Protein AF-A0A0K8RRC8-F1 (afdb_monomer)

Nearest PDB structures (foldseek):
  6sh2-assembly1_AAA  TM=8.084E-01  e=1.537E-12  Homo sapiens
  4cth-assembly1_A-2  TM=8.166E-01  e=4.986E-12  Homo sapiens
  6svy-assembly1_A  TM=8.052E-01  e=1.148E-11  Homo sapiens
  5v48-assembly1_B  TM=8.059E-01  e=2.178E-10  Oryctolagus cuniculus
  6xly-assembly1_A  TM=7.589E-01  e=2.299E-08  Mycobacterium tuberculosis H37Rv

Foldseek 3Di:
DDDDDPDQDALLVLQLCCCQLVVDHAQWDFFWAQFPVGSQFIFTEIGGDQDPVRPPVVDPQLLVLQLVLQLVVCCVPPVDDSVVSSVLSVLLVVLSVQLCVVVPCPVPDDPDPDPPPDPDPDPDDDDDDDDDDDDDDDDDDDDDDDDDPPPQDQWLLCVCVLQPPGPSSVSVQSSLVSLVHHDDRGGGYHYDCRPSRNSVVVSSVPDDSSSSVSNSVSSVCLLCQCPDDPVSVVSNVSSCCRVVVDDDDDDPVVSVCCLQCPQVDHLCLLVVLLVCCVPPNDPVVQVVVVVVVVVVLVVVLVVLVPDDPDDPVVSVVVNVVSVPDADDTQDAPCSPPPVVVCQLLVQQDDDDPPDRPVNRSSSSSNSNSSSRSCCVVPRTDDPNHDDPGRNVDPDDDD

Structure (mmCIF, N/CA/C/O backbone):
data_AF-A0A0K8RRC8-F1
#
_entry.id   AF-A0A0K8RRC8-F1
#
loop_
_atom_site.group_PDB
_atom_site.id
_atom_site.type_symbol
_atom_site.label_atom_id
_atom_site.label_alt_id
_atom_site.label_comp_id
_atom_site.label_asym_id
_atom_site.label_entity_id
_atom_site.label_seq_id
_atom_site.pdbx_PDB_ins_code
_atom_site.Cartn_x
_atom_site.Cartn_y
_atom_site.Cartn_z
_atom_site.occupancy
_atom_site.B_iso_or_equiv
_atom_site.auth_seq_id
_atom_site.auth_comp_id
_atom_site.auth_asym_id
_atom_site.auth_atom_id
_atom_site.pdbx_PDB_model_num
ATOM 1 N N . MET A 1 1 ? 15.751 1.228 -19.677 1.00 57.84 1 MET A N 1
ATOM 2 C CA . MET A 1 1 ? 16.711 0.774 -18.643 1.00 57.84 1 MET A CA 1
ATOM 3 C C . MET A 1 1 ? 18.117 1.131 -19.101 1.00 57.84 1 MET A C 1
ATOM 5 O O . MET A 1 1 ? 18.324 1.210 -20.305 1.00 57.84 1 MET A O 1
ATOM 9 N N . MET A 1 2 ? 19.042 1.437 -18.189 1.00 57.41 2 MET A N 1
ATOM 10 C CA . MET A 1 2 ? 20.325 2.074 -18.522 1.00 57.41 2 MET A CA 1
ATOM 11 C C . MET A 1 2 ? 21.479 1.393 -17.778 1.00 57.41 2 MET A C 1
ATOM 13 O O . MET A 1 2 ? 21.422 1.296 -16.559 1.00 57.41 2 MET A O 1
ATOM 17 N N . LEU A 1 3 ? 22.524 0.944 -18.484 1.00 52.16 3 LEU A N 1
ATOM 18 C CA . LEU A 1 3 ? 23.778 0.491 -17.849 1.00 52.16 3 LEU A CA 1
ATOM 19 C C . LEU A 1 3 ? 24.767 1.635 -17.642 1.00 52.16 3 LEU A C 1
ATOM 21 O O . LEU A 1 3 ? 25.393 1.702 -16.596 1.00 52.16 3 LEU A O 1
ATOM 25 N N . ASN A 1 4 ? 24.847 2.556 -18.610 1.00 52.47 4 ASN A N 1
ATOM 26 C CA . ASN A 1 4 ? 25.891 3.585 -18.689 1.00 52.47 4 ASN A CA 1
ATOM 27 C C . ASN A 1 4 ? 25.338 4.976 -19.059 1.00 52.47 4 ASN A C 1
ATOM 29 O O . ASN A 1 4 ? 26.007 5.747 -19.742 1.00 52.47 4 ASN A O 1
ATOM 33 N N . SER A 1 5 ? 24.094 5.290 -18.684 1.00 53.00 5 SER A N 1
ATOM 34 C CA . SER A 1 5 ? 23.545 6.623 -18.963 1.00 53.00 5 SER A CA 1
ATOM 35 C C . SER A 1 5 ? 24.171 7.678 -18.059 1.00 53.00 5 SER A C 1
ATOM 37 O O . SER A 1 5 ? 24.296 7.476 -16.852 1.00 53.00 5 SER A O 1
ATOM 39 N N . THR A 1 6 ? 24.527 8.814 -18.654 1.00 50.47 6 THR A N 1
ATOM 40 C CA . THR A 1 6 ? 24.962 10.029 -17.956 1.00 50.47 6 THR A CA 1
ATOM 41 C C . THR A 1 6 ? 23.784 10.855 -17.426 1.00 50.47 6 THR A C 1
ATOM 43 O O . THR A 1 6 ? 24.004 11.825 -16.706 1.00 50.47 6 THR A O 1
ATOM 46 N N . GLU A 1 7 ? 22.538 10.490 -17.754 1.00 58.22 7 GLU A N 1
ATOM 47 C CA . GLU A 1 7 ? 21.337 11.115 -17.194 1.00 58.22 7 GLU A CA 1
ATOM 48 C C . GLU A 1 7 ? 21.087 10.600 -15.769 1.00 58.22 7 GLU A C 1
ATOM 50 O O . GLU A 1 7 ? 20.605 9.484 -15.550 1.00 58.22 7 GLU A O 1
ATOM 55 N N . SER A 1 8 ? 21.404 11.429 -14.775 1.00 62.69 8 SER A N 1
ATOM 56 C CA . SER A 1 8 ? 21.105 11.150 -13.372 1.00 62.69 8 SER A CA 1
ATOM 57 C C . SER A 1 8 ? 19.656 11.528 -13.053 1.00 62.69 8 SER A C 1
ATOM 59 O O . SER A 1 8 ? 19.381 12.620 -12.555 1.00 62.69 8 SER A O 1
ATOM 61 N N . VAL A 1 9 ? 18.703 10.638 -13.339 1.00 79.81 9 VAL A N 1
ATOM 62 C CA . VAL A 1 9 ? 17.352 10.783 -12.773 1.00 79.81 9 VAL A CA 1
ATOM 63 C C . VAL A 1 9 ? 17.430 10.448 -11.287 1.00 79.81 9 VAL A C 1
ATOM 65 O O . VAL A 1 9 ? 17.905 9.367 -10.929 1.00 79.81 9 VAL A O 1
ATOM 68 N N . ASN A 1 10 ? 16.992 11.374 -10.433 1.00 90.31 10 ASN A N 1
ATOM 69 C CA . ASN A 1 10 ? 16.969 11.171 -8.991 1.00 90.31 10 ASN A CA 1
ATOM 70 C C . ASN A 1 10 ? 15.876 10.157 -8.621 1.00 90.31 10 ASN A C 1
ATOM 72 O O . ASN A 1 10 ? 14.740 10.242 -9.096 1.00 90.31 10 ASN A O 1
ATOM 76 N N . TRP A 1 11 ? 16.206 9.198 -7.758 1.00 93.44 11 TRP A N 1
ATOM 77 C CA . TRP A 1 11 ? 15.275 8.150 -7.355 1.00 93.44 11 TRP A CA 1
ATOM 78 C C . TRP A 1 11 ? 14.058 8.717 -6.614 1.00 93.44 11 TRP A C 1
ATOM 80 O O . TRP A 1 11 ? 12.968 8.155 -6.723 1.00 93.44 11 TRP A O 1
ATOM 90 N N . THR A 1 12 ? 14.209 9.849 -5.916 1.00 95.38 12 THR A N 1
ATOM 91 C CA . THR A 1 12 ? 13.097 10.520 -5.227 1.00 95.38 12 THR A CA 1
ATOM 92 C C . THR A 1 12 ? 12.034 10.999 -6.211 1.00 95.38 12 THR A C 1
ATOM 94 O O . THR A 1 12 ? 10.846 10.847 -5.937 1.00 95.38 12 THR A O 1
ATOM 97 N N . ASP A 1 13 ? 12.430 11.494 -7.387 1.00 94.69 13 ASP A N 1
ATOM 98 C CA . ASP A 1 13 ? 11.497 11.943 -8.430 1.00 94.69 13 ASP A CA 1
ATOM 99 C C . ASP A 1 13 ? 10.732 10.765 -9.040 1.00 94.69 13 ASP A C 1
ATOM 101 O O . ASP A 1 13 ? 9.534 10.856 -9.321 1.00 94.69 13 ASP A O 1
ATOM 105 N N . ILE A 1 14 ? 11.415 9.631 -9.218 1.00 94.81 14 ILE A N 1
ATOM 106 C CA . ILE A 1 14 ? 10.795 8.385 -9.681 1.00 94.81 14 ILE A CA 1
ATOM 107 C C . ILE A 1 14 ? 9.795 7.885 -8.635 1.00 94.81 14 ILE A C 1
ATOM 109 O O . ILE A 1 14 ? 8.648 7.591 -8.977 1.00 94.81 14 ILE A O 1
ATOM 113 N N . TYR A 1 15 ? 10.200 7.839 -7.363 1.00 96.31 15 TYR A N 1
ATOM 114 C CA . TYR A 1 15 ? 9.349 7.393 -6.264 1.00 96.31 15 TYR A CA 1
ATOM 115 C C . TYR A 1 15 ? 8.097 8.269 -6.126 1.00 96.31 15 TYR A C 1
ATOM 117 O O . TYR A 1 15 ? 6.990 7.739 -6.047 1.00 96.31 15 TYR A O 1
ATOM 125 N N . ARG A 1 16 ? 8.245 9.600 -6.173 1.00 97.12 16 ARG A N 1
ATOM 126 C CA . ARG A 1 16 ? 7.128 10.560 -6.149 1.00 97.12 16 ARG A CA 1
ATOM 127 C C . ARG A 1 16 ? 6.121 10.298 -7.265 1.00 97.12 16 ARG A C 1
ATOM 129 O O . ARG A 1 16 ? 4.929 10.161 -6.997 1.00 97.12 16 ARG A O 1
ATOM 136 N N . LYS A 1 17 ? 6.594 10.137 -8.506 1.00 95.56 17 LYS A N 1
ATOM 137 C CA . LYS A 1 17 ? 5.725 9.822 -9.651 1.00 95.56 17 LYS A CA 1
ATOM 138 C C . LYS A 1 17 ? 5.013 8.485 -9.482 1.00 95.56 17 LYS A C 1
ATOM 140 O O . LYS A 1 17 ? 3.814 8.411 -9.713 1.00 95.56 17 LYS A O 1
ATOM 145 N N . ILE A 1 18 ? 5.713 7.441 -9.041 1.00 95.38 18 ILE A N 1
ATOM 146 C C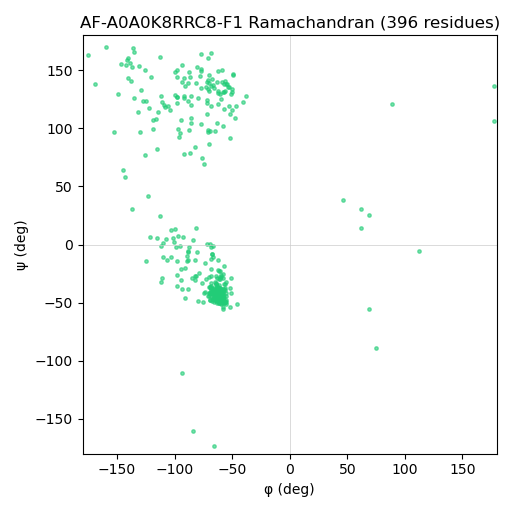A . ILE A 1 18 ? 5.110 6.127 -8.759 1.00 95.38 18 ILE A CA 1
ATOM 147 C C . ILE A 1 18 ? 4.035 6.246 -7.670 1.00 95.38 18 ILE A C 1
ATOM 149 O O . ILE A 1 18 ? 2.958 5.659 -7.795 1.00 95.38 18 ILE A O 1
ATOM 153 N N . ARG A 1 19 ? 4.296 7.041 -6.628 1.00 96.38 19 ARG A N 1
ATOM 154 C CA . ARG A 1 19 ? 3.367 7.247 -5.518 1.00 96.38 19 ARG A CA 1
ATOM 155 C C . ARG A 1 19 ? 2.117 8.014 -5.933 1.00 96.38 19 ARG A C 1
ATOM 157 O O . ARG A 1 19 ? 1.035 7.637 -5.490 1.00 96.38 19 ARG A O 1
ATOM 164 N N . ILE A 1 20 ? 2.250 9.059 -6.749 1.00 96.31 20 ILE A N 1
ATOM 165 C CA . ILE A 1 20 ? 1.140 9.952 -7.114 1.00 96.31 20 ILE A CA 1
ATOM 166 C C . ILE A 1 20 ? 0.413 9.506 -8.377 1.00 96.31 20 ILE A C 1
ATOM 168 O O . ILE A 1 20 ? -0.808 9.449 -8.379 1.00 96.31 20 ILE A O 1
ATOM 172 N N . GLU A 1 21 ? 1.129 9.146 -9.439 1.00 94.44 21 GLU A N 1
ATOM 173 C CA . GLU A 1 21 ? 0.516 8.717 -10.704 1.00 94.44 21 GLU A CA 1
ATOM 174 C C . GLU A 1 21 ? 0.111 7.236 -10.673 1.00 94.44 21 GLU A C 1
ATOM 176 O O . GLU A 1 21 ? -0.804 6.822 -11.381 1.00 94.44 21 GLU A O 1
ATOM 181 N N . GLY A 1 22 ? 0.796 6.424 -9.862 1.00 93.25 22 GLY A N 1
ATOM 182 C CA . GLY A 1 22 ? 0.583 4.979 -9.789 1.00 93.25 22 GLY A CA 1
ATOM 183 C C . GLY A 1 22 ? -0.140 4.491 -8.537 1.00 93.25 22 GLY A C 1
ATOM 184 O O . GLY A 1 22 ? -0.571 3.342 -8.540 1.00 93.25 22 GLY A O 1
ATOM 185 N N . ASP A 1 23 ? -0.287 5.312 -7.487 1.00 95.00 23 ASP A N 1
ATOM 186 C CA . ASP A 1 23 ? -0.713 4.873 -6.139 1.00 95.00 23 ASP A CA 1
ATOM 187 C C . ASP A 1 23 ? 0.036 3.617 -5.667 1.00 95.00 23 ASP A C 1
ATOM 189 O O . ASP A 1 23 ? -0.531 2.698 -5.081 1.00 95.00 23 ASP A O 1
ATOM 193 N N . MET A 1 24 ? 1.325 3.556 -6.000 1.00 93.25 24 MET A N 1
ATOM 194 C CA . MET A 1 24 ? 2.202 2.425 -5.729 1.00 93.25 24 MET A CA 1
ATOM 195 C C . MET A 1 24 ? 3.267 2.817 -4.710 1.00 93.25 24 MET A C 1
ATOM 197 O O . MET A 1 24 ? 3.551 3.988 -4.459 1.00 93.25 24 MET A O 1
ATOM 201 N N . SER A 1 25 ? 3.870 1.813 -4.096 1.00 93.38 25 SER A N 1
ATOM 202 C CA . SER A 1 25 ? 4.992 1.964 -3.178 1.00 93.38 25 SER A CA 1
ATOM 203 C C . SER A 1 25 ? 5.962 0.829 -3.447 1.00 93.38 25 SER A C 1
ATOM 205 O O . SER A 1 25 ? 5.533 -0.274 -3.762 1.00 93.38 25 SER A O 1
ATOM 207 N N . PHE A 1 26 ? 7.259 1.101 -3.358 1.00 93.31 26 PHE A N 1
ATOM 208 C CA . PHE A 1 26 ? 8.315 0.106 -3.527 1.00 93.31 26 PHE A CA 1
ATOM 209 C C . PHE A 1 26 ? 9.369 0.354 -2.450 1.00 93.31 26 PHE A C 1
ATOM 211 O O . PHE A 1 26 ? 9.676 1.509 -2.168 1.00 93.31 26 PHE A O 1
ATOM 218 N N . ILE A 1 27 ? 9.933 -0.704 -1.855 1.00 93.12 27 ILE A N 1
ATOM 219 C CA . ILE A 1 27 ? 10.859 -0.659 -0.700 1.00 93.12 27 ILE A CA 1
ATOM 220 C C . ILE A 1 27 ? 10.176 -0.218 0.606 1.00 93.12 27 ILE A C 1
ATOM 222 O O . ILE A 1 27 ? 10.211 -0.934 1.605 1.00 93.12 27 ILE A O 1
ATOM 226 N N . PHE A 1 28 ? 9.527 0.939 0.603 1.00 94.50 28 PHE A N 1
ATOM 227 C CA . PHE A 1 28 ? 8.745 1.484 1.708 1.00 94.50 28 PHE A CA 1
ATOM 228 C C . PHE A 1 28 ? 7.485 2.157 1.168 1.00 94.50 28 PHE A C 1
ATOM 230 O O . PHE A 1 28 ? 7.418 2.504 -0.015 1.00 94.50 28 PHE A O 1
ATOM 237 N N . SER A 1 29 ? 6.488 2.350 2.025 1.00 95.25 29 SER A N 1
ATOM 238 C CA . SER A 1 29 ? 5.277 3.106 1.710 1.00 95.25 29 SER A CA 1
ATOM 239 C C . SER A 1 29 ? 5.097 4.286 2.648 1.00 95.25 29 SER A C 1
ATOM 241 O O . SER A 1 29 ? 5.383 4.184 3.840 1.00 95.25 29 SER A O 1
ATOM 243 N N . ILE A 1 30 ? 4.580 5.381 2.091 1.00 96.62 30 ILE A N 1
ATOM 244 C CA . ILE A 1 30 ? 4.174 6.586 2.816 1.00 96.62 30 ILE A CA 1
ATOM 245 C C . ILE A 1 30 ? 2.663 6.726 2.636 1.00 96.62 30 ILE A C 1
ATOM 247 O O . ILE A 1 30 ? 2.172 7.007 1.536 1.00 96.62 30 ILE A O 1
ATOM 251 N N . ASN A 1 31 ? 1.933 6.466 3.716 1.00 94.62 31 ASN A N 1
ATOM 252 C CA . ASN A 1 31 ? 0.473 6.414 3.752 1.00 94.62 31 ASN A CA 1
ATOM 253 C C . ASN A 1 31 ? -0.062 7.145 4.981 1.00 94.62 31 ASN A C 1
ATOM 255 O O . ASN A 1 31 ? 0.688 7.471 5.891 1.00 94.62 31 ASN A O 1
ATOM 259 N N . LEU A 1 32 ? -1.371 7.371 5.036 1.00 94.56 32 LEU A N 1
ATOM 260 C CA . LEU A 1 32 ? -2.019 7.909 6.228 1.00 94.56 32 LEU A CA 1
ATOM 261 C C . LEU A 1 32 ? -2.639 6.775 7.045 1.00 94.56 32 LEU A C 1
ATOM 263 O O . LEU A 1 32 ? -3.418 5.985 6.509 1.00 94.56 32 LEU A O 1
ATOM 267 N N . LYS A 1 33 ? -2.309 6.706 8.337 1.00 93.25 33 LYS A N 1
ATOM 268 C CA . LYS A 1 33 ? -2.834 5.707 9.285 1.00 93.25 33 LYS A CA 1
ATOM 269 C C . LYS A 1 33 ? -3.233 6.371 10.610 1.00 93.25 33 LYS A C 1
ATOM 271 O O . LYS A 1 33 ? -2.849 7.518 10.845 1.00 93.25 33 LYS A O 1
ATOM 276 N N . PRO A 1 34 ? -3.996 5.682 11.477 1.00 92.44 34 PRO A N 1
ATOM 277 C CA . PRO A 1 34 ? -4.178 6.119 12.857 1.00 92.44 34 PRO A CA 1
ATOM 278 C C . PRO A 1 34 ? -2.826 6.292 13.548 1.00 92.44 34 PRO A C 1
ATOM 280 O O . PRO A 1 34 ? -1.923 5.470 13.376 1.00 92.44 34 PRO A O 1
ATOM 283 N N . TYR A 1 35 ? -2.683 7.352 14.328 1.00 93.06 35 TYR A N 1
ATOM 284 C CA . TYR A 1 35 ? -1.465 7.616 15.077 1.00 93.06 35 TYR A CA 1
ATOM 285 C C . TYR A 1 35 ? -1.293 6.617 16.231 1.00 93.06 35 TYR A C 1
ATOM 287 O O . TYR A 1 35 ? -2.262 6.286 16.918 1.00 93.06 35 TYR A O 1
ATOM 295 N N . PHE A 1 36 ? -0.066 6.137 16.461 1.00 88.69 36 PHE A N 1
ATOM 296 C CA . PHE A 1 36 ? 0.208 5.088 17.452 1.00 88.69 36 PHE A CA 1
ATOM 297 C C . PHE A 1 36 ? -0.173 5.477 18.880 1.00 88.69 36 PHE A C 1
ATOM 299 O O . PHE A 1 36 ? -0.723 4.658 19.614 1.00 88.69 36 PHE A O 1
ATOM 306 N N . HIS A 1 37 ? 0.085 6.725 19.269 1.00 86.88 37 HIS A N 1
ATOM 307 C CA . HIS A 1 37 ? -0.169 7.192 20.634 1.00 86.88 37 HIS A CA 1
ATOM 308 C C . HIS A 1 37 ? -1.585 7.754 20.820 1.00 86.88 37 HIS A C 1
ATOM 310 O O . HIS A 1 37 ? -2.046 7.910 21.949 1.00 86.88 37 HIS A O 1
ATOM 316 N N . ASN A 1 38 ? -2.295 8.035 19.722 1.00 89.00 38 ASN A N 1
ATOM 317 C CA . ASN A 1 38 ? -3.689 8.462 19.743 1.00 89.00 38 ASN A CA 1
ATOM 318 C C . ASN A 1 38 ? -4.393 8.064 18.441 1.00 89.00 38 ASN A C 1
ATOM 320 O O . ASN A 1 38 ? -4.370 8.795 17.457 1.00 89.00 38 ASN A O 1
ATOM 324 N N . THR A 1 39 ? -5.102 6.939 18.452 1.00 89.00 39 THR A N 1
ATOM 325 C CA . THR A 1 39 ? -5.754 6.385 17.253 1.00 89.00 39 THR A CA 1
ATOM 326 C C . THR A 1 39 ? -6.921 7.221 16.716 1.00 89.00 39 THR A C 1
ATOM 328 O O . THR A 1 39 ? -7.422 6.936 15.630 1.00 89.00 39 THR A O 1
ATOM 331 N N . SER A 1 40 ? -7.354 8.261 17.442 1.00 89.19 40 SER A N 1
ATOM 332 C CA . SER A 1 40 ? -8.322 9.251 16.940 1.00 89.19 40 SER A CA 1
ATOM 333 C C . SER A 1 40 ? -7.664 10.335 16.082 1.00 89.19 40 SER A C 1
ATOM 335 O O . SER A 1 40 ? -8.363 11.088 15.405 1.00 89.19 40 SER A O 1
ATOM 337 N N . GLN A 1 41 ? -6.334 10.428 16.106 1.00 92.19 41 GLN A N 1
ATOM 338 C CA . GLN A 1 41 ? -5.546 11.304 15.250 1.00 92.19 41 GLN A CA 1
ATOM 339 C C . GLN A 1 41 ? -4.996 10.529 14.057 1.00 92.19 41 GLN A C 1
ATOM 341 O O . GLN A 1 41 ? -4.730 9.326 14.124 1.00 92.19 41 GLN A O 1
ATOM 346 N N . ARG A 1 42 ? -4.816 11.239 12.950 1.00 93.94 42 ARG A N 1
ATOM 347 C CA . ARG A 1 42 ? -4.154 10.737 11.753 1.00 93.94 42 ARG A CA 1
ATOM 348 C C . ARG A 1 42 ? -2.666 11.072 11.805 1.00 93.94 42 ARG A C 1
ATOM 350 O O . ARG A 1 42 ? -2.290 12.156 12.236 1.00 93.94 42 ARG A O 1
ATOM 357 N N . ALA A 1 43 ? -1.848 10.155 11.310 1.00 95.38 43 ALA A N 1
ATOM 358 C CA . ALA A 1 43 ? -0.415 10.334 11.151 1.00 95.38 43 ALA A CA 1
ATOM 359 C C . ALA A 1 43 ? 0.041 9.925 9.749 1.00 95.38 43 ALA A C 1
ATOM 361 O O . ALA A 1 43 ? -0.553 9.049 9.106 1.00 95.38 43 ALA A O 1
ATOM 362 N N . ILE A 1 44 ? 1.143 10.528 9.310 1.00 97.25 44 ILE A N 1
ATOM 363 C CA . ILE A 1 44 ? 1.934 10.034 8.187 1.00 97.25 44 ILE A CA 1
ATOM 364 C C . ILE A 1 44 ? 2.643 8.770 8.662 1.00 97.25 44 ILE A C 1
ATOM 366 O O . ILE A 1 44 ? 3.379 8.784 9.636 1.00 97.25 44 ILE A O 1
ATOM 370 N N . SER A 1 45 ? 2.420 7.654 7.995 1.00 95.94 45 SER A N 1
ATOM 371 C CA . SER A 1 45 ? 2.984 6.363 8.354 1.00 95.94 45 SER A CA 1
ATOM 372 C C . SER A 1 45 ? 4.009 5.944 7.320 1.00 95.94 45 SER A C 1
ATOM 374 O O . SER A 1 45 ? 3.674 5.815 6.141 1.00 95.94 45 SER A O 1
ATOM 376 N N . ILE A 1 46 ? 5.236 5.709 7.783 1.00 96.12 46 ILE A N 1
ATOM 377 C CA . ILE A 1 46 ? 6.344 5.197 6.981 1.00 96.12 46 ILE A CA 1
ATOM 378 C C . ILE A 1 46 ? 6.618 3.766 7.427 1.00 96.12 46 ILE A C 1
ATOM 380 O O . ILE A 1 46 ? 6.923 3.498 8.594 1.00 96.12 46 ILE A O 1
ATOM 384 N N . GLU A 1 47 ? 6.492 2.839 6.492 1.00 92.19 47 GLU A N 1
ATOM 385 C CA . GLU A 1 47 ? 6.620 1.410 6.761 1.00 92.19 47 GLU A CA 1
ATOM 386 C C . GLU A 1 47 ? 7.329 0.703 5.619 1.00 92.19 47 GLU A C 1
ATOM 388 O O . GLU A 1 47 ? 7.303 1.163 4.474 1.00 92.19 47 GLU A O 1
ATOM 393 N N . LYS A 1 48 ? 7.972 -0.422 5.934 1.00 90.88 48 LYS A N 1
ATOM 394 C CA . LYS A 1 48 ? 8.493 -1.329 4.915 1.00 90.88 48 LYS A CA 1
ATOM 395 C C . LYS A 1 48 ? 7.350 -1.748 3.988 1.00 90.88 48 LYS A C 1
ATOM 397 O O . LYS A 1 48 ? 6.297 -2.173 4.451 1.00 90.88 48 LYS A O 1
ATOM 402 N N . TYR A 1 49 ? 7.587 -1.663 2.685 1.00 88.94 49 TYR A N 1
ATOM 403 C CA . TYR A 1 49 ? 6.667 -2.190 1.690 1.00 88.94 49 TYR A CA 1
ATOM 404 C C . TYR A 1 49 ? 7.073 -3.623 1.373 1.00 88.94 49 TYR A C 1
ATOM 406 O O . TYR A 1 49 ? 8.234 -3.885 1.043 1.00 88.94 49 TYR A O 1
ATOM 414 N N . GLU A 1 50 ? 6.132 -4.553 1.498 1.00 77.38 50 GLU A N 1
ATOM 415 C CA . GLU A 1 50 ? 6.393 -5.955 1.201 1.00 77.38 50 GLU A CA 1
ATOM 416 C C . GLU A 1 50 ? 6.759 -6.124 -0.271 1.00 77.38 50 GLU A C 1
ATOM 418 O O . GLU A 1 50 ? 6.019 -5.757 -1.185 1.00 77.38 50 GLU A O 1
ATOM 423 N N . MET A 1 51 ? 7.951 -6.665 -0.501 1.00 70.44 51 MET A N 1
ATOM 424 C CA . MET A 1 51 ? 8.413 -6.970 -1.842 1.00 70.44 51 MET A CA 1
ATOM 425 C C . MET A 1 51 ? 7.773 -8.279 -2.277 1.00 70.44 51 MET A C 1
ATOM 427 O O . MET A 1 51 ? 7.871 -9.282 -1.578 1.00 70.44 51 MET A O 1
ATOM 431 N N . VAL A 1 52 ? 7.118 -8.258 -3.432 1.00 66.62 52 VAL A N 1
ATOM 432 C CA . VAL A 1 52 ? 6.496 -9.435 -4.030 1.00 66.62 52 VAL A CA 1
ATOM 433 C C . VAL A 1 52 ? 7.055 -9.580 -5.450 1.00 66.62 52 VAL A C 1
ATOM 435 O O . VAL A 1 52 ? 6.920 -8.623 -6.210 1.00 66.62 52 VAL A O 1
ATOM 438 N N . PRO A 1 53 ? 7.669 -10.718 -5.826 1.00 68.69 53 PRO A N 1
ATOM 439 C CA . PRO A 1 53 ? 7.908 -11.890 -4.985 1.00 68.69 53 PRO A CA 1
ATOM 440 C C . PRO A 1 53 ? 8.833 -11.543 -3.811 1.00 68.69 53 PRO A C 1
ATOM 442 O O . PRO A 1 53 ? 9.792 -10.782 -3.977 1.00 68.69 53 PRO A O 1
ATOM 445 N N . SER A 1 54 ? 8.527 -12.083 -2.624 1.00 64.00 54 SER A N 1
ATOM 446 C CA . SER A 1 54 ? 9.490 -12.038 -1.524 1.00 64.00 54 SER A CA 1
ATOM 447 C C . SER A 1 54 ? 10.718 -12.777 -2.030 1.00 64.00 54 SER A C 1
ATOM 449 O O . SER A 1 54 ? 10.560 -13.895 -2.535 1.00 64.00 54 SER A O 1
ATOM 451 N N . PRO A 1 55 ? 11.909 -12.167 -2.005 1.00 56.56 55 PRO A N 1
ATOM 452 C CA . PRO A 1 55 ? 13.094 -12.839 -2.475 1.00 56.56 55 PRO A CA 1
ATOM 453 C C . PRO A 1 55 ? 13.525 -13.846 -1.409 1.00 56.56 55 PRO A C 1
ATOM 455 O O . PRO A 1 55 ? 14.473 -13.635 -0.659 1.00 56.56 55 PRO A O 1
ATOM 458 N N . ASP A 1 56 ? 12.789 -14.948 -1.326 1.00 59.22 56 ASP A N 1
ATOM 459 C CA . ASP A 1 56 ? 13.283 -16.162 -0.715 1.00 59.22 56 ASP A CA 1
ATOM 460 C C . ASP A 1 56 ? 14.360 -16.722 -1.650 1.00 59.22 56 ASP A C 1
ATOM 462 O O . ASP A 1 56 ? 14.104 -17.494 -2.576 1.00 59.22 56 ASP A O 1
ATOM 466 N N . PHE A 1 57 ? 15.584 -16.235 -1.448 1.00 58.09 57 PHE A N 1
ATOM 467 C CA . PHE A 1 57 ? 16.766 -16.655 -2.192 1.00 58.09 57 PHE A CA 1
ATOM 468 C C . PHE A 1 57 ? 17.192 -18.095 -1.855 1.00 58.09 57 PHE A C 1
ATOM 470 O O . PHE A 1 57 ? 18.190 -18.561 -2.403 1.00 58.09 57 PHE A O 1
ATOM 477 N N . SER A 1 58 ? 16.475 -18.805 -0.972 1.00 61.25 58 SER A N 1
ATOM 478 C CA . SER A 1 58 ? 16.780 -20.201 -0.648 1.00 61.25 58 SER A CA 1
ATOM 479 C C . SER A 1 58 ? 16.404 -21.164 -1.781 1.00 61.25 58 SER A C 1
ATOM 481 O O . SER A 1 58 ? 17.075 -22.180 -1.971 1.00 61.25 58 SER A O 1
ATOM 483 N N . ASN A 1 59 ? 15.383 -20.833 -2.584 1.00 70.38 59 ASN A N 1
ATOM 484 C CA . ASN A 1 59 ? 14.938 -21.664 -3.700 1.00 70.38 59 ASN A CA 1
ATOM 485 C C . ASN A 1 59 ? 15.587 -21.227 -5.025 1.00 70.38 59 ASN A C 1
ATOM 487 O O . ASN A 1 59 ? 15.220 -20.215 -5.632 1.00 70.38 59 ASN A O 1
ATOM 491 N N . ASN A 1 60 ? 16.530 -22.044 -5.496 1.00 80.00 60 ASN A N 1
ATOM 492 C CA . ASN A 1 60 ? 17.293 -21.793 -6.717 1.00 80.00 60 ASN A CA 1
ATOM 493 C C . ASN A 1 60 ? 16.403 -21.695 -7.974 1.00 80.00 60 ASN A C 1
ATOM 495 O O . ASN A 1 60 ? 16.648 -20.842 -8.826 1.00 80.00 60 ASN A O 1
ATOM 499 N N . ASP A 1 61 ? 15.342 -22.499 -8.079 1.00 87.38 61 ASP A N 1
ATOM 500 C CA . ASP A 1 61 ? 14.488 -22.534 -9.274 1.00 87.38 61 ASP A CA 1
ATOM 501 C C . ASP A 1 61 ? 13.656 -21.252 -9.403 1.00 87.38 61 ASP A C 1
ATOM 503 O O . ASP A 1 61 ? 13.593 -20.637 -10.473 1.00 87.38 61 ASP A O 1
ATOM 507 N N . THR A 1 62 ? 13.072 -20.792 -8.293 1.00 88.62 62 THR A N 1
ATOM 508 C CA . THR A 1 62 ? 12.313 -19.533 -8.243 1.00 88.62 62 THR A CA 1
ATOM 509 C C . THR A 1 62 ? 13.213 -18.335 -8.530 1.00 88.62 62 THR A C 1
ATOM 511 O O . THR A 1 62 ? 12.832 -17.449 -9.300 1.00 88.62 62 THR A O 1
ATOM 514 N N . LEU A 1 63 ? 14.425 -18.311 -7.964 1.00 88.25 63 LEU A N 1
ATOM 515 C CA . LEU A 1 63 ? 15.393 -17.243 -8.208 1.00 88.25 63 LEU A CA 1
ATOM 516 C C . LEU A 1 63 ? 15.821 -17.189 -9.680 1.00 88.25 63 LEU A C 1
ATOM 518 O O . LEU A 1 63 ? 15.860 -16.109 -10.274 1.00 88.25 63 LEU A O 1
ATOM 522 N N . GLN A 1 64 ? 16.098 -18.341 -10.294 1.00 90.94 64 GLN A N 1
ATOM 523 C CA . GLN A 1 64 ? 16.436 -18.421 -11.715 1.00 90.94 64 GLN A CA 1
ATOM 524 C C . GLN A 1 64 ? 15.269 -17.988 -12.606 1.00 90.94 64 GLN A C 1
ATOM 526 O O . GLN A 1 64 ? 15.478 -17.229 -13.557 1.00 90.94 64 GLN A O 1
ATOM 531 N N . ALA A 1 65 ? 14.042 -18.410 -12.291 1.00 92.81 65 ALA A N 1
ATOM 532 C CA . ALA A 1 65 ? 12.846 -17.989 -13.014 1.00 92.81 65 ALA A CA 1
ATOM 533 C C . ALA A 1 65 ? 12.621 -16.473 -12.903 1.00 92.81 65 ALA A C 1
ATOM 535 O O . ALA A 1 65 ? 12.315 -15.823 -13.903 1.00 92.81 65 ALA A O 1
ATOM 536 N N . TYR A 1 66 ? 12.836 -15.895 -11.719 1.00 92.81 66 TYR A N 1
ATOM 537 C CA . TYR A 1 66 ? 12.732 -14.454 -11.499 1.00 92.81 66 TYR A CA 1
ATOM 538 C C . TYR A 1 66 ? 13.811 -13.681 -12.267 1.00 92.81 66 TYR A C 1
ATOM 540 O O . TYR A 1 66 ? 13.494 -12.731 -12.984 1.00 92.81 66 TYR A O 1
ATOM 548 N N . LYS A 1 67 ? 15.072 -14.136 -12.217 1.00 93.44 67 LYS A N 1
ATOM 549 C CA . LYS A 1 67 ? 16.173 -13.569 -13.013 1.00 93.44 67 LYS A CA 1
ATOM 550 C C . LYS A 1 67 ? 15.847 -13.590 -14.504 1.00 93.44 67 LYS A C 1
ATOM 552 O O . LYS A 1 67 ? 15.949 -12.570 -15.180 1.00 93.44 67 LYS A O 1
ATOM 557 N N . LYS A 1 68 ? 15.391 -14.738 -15.011 1.00 94.94 68 LYS A N 1
ATOM 558 C CA . LYS A 1 68 ? 14.974 -14.896 -16.408 1.00 94.94 68 LYS A CA 1
ATOM 559 C C . LYS A 1 68 ? 13.843 -13.934 -16.769 1.00 94.94 68 LYS A C 1
ATOM 561 O O . LYS A 1 68 ? 13.906 -13.307 -17.824 1.00 94.94 68 LYS A O 1
ATOM 566 N N . PHE A 1 69 ? 12.847 -13.783 -15.897 1.00 94.88 69 PHE A N 1
ATOM 567 C CA . PHE A 1 69 ? 11.735 -12.863 -16.112 1.00 94.88 69 PHE A CA 1
ATOM 568 C C . PHE A 1 69 ? 12.213 -11.407 -16.225 1.00 94.88 69 PHE A C 1
ATOM 570 O O . PHE A 1 69 ? 11.834 -10.711 -17.173 1.00 94.88 69 PHE A O 1
ATOM 577 N N . ILE A 1 70 ? 13.104 -10.970 -15.329 1.00 94.81 70 ILE A N 1
ATOM 578 C CA . ILE A 1 70 ? 13.734 -9.646 -15.402 1.00 94.81 70 ILE A CA 1
ATOM 579 C C . ILE A 1 70 ? 14.467 -9.484 -16.740 1.00 94.81 70 ILE A C 1
ATOM 581 O O . ILE A 1 70 ? 14.156 -8.568 -17.500 1.00 94.81 70 ILE A O 1
ATOM 585 N N . THR A 1 71 ? 15.392 -10.393 -17.068 1.00 96.12 71 THR A N 1
ATOM 586 C CA . THR A 1 71 ? 16.207 -10.327 -18.294 1.00 96.12 71 THR A CA 1
ATOM 587 C C . THR A 1 71 ? 15.345 -10.253 -19.555 1.00 96.12 71 THR A C 1
ATOM 589 O O . THR A 1 71 ? 15.542 -9.365 -20.385 1.00 96.12 71 THR A O 1
ATOM 592 N N . GLN A 1 72 ? 14.353 -11.137 -19.693 1.00 95.75 72 GLN A N 1
ATOM 593 C CA . GLN A 1 72 ? 13.485 -11.175 -20.875 1.00 95.75 72 GLN A CA 1
ATOM 594 C C . GLN A 1 72 ? 12.623 -9.915 -20.999 1.00 95.75 72 GLN A C 1
ATOM 596 O O . GLN A 1 72 ? 12.441 -9.396 -22.100 1.00 95.75 72 GLN A O 1
ATOM 601 N N . THR A 1 73 ? 12.150 -9.375 -19.874 1.00 94.00 73 THR A N 1
ATOM 602 C CA . THR A 1 73 ? 11.405 -8.110 -19.856 1.00 94.00 73 THR A CA 1
ATOM 603 C C . THR A 1 73 ? 12.281 -6.945 -20.313 1.00 94.00 73 THR A C 1
ATOM 605 O O . THR A 1 73 ? 11.856 -6.120 -21.121 1.00 94.00 73 THR A O 1
ATOM 608 N N . ILE A 1 74 ? 13.530 -6.889 -19.845 1.00 92.88 74 ILE A N 1
ATOM 609 C CA . ILE A 1 74 ? 14.492 -5.857 -20.248 1.00 92.88 74 ILE A CA 1
ATOM 610 C C . ILE A 1 74 ? 14.742 -5.901 -21.755 1.00 92.88 74 ILE A C 1
ATOM 612 O O . ILE A 1 74 ? 14.693 -4.857 -22.413 1.00 92.88 74 ILE A O 1
ATOM 616 N N . MET A 1 75 ? 14.983 -7.099 -22.294 1.00 94.06 75 MET A N 1
ATOM 617 C CA . MET A 1 75 ? 15.194 -7.307 -23.727 1.00 94.06 75 MET A CA 1
ATOM 618 C C . MET A 1 75 ? 13.983 -6.843 -24.536 1.00 94.06 75 MET A C 1
ATOM 620 O O . MET A 1 75 ? 14.156 -6.125 -25.519 1.00 94.06 75 MET A O 1
ATOM 624 N N . LEU A 1 76 ? 12.768 -7.181 -24.092 1.00 92.19 76 LEU A N 1
ATOM 625 C CA . LEU A 1 76 ? 11.540 -6.808 -24.791 1.00 92.19 76 LEU A CA 1
ATOM 626 C C . LEU A 1 76 ? 11.348 -5.286 -24.868 1.00 92.19 76 LEU A C 1
ATOM 628 O O . LEU A 1 76 ? 11.016 -4.765 -25.927 1.00 92.19 76 LEU A O 1
ATOM 632 N N . PHE A 1 77 ? 11.564 -4.564 -23.764 1.00 86.06 77 PHE A N 1
ATOM 633 C CA . PHE A 1 77 ? 11.318 -3.117 -23.715 1.00 86.06 77 PHE A CA 1
ATOM 634 C C . PHE A 1 77 ? 12.456 -2.266 -24.271 1.00 86.06 77 PHE A C 1
ATOM 636 O O . PHE A 1 77 ? 12.213 -1.156 -24.739 1.00 86.06 77 PHE A O 1
ATOM 643 N N . SER A 1 78 ? 13.699 -2.737 -24.155 1.00 86.62 78 SER A N 1
ATOM 644 C CA . SER A 1 78 ? 14.877 -1.916 -24.462 1.00 86.62 78 SER A CA 1
ATOM 645 C C . SER A 1 78 ? 15.609 -2.359 -25.730 1.00 86.62 78 SER A C 1
ATOM 647 O O . SER A 1 78 ? 16.505 -1.648 -26.171 1.00 86.62 78 SER A O 1
ATOM 649 N N . GLY A 1 79 ? 15.278 -3.527 -26.299 1.00 86.75 79 GLY A N 1
ATOM 650 C CA . GLY A 1 79 ? 15.947 -4.076 -27.485 1.00 86.75 79 GLY A CA 1
ATOM 651 C C . GLY A 1 79 ? 17.438 -4.374 -27.286 1.00 86.75 79 GLY A C 1
ATOM 652 O O . GLY A 1 79 ? 18.167 -4.550 -28.260 1.00 86.75 79 GLY A O 1
ATOM 653 N N . ILE A 1 80 ? 17.914 -4.387 -26.037 1.00 90.19 80 ILE A N 1
ATOM 654 C CA . ILE A 1 80 ? 19.333 -4.565 -25.726 1.00 90.19 80 ILE A CA 1
ATOM 655 C C . ILE A 1 80 ? 19.738 -6.048 -25.769 1.00 90.19 80 ILE A C 1
ATOM 657 O O . ILE A 1 80 ? 18.899 -6.913 -25.502 1.00 90.19 80 ILE A O 1
ATOM 661 N N . PRO A 1 81 ? 21.017 -6.363 -26.061 1.00 94.31 81 PRO A N 1
ATOM 662 C CA . PRO A 1 81 ? 21.498 -7.742 -26.111 1.00 94.31 81 PRO A CA 1
ATOM 663 C C . PRO A 1 81 ? 21.312 -8.495 -24.788 1.00 94.31 81 PRO A C 1
ATOM 665 O O . PRO A 1 81 ? 21.416 -7.913 -23.710 1.00 94.31 81 PRO A O 1
ATOM 668 N N . GLU A 1 82 ? 21.121 -9.813 -24.858 1.00 94.62 82 GLU A N 1
ATOM 669 C CA . GLU A 1 82 ? 20.885 -10.661 -23.678 1.00 94.62 82 GLU A CA 1
ATOM 670 C C . GLU A 1 82 ? 22.005 -10.570 -22.632 1.00 94.62 82 GLU A C 1
ATOM 672 O O . GLU A 1 82 ? 21.724 -10.527 -21.436 1.00 94.62 82 GLU A O 1
ATOM 677 N N . ILE A 1 83 ? 23.267 -10.477 -23.064 1.00 94.81 83 ILE A N 1
ATOM 678 C CA . ILE A 1 83 ? 24.415 -10.372 -22.149 1.00 94.81 83 ILE A CA 1
ATOM 679 C C . ILE A 1 83 ? 24.328 -9.110 -21.276 1.00 94.81 83 ILE A C 1
ATOM 681 O O . ILE A 1 83 ? 24.522 -9.159 -20.065 1.00 94.81 83 ILE A O 1
ATOM 685 N N . VAL A 1 84 ? 23.915 -8.006 -21.898 1.00 94.31 84 VAL A N 1
ATOM 686 C CA . VAL A 1 84 ? 23.721 -6.683 -21.300 1.00 94.31 84 VAL A CA 1
ATOM 687 C C . VAL A 1 84 ? 22.488 -6.702 -20.383 1.00 94.31 84 VAL A C 1
ATOM 689 O O . VAL A 1 84 ? 22.535 -6.237 -19.246 1.00 94.31 84 VAL A O 1
ATOM 692 N N . ALA A 1 85 ? 21.383 -7.303 -20.833 1.00 95.31 85 ALA A N 1
ATOM 693 C CA . ALA A 1 85 ? 20.173 -7.464 -20.024 1.00 95.31 85 ALA A CA 1
ATOM 694 C C . ALA A 1 85 ? 20.398 -8.347 -18.784 1.00 95.31 85 ALA A C 1
ATOM 696 O O . ALA A 1 85 ? 19.856 -8.062 -17.716 1.00 95.31 85 ALA A O 1
ATOM 697 N N . THR A 1 86 ? 21.220 -9.388 -18.911 1.00 95.69 86 THR A N 1
ATOM 698 C CA . THR A 1 86 ? 21.563 -10.306 -17.818 1.00 95.69 86 THR A CA 1
ATOM 699 C C . THR A 1 86 ? 22.385 -9.609 -16.738 1.00 95.69 86 THR A C 1
ATOM 701 O O . THR A 1 86 ? 22.154 -9.847 -15.553 1.00 95.69 86 THR A O 1
ATOM 704 N N . GLU A 1 87 ? 23.300 -8.720 -17.128 1.00 95.75 87 GLU A N 1
ATOM 705 C CA . GLU A 1 87 ? 24.063 -7.890 -16.192 1.00 95.75 87 GLU A CA 1
ATOM 706 C C . GLU A 1 87 ? 23.147 -6.932 -15.415 1.00 95.75 87 GLU A C 1
ATOM 708 O O . GLU A 1 87 ? 23.194 -6.893 -14.186 1.00 95.75 87 GLU A O 1
ATOM 713 N N . ILE A 1 88 ? 22.237 -6.225 -16.102 1.00 94.69 88 ILE A N 1
ATOM 714 C CA . ILE A 1 88 ? 21.240 -5.366 -15.434 1.00 94.69 88 ILE A CA 1
ATOM 715 C C . ILE A 1 88 ? 20.385 -6.182 -14.468 1.00 94.69 88 ILE A C 1
ATOM 717 O O . ILE A 1 88 ? 20.152 -5.751 -13.339 1.00 94.69 88 ILE A O 1
ATOM 721 N N . SER A 1 89 ? 19.915 -7.353 -14.905 1.00 95.19 89 SER A N 1
ATOM 722 C CA . SER A 1 89 ? 19.114 -8.242 -14.070 1.00 95.19 89 SER A CA 1
ATOM 723 C C . SER A 1 89 ? 19.865 -8.652 -12.804 1.00 95.19 89 SER A C 1
ATOM 725 O O . SER A 1 89 ? 19.295 -8.577 -11.717 1.00 95.19 89 SER A O 1
ATOM 727 N N . GLN A 1 90 ? 21.149 -9.006 -12.915 1.00 94.50 90 GLN A N 1
ATOM 728 C CA . GLN A 1 90 ? 21.968 -9.333 -11.749 1.00 94.50 90 GLN A CA 1
ATOM 729 C C . GLN A 1 90 ? 22.116 -8.133 -10.806 1.00 94.50 90 GLN A C 1
ATOM 731 O O . GLN A 1 90 ? 21.891 -8.281 -9.610 1.00 94.50 90 GLN A O 1
ATOM 736 N N . ASN A 1 91 ? 22.382 -6.936 -11.336 1.00 94.81 91 ASN A N 1
ATOM 737 C CA . ASN A 1 91 ? 22.499 -5.720 -10.525 1.00 94.81 91 ASN A CA 1
ATOM 738 C C . ASN A 1 91 ? 21.199 -5.396 -9.764 1.00 94.81 91 ASN A C 1
ATOM 740 O O . ASN A 1 91 ? 21.246 -4.970 -8.610 1.00 94.81 91 ASN A O 1
ATOM 744 N N . ILE A 1 92 ? 20.034 -5.619 -10.387 1.00 93.56 92 ILE A N 1
ATOM 745 C CA . ILE A 1 92 ? 18.720 -5.480 -9.737 1.00 93.56 92 ILE A CA 1
ATOM 746 C C . ILE A 1 92 ? 18.572 -6.497 -8.597 1.00 93.56 92 ILE A C 1
ATOM 748 O O . ILE A 1 92 ? 18.130 -6.125 -7.509 1.00 93.56 92 ILE A O 1
ATOM 752 N N . LEU A 1 93 ? 18.943 -7.760 -8.827 1.00 91.38 93 LEU A N 1
ATOM 753 C CA . LEU A 1 93 ? 18.851 -8.823 -7.821 1.00 91.38 93 LEU A CA 1
ATOM 754 C C . LEU A 1 93 ? 19.789 -8.582 -6.637 1.00 91.38 93 LEU A C 1
ATOM 756 O O . LEU A 1 93 ? 19.363 -8.719 -5.493 1.00 91.38 93 LEU A O 1
ATOM 760 N N . ASP A 1 94 ? 21.028 -8.164 -6.893 1.00 91.06 94 ASP A N 1
ATOM 761 C CA . ASP A 1 94 ? 22.005 -7.850 -5.849 1.00 91.06 94 ASP A CA 1
ATOM 762 C C . ASP A 1 94 ? 21.543 -6.657 -5.003 1.00 91.06 94 ASP A C 1
ATOM 764 O O . ASP A 1 94 ? 21.661 -6.664 -3.774 1.00 91.06 94 ASP A O 1
ATOM 768 N N . PHE A 1 95 ? 20.956 -5.642 -5.646 1.00 91.56 95 PHE A N 1
ATOM 769 C CA . PHE A 1 95 ? 20.347 -4.513 -4.950 1.00 91.56 95 PHE A CA 1
ATOM 770 C C . PHE A 1 95 ? 19.153 -4.950 -4.089 1.00 91.56 95 PHE A C 1
ATOM 772 O O . PHE A 1 95 ? 19.089 -4.595 -2.911 1.00 91.56 95 PHE A O 1
ATOM 779 N N . GLN A 1 96 ? 18.253 -5.777 -4.631 1.00 89.31 96 GLN A N 1
ATOM 780 C CA . GLN A 1 96 ? 17.124 -6.352 -3.895 1.00 89.31 96 GLN A CA 1
ATOM 781 C C . GLN A 1 96 ? 17.594 -7.194 -2.696 1.00 89.31 96 GLN A C 1
ATOM 783 O O . GLN A 1 96 ? 17.055 -7.035 -1.603 1.00 89.31 96 GLN A O 1
ATOM 788 N N . ALA A 1 97 ? 18.643 -8.004 -2.854 1.00 86.25 97 ALA A N 1
ATOM 789 C CA . ALA A 1 97 ? 19.250 -8.754 -1.755 1.00 86.25 97 ALA A CA 1
ATOM 790 C C . ALA A 1 97 ? 19.838 -7.831 -0.676 1.00 86.25 97 ALA A C 1
ATOM 792 O O . ALA A 1 97 ? 19.707 -8.087 0.517 1.00 86.25 97 ALA A O 1
ATOM 793 N N . ASN A 1 98 ? 20.463 -6.717 -1.062 1.00 87.88 98 ASN A N 1
ATOM 794 C CA . ASN A 1 98 ? 21.003 -5.756 -0.099 1.00 87.88 98 ASN A CA 1
ATOM 795 C C . ASN A 1 98 ? 19.914 -4.988 0.665 1.00 87.88 98 ASN A C 1
ATOM 797 O O . ASN A 1 98 ? 20.151 -4.598 1.811 1.00 87.88 98 ASN A O 1
ATOM 801 N N . ILE A 1 99 ? 18.728 -4.796 0.079 1.00 87.00 99 ILE A N 1
ATOM 802 C CA . ILE A 1 99 ? 17.558 -4.272 0.800 1.00 87.00 99 ILE A CA 1
ATOM 803 C C . ILE A 1 99 ? 17.124 -5.261 1.894 1.00 87.00 99 ILE A C 1
ATOM 805 O O . ILE A 1 99 ? 16.775 -4.828 2.993 1.00 87.00 99 ILE A O 1
ATOM 809 N N . THR A 1 100 ? 17.171 -6.573 1.627 1.00 74.06 100 THR A N 1
ATOM 810 C CA . THR A 1 100 ? 16.673 -7.599 2.558 1.00 74.06 100 THR A CA 1
ATOM 811 C C . THR A 1 100 ? 17.676 -8.040 3.625 1.00 74.06 100 THR A C 1
ATOM 813 O O . THR A 1 100 ? 17.255 -8.326 4.737 1.00 74.06 100 THR A O 1
ATOM 816 N N . LYS A 1 101 ? 18.990 -7.994 3.363 1.00 70.00 101 LYS A N 1
ATOM 817 C CA . LYS A 1 101 ? 20.056 -8.491 4.268 1.00 70.00 101 LYS A CA 1
ATOM 818 C C . LYS A 1 101 ? 20.025 -8.000 5.724 1.00 70.00 101 LYS A C 1
ATOM 820 O O . LYS A 1 101 ? 20.512 -8.707 6.592 1.00 70.00 101 LYS A O 1
ATOM 825 N N . ARG A 1 102 ? 19.509 -6.799 6.019 1.00 58.16 102 ARG A N 1
ATOM 826 C CA . ARG A 1 102 ? 19.410 -6.293 7.409 1.00 58.16 102 ARG A CA 1
ATOM 827 C C . ARG A 1 102 ? 18.121 -6.677 8.134 1.00 58.16 102 ARG A C 1
ATOM 829 O O . ARG A 1 102 ? 17.982 -6.353 9.306 1.00 58.16 102 ARG A O 1
ATOM 836 N N . LEU A 1 103 ? 17.175 -7.318 7.453 1.00 52.62 103 LEU A N 1
ATOM 837 C CA . LEU A 1 103 ? 15.993 -7.884 8.105 1.00 52.62 103 LEU A CA 1
ATOM 838 C C . LEU A 1 103 ? 16.314 -9.215 8.795 1.00 52.62 103 LEU A C 1
ATOM 840 O O . LEU A 1 103 ? 15.656 -9.532 9.778 1.00 52.62 103 LEU A O 1
ATOM 844 N N . ASP A 1 104 ? 17.354 -9.917 8.336 1.00 48.25 104 ASP A N 1
ATOM 845 C CA . ASP A 1 104 ? 17.831 -11.177 8.925 1.00 48.25 104 ASP A CA 1
ATOM 846 C C . ASP A 1 104 ? 18.877 -10.953 10.041 1.00 48.25 104 ASP A C 1
ATOM 848 O O . ASP A 1 104 ? 19.230 -11.876 10.771 1.00 48.25 104 ASP A O 1
ATOM 852 N N . ASP A 1 105 ? 19.369 -9.719 10.200 1.00 45.47 105 ASP A N 1
ATOM 853 C CA . ASP A 1 105 ? 20.369 -9.342 11.203 1.00 45.47 105 ASP A CA 1
ATOM 854 C C . ASP A 1 105 ? 19.683 -8.866 12.499 1.00 45.47 105 ASP A C 1
ATOM 856 O O . ASP A 1 105 ? 19.554 -7.671 12.771 1.00 45.47 105 ASP A O 1
ATOM 860 N N . LEU A 1 106 ? 19.199 -9.828 13.294 1.00 44.62 106 LEU A N 1
ATOM 861 C CA . LEU A 1 106 ? 18.611 -9.610 14.627 1.00 44.62 106 LEU A CA 1
ATOM 862 C C . LEU A 1 106 ? 19.660 -9.241 15.701 1.00 44.62 106 LEU A C 1
ATOM 864 O O . LEU A 1 106 ? 19.295 -8.990 16.846 1.00 44.62 106 LEU A O 1
ATOM 868 N N . SER A 1 107 ? 20.948 -9.154 15.346 1.00 37.50 107 SER A N 1
ATOM 869 C CA . SER A 1 107 ? 22.086 -8.986 16.272 1.00 37.50 107 SER A CA 1
ATOM 870 C C . SER A 1 107 ? 22.149 -7.647 17.028 1.00 37.50 107 SER A C 1
ATOM 872 O O . SER A 1 107 ? 23.053 -7.431 17.834 1.00 37.50 107 SER A O 1
ATOM 874 N N . GLY A 1 108 ? 21.204 -6.736 16.774 1.00 39.25 108 GLY A N 1
ATOM 875 C CA . GLY A 1 108 ? 21.091 -5.436 17.442 1.00 39.25 108 GLY A CA 1
ATOM 876 C C . GLY A 1 108 ? 19.835 -5.252 18.297 1.00 39.25 108 GLY A C 1
ATOM 877 O O . GLY A 1 108 ? 19.598 -4.137 18.765 1.00 39.25 108 GLY A O 1
ATOM 878 N N . LEU A 1 109 ? 19.008 -6.288 18.469 1.00 37.38 109 LEU A N 1
ATOM 879 C CA . LEU A 1 109 ? 17.942 -6.274 19.472 1.00 37.38 109 LEU A CA 1
ATOM 880 C C . LEU A 1 109 ? 18.559 -6.624 20.837 1.00 37.38 109 LEU A C 1
ATOM 882 O O . LEU A 1 109 ? 19.418 -7.505 20.880 1.00 37.38 109 LEU A O 1
ATOM 886 N N . PRO A 1 110 ? 18.170 -5.964 21.947 1.00 33.50 110 PRO A N 1
ATOM 887 C CA . PRO A 1 110 ? 18.475 -6.514 23.264 1.00 33.50 110 PRO A CA 1
ATOM 888 C C . PRO A 1 110 ? 17.956 -7.954 23.296 1.00 33.50 110 PRO A C 1
ATOM 890 O O . PRO A 1 110 ? 16.856 -8.195 22.791 1.00 33.50 110 PRO A O 1
ATOM 893 N N . GLU A 1 111 ? 18.751 -8.887 23.828 1.00 31.42 111 GLU A N 1
ATOM 894 C CA . GLU A 1 111 ? 18.306 -10.259 24.081 1.00 31.42 111 GLU A CA 1
ATOM 895 C C . GLU A 1 111 ? 16.950 -10.176 24.788 1.00 31.42 111 GLU A C 1
ATOM 897 O O . GLU A 1 111 ? 16.840 -9.692 25.917 1.00 31.42 111 GLU A O 1
ATOM 902 N N . LEU A 1 112 ? 15.887 -10.545 24.071 1.00 35.44 112 LEU A N 1
ATOM 903 C CA . LEU A 1 112 ? 14.610 -10.791 24.712 1.00 35.44 112 LEU A CA 1
ATOM 904 C C . LEU A 1 112 ? 14.871 -11.966 25.657 1.00 35.44 112 LEU A C 1
ATOM 906 O O . LEU A 1 112 ? 15.503 -12.925 25.212 1.00 35.44 112 LEU A O 1
ATOM 910 N N . PRO A 1 113 ? 14.443 -11.903 26.931 1.00 32.12 113 PRO A N 1
ATOM 911 C CA . PRO A 1 113 ? 14.579 -13.046 27.822 1.00 32.12 113 PRO A CA 1
ATOM 912 C C . PRO A 1 113 ? 14.011 -14.270 27.107 1.00 32.12 113 PRO A C 1
ATOM 914 O O . PRO A 1 113 ? 12.936 -14.161 26.512 1.00 32.12 113 PRO A O 1
ATOM 917 N N . ASP A 1 114 ? 14.765 -15.373 27.110 1.00 32.69 114 ASP A N 1
ATOM 918 C CA . ASP A 1 114 ? 14.457 -16.605 26.383 1.00 32.69 114 ASP A CA 1
ATOM 919 C C . ASP A 1 114 ? 13.033 -17.083 26.694 1.00 32.69 114 ASP A C 1
ATOM 921 O O . ASP A 1 114 ? 12.777 -17.834 27.633 1.00 32.69 114 ASP A O 1
ATOM 925 N N . ILE A 1 115 ? 12.078 -16.652 25.875 1.00 30.22 115 ILE A N 1
ATOM 926 C CA . ILE A 1 115 ? 10.794 -17.313 25.732 1.00 30.22 115 ILE A CA 1
ATOM 927 C C . ILE A 1 115 ? 10.976 -18.186 24.500 1.00 30.22 115 ILE A C 1
ATOM 929 O O . ILE A 1 115 ? 10.960 -17.708 23.367 1.00 30.22 115 ILE A O 1
ATOM 933 N N . ASN A 1 116 ? 11.234 -19.467 24.734 1.00 27.81 116 ASN A N 1
ATOM 934 C CA . ASN A 1 116 ? 11.405 -20.460 23.686 1.00 27.81 116 ASN A CA 1
ATOM 935 C C . ASN A 1 116 ? 10.037 -20.734 23.025 1.00 27.81 116 ASN A C 1
ATOM 937 O O . ASN A 1 116 ? 9.217 -21.458 23.582 1.00 27.81 116 ASN A O 1
ATOM 941 N N . ILE A 1 117 ? 9.755 -20.109 21.872 1.00 30.83 117 ILE A N 1
ATOM 942 C CA . ILE A 1 117 ? 8.485 -20.282 21.124 1.00 30.83 117 ILE A CA 1
ATOM 943 C C . ILE A 1 117 ? 8.656 -21.231 19.917 1.00 30.83 117 ILE A C 1
ATOM 945 O O . ILE A 1 117 ? 7.715 -21.430 19.157 1.00 30.83 117 ILE A O 1
ATOM 949 N N . PHE A 1 118 ? 9.819 -21.865 19.719 1.00 25.89 118 PHE A N 1
ATOM 950 C CA . PHE A 1 118 ? 10.021 -22.783 18.588 1.00 25.89 118 PHE A CA 1
ATOM 951 C C . PHE A 1 118 ? 10.888 -24.000 18.926 1.00 25.89 118 PHE A C 1
ATOM 953 O O . PHE A 1 118 ? 11.856 -24.294 18.235 1.00 25.89 118 PHE A O 1
ATOM 960 N N . GLU A 1 119 ? 10.474 -24.784 19.916 1.00 28.92 119 GLU A N 1
ATOM 961 C CA . GLU A 1 119 ? 10.725 -26.226 19.899 1.00 28.92 119 GLU A CA 1
ATOM 962 C C . GLU A 1 119 ? 9.414 -26.955 20.183 1.00 28.92 119 GLU A C 1
ATOM 964 O O . GLU A 1 119 ? 8.984 -27.062 21.324 1.00 28.92 119 GLU A O 1
ATOM 969 N N . THR A 1 120 ? 8.740 -27.392 19.117 1.00 26.36 120 THR A N 1
ATOM 970 C CA . THR A 1 120 ? 8.055 -28.696 19.003 1.00 26.36 120 THR A CA 1
ATOM 971 C C . THR A 1 120 ? 7.358 -28.773 17.643 1.00 26.36 120 THR A C 1
ATOM 973 O O . THR A 1 120 ? 6.325 -28.159 17.393 1.00 26.36 120 THR A O 1
ATOM 976 N N . ASN A 1 121 ? 7.935 -29.567 16.740 1.00 32.88 121 ASN A N 1
ATOM 977 C CA . ASN A 1 121 ? 7.207 -30.171 15.626 1.00 32.88 121 ASN A CA 1
ATOM 978 C C . ASN A 1 121 ? 6.339 -31.315 16.178 1.00 32.88 121 ASN A C 1
ATOM 980 O O . ASN A 1 121 ? 6.613 -32.484 15.916 1.00 32.88 121 ASN A O 1
ATOM 984 N N . GLU A 1 122 ? 5.300 -30.993 16.944 1.00 25.33 122 GLU A N 1
ATOM 985 C CA . GLU A 1 122 ? 4.291 -31.977 17.331 1.00 25.33 122 GLU A CA 1
ATOM 986 C C . GLU A 1 122 ? 2.912 -31.510 16.873 1.00 25.33 122 GLU A C 1
ATOM 988 O O . GLU A 1 122 ? 2.400 -30.460 17.253 1.00 25.33 122 GLU A O 1
ATOM 993 N N . THR A 1 123 ? 2.309 -32.308 15.995 1.00 27.16 123 THR A N 1
ATOM 994 C CA . THR A 1 123 ? 0.870 -32.313 15.752 1.00 27.16 123 THR A CA 1
ATOM 995 C C . THR A 1 123 ? 0.164 -32.602 17.071 1.00 27.16 123 THR A C 1
ATOM 997 O O . THR A 1 123 ? 0.119 -33.754 17.496 1.00 27.16 123 THR A O 1
ATOM 1000 N N . ILE A 1 124 ? -0.377 -31.575 17.722 1.00 27.61 124 ILE A N 1
ATOM 1001 C CA . ILE A 1 124 ? -1.168 -31.754 18.941 1.00 27.61 124 ILE A CA 1
ATOM 1002 C C . ILE A 1 124 ? -2.625 -32.010 18.539 1.00 27.61 124 ILE A C 1
ATOM 1004 O O . ILE A 1 124 ? -3.385 -31.093 18.225 1.00 27.61 124 ILE A O 1
ATOM 1008 N N . GLU A 1 125 ? -2.999 -33.291 18.533 1.00 23.03 125 GLU A N 1
ATOM 1009 C CA . GLU A 1 125 ? -4.374 -33.721 18.793 1.00 23.03 125 GLU A CA 1
ATOM 1010 C C . GLU A 1 125 ? -4.757 -33.296 20.218 1.00 23.03 125 GLU A C 1
ATOM 1012 O O . GLU A 1 125 ? -4.030 -33.558 21.175 1.00 23.03 125 GLU A O 1
ATOM 1017 N N . TYR A 1 126 ? -5.912 -32.647 20.372 1.00 25.20 126 TYR A N 1
ATOM 1018 C CA . TYR A 1 126 ? -6.440 -32.281 21.684 1.00 25.20 126 TYR A CA 1
ATOM 1019 C C . TYR A 1 126 ? -6.915 -33.532 22.434 1.00 25.20 126 TYR A C 1
ATOM 1021 O O . TYR A 1 126 ? -8.051 -33.967 22.253 1.00 25.20 126 TYR A O 1
ATOM 1029 N N . ASN A 1 127 ? -6.071 -34.077 23.311 1.00 24.83 127 ASN A N 1
ATOM 1030 C CA . ASN A 1 127 ? -6.504 -34.984 24.370 1.00 24.83 127 ASN A CA 1
ATOM 1031 C C . ASN A 1 127 ? -6.519 -34.238 25.705 1.00 24.83 127 ASN A C 1
ATOM 1033 O O . ASN A 1 127 ? -5.491 -33.787 26.200 1.00 24.83 127 ASN A O 1
ATOM 1037 N N . TYR A 1 128 ? -7.718 -34.113 26.272 1.00 31.20 128 TYR A N 1
ATOM 1038 C CA . TYR A 1 128 ? -7.931 -33.687 27.649 1.00 31.20 128 TYR A CA 1
ATOM 1039 C C . TYR A 1 128 ? -7.496 -34.815 28.585 1.00 31.20 128 TYR A C 1
ATOM 1041 O O . TYR A 1 128 ? -8.158 -35.852 28.634 1.00 31.20 128 TYR A O 1
ATOM 1049 N N . ALA A 1 129 ? -6.422 -34.608 29.338 1.00 24.67 129 ALA A N 1
ATOM 1050 C CA . ALA A 1 129 ? -6.167 -35.348 30.564 1.00 24.67 129 ALA A CA 1
ATOM 1051 C C . ALA A 1 129 ? -5.393 -34.456 31.537 1.00 24.67 129 ALA A C 1
ATOM 1053 O O . ALA A 1 129 ? -4.420 -33.807 31.155 1.00 24.67 129 ALA A O 1
ATOM 1054 N N . ASP A 1 130 ? -5.922 -34.408 32.755 1.00 31.94 130 ASP A N 1
ATOM 1055 C CA . ASP A 1 130 ? -5.358 -33.801 33.952 1.00 31.94 130 ASP A CA 1
ATOM 1056 C C . ASP A 1 130 ? -3.906 -34.240 34.179 1.00 31.94 130 ASP A C 1
ATOM 1058 O O . ASP A 1 130 ? -3.572 -35.380 33.874 1.00 31.94 130 ASP A O 1
ATOM 1062 N N . ASP A 1 131 ? -3.074 -33.360 34.742 1.00 26.78 131 ASP A N 1
ATOM 1063 C CA . ASP A 1 131 ? -2.270 -33.719 35.913 1.00 26.78 131 ASP A CA 1
ATOM 1064 C C . ASP A 1 131 ? -1.599 -32.489 36.547 1.00 26.78 131 ASP A C 1
ATOM 1066 O O . ASP A 1 131 ? -1.118 -31.563 35.889 1.00 26.78 131 ASP A O 1
ATOM 1070 N N . GLU A 1 132 ? -1.655 -32.504 37.875 1.00 29.58 132 GLU A N 1
ATOM 1071 C CA . GLU A 1 132 ? -1.074 -31.583 38.841 1.00 29.58 132 GLU A CA 1
ATOM 1072 C C . GLU A 1 132 ? 0.462 -31.661 38.824 1.00 29.58 132 GLU A C 1
ATOM 1074 O O . GLU A 1 132 ? 1.017 -32.753 38.817 1.00 29.58 132 GLU A O 1
ATOM 1079 N N . ASP A 1 133 ? 1.155 -30.518 38.870 1.00 27.05 133 ASP A N 1
ATOM 1080 C CA . ASP A 1 133 ? 2.170 -30.241 39.903 1.00 27.05 133 ASP A CA 1
ATOM 1081 C C . ASP A 1 133 ? 2.861 -28.884 39.686 1.00 27.05 133 ASP A C 1
ATOM 1083 O O . ASP A 1 133 ? 3.251 -28.502 38.583 1.00 27.05 133 ASP A O 1
ATOM 1087 N N . SER A 1 134 ? 3.025 -28.143 40.784 1.00 29.83 134 SER A N 1
ATOM 1088 C CA . SER A 1 134 ? 3.819 -26.909 40.870 1.00 29.83 134 SER A CA 1
ATOM 1089 C C . SER A 1 134 ? 5.195 -27.195 41.480 1.00 29.83 134 SER A C 1
ATOM 1091 O O . SER A 1 134 ? 5.294 -27.997 42.407 1.00 29.83 134 SER A O 1
ATOM 1093 N N . PRO A 1 135 ? 6.235 -26.445 41.084 1.00 28.17 135 PRO A N 1
ATOM 1094 C CA . PRO A 1 135 ? 7.249 -25.999 42.048 1.00 28.17 135 PRO A CA 1
ATOM 1095 C C . PRO A 1 135 ? 7.525 -24.493 41.873 1.00 28.17 135 PRO A C 1
ATOM 1097 O O . PRO A 1 135 ? 7.838 -24.023 40.787 1.00 28.17 135 PRO A O 1
ATOM 1100 N N . SER A 1 136 ? 7.180 -23.670 42.863 1.00 25.22 136 SER A N 1
ATOM 1101 C CA . SER A 1 136 ? 7.987 -23.264 44.030 1.00 25.22 136 SER A CA 1
ATOM 1102 C C . SER A 1 136 ? 8.843 -22.019 43.774 1.00 25.22 136 SER A C 1
ATOM 1104 O O . SER A 1 136 ? 9.716 -22.012 42.911 1.00 25.22 136 SER A O 1
ATOM 1106 N N . ASP A 1 137 ? 8.576 -21.010 44.599 1.00 32.00 137 ASP A N 1
ATOM 1107 C CA . ASP A 1 137 ? 9.168 -19.678 44.674 1.00 32.00 137 ASP A CA 1
ATOM 1108 C C . ASP A 1 137 ? 10.695 -19.620 44.481 1.00 32.00 137 ASP A C 1
ATOM 1110 O O . ASP A 1 137 ? 11.465 -20.164 45.276 1.00 32.00 137 ASP A O 1
ATOM 1114 N N . GLN A 1 138 ? 11.132 -18.842 43.487 1.00 27.11 138 GLN A N 1
ATOM 1115 C CA . GLN A 1 138 ? 12.415 -18.143 43.519 1.00 27.11 138 GLN A CA 1
ATOM 1116 C C . GLN A 1 138 ? 12.190 -16.666 43.187 1.00 27.11 138 GLN A C 1
ATOM 1118 O O . GLN A 1 138 ? 11.434 -16.312 42.285 1.00 27.11 138 GLN A O 1
ATOM 1123 N N . GLU A 1 139 ? 12.806 -15.828 44.013 1.00 29.64 139 GLU A N 1
ATOM 1124 C CA . GLU A 1 139 ? 12.650 -14.381 44.119 1.00 29.64 139 GLU A CA 1
ATOM 1125 C C . GLU A 1 139 ? 12.682 -13.662 42.761 1.00 29.64 139 GLU A C 1
ATOM 1127 O O . GLU A 1 139 ? 13.688 -13.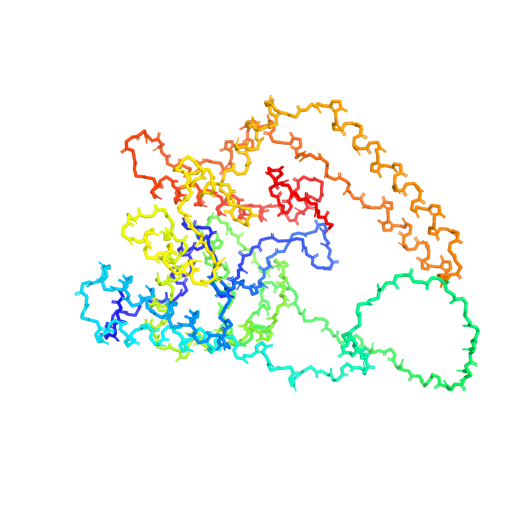664 42.054 1.00 29.64 139 GLU A O 1
ATOM 1132 N N . LEU A 1 140 ? 11.583 -12.978 42.429 1.00 30.16 140 LEU A N 1
ATOM 1133 C CA . LEU A 1 140 ? 11.562 -11.941 41.400 1.00 30.16 140 LEU A CA 1
ATOM 1134 C C . LEU A 1 140 ? 12.355 -10.736 41.914 1.00 30.16 140 LEU A C 1
ATOM 1136 O O . LEU A 1 140 ? 11.852 -9.913 42.684 1.00 30.16 140 LEU A O 1
ATOM 1140 N N . ASP A 1 141 ? 13.615 -10.674 41.492 1.00 28.92 141 ASP A N 1
ATOM 1141 C CA . ASP A 1 141 ? 14.479 -9.516 41.658 1.00 28.92 141 ASP A CA 1
ATOM 1142 C C . ASP A 1 141 ? 13.826 -8.267 41.042 1.00 28.92 141 ASP A C 1
ATOM 1144 O O . ASP A 1 141 ? 13.152 -8.306 40.004 1.00 28.92 141 ASP A O 1
ATOM 1148 N N . LYS A 1 142 ? 13.998 -7.146 41.738 1.00 39.59 142 LYS A N 1
ATOM 1149 C CA . LYS A 1 142 ? 13.409 -5.849 41.415 1.00 39.59 142 LYS A CA 1
ATOM 1150 C C . LYS A 1 142 ? 13.951 -5.379 40.071 1.00 39.59 142 LYS A C 1
ATOM 1152 O O . LYS A 1 142 ? 15.062 -4.866 40.003 1.00 39.59 142 LYS A O 1
ATOM 1157 N N . THR A 1 143 ? 13.146 -5.457 39.018 1.00 33.72 143 THR A N 1
ATOM 1158 C CA . THR A 1 143 ? 13.438 -4.707 37.796 1.00 33.72 143 THR A CA 1
ATOM 1159 C C . THR A 1 143 ? 12.857 -3.308 37.924 1.00 33.72 143 THR A C 1
ATOM 1161 O O . THR A 1 143 ? 11.649 -3.080 37.988 1.00 33.72 143 THR A O 1
ATOM 1164 N N . GLU A 1 144 ? 13.791 -2.378 38.065 1.00 31.16 144 GLU A N 1
ATOM 1165 C CA . GLU A 1 144 ? 13.639 -0.936 38.023 1.00 31.16 144 GLU A CA 1
ATOM 1166 C C . GLU A 1 144 ? 12.618 -0.515 36.959 1.00 31.16 144 GLU A C 1
ATOM 1168 O O . GLU A 1 144 ? 12.726 -0.874 35.787 1.00 31.16 144 GLU A O 1
ATOM 1173 N N . THR A 1 145 ? 11.630 0.291 37.357 1.00 30.59 145 THR A N 1
ATOM 1174 C CA . THR A 1 145 ? 10.902 1.155 36.421 1.00 30.59 145 THR A CA 1
ATOM 1175 C C . THR A 1 145 ? 11.940 1.925 35.609 1.00 30.59 145 THR A C 1
ATOM 1177 O O . THR A 1 145 ? 12.667 2.719 36.214 1.00 30.59 145 THR A O 1
ATOM 1180 N N . PRO A 1 146 ? 12.033 1.738 34.280 1.00 31.91 146 PRO A N 1
ATOM 1181 C CA . PRO A 1 146 ? 12.918 2.564 33.485 1.00 31.91 146 PRO A CA 1
ATOM 1182 C C . PRO A 1 146 ? 12.445 4.008 33.642 1.00 31.91 146 PRO A C 1
ATOM 1184 O O . PRO A 1 146 ? 11.254 4.295 33.472 1.00 31.91 146 PRO A O 1
ATOM 1187 N N . GLU A 1 147 ? 13.359 4.919 33.975 1.00 34.81 147 GLU A N 1
ATOM 1188 C CA . GLU A 1 147 ? 13.103 6.344 33.787 1.00 34.81 147 GLU A CA 1
ATOM 1189 C C . GLU A 1 147 ? 12.582 6.579 32.358 1.00 34.81 147 GLU A C 1
ATOM 1191 O O . GLU A 1 147 ? 12.992 5.868 31.430 1.00 34.81 147 GLU A O 1
ATOM 1196 N N . PRO A 1 148 ? 11.682 7.554 32.140 1.00 39.88 148 PRO A N 1
ATOM 1197 C CA . PRO A 1 148 ? 11.176 7.838 30.812 1.00 39.88 148 PRO A CA 1
ATOM 1198 C C . PRO A 1 148 ? 12.335 8.346 29.956 1.00 39.88 148 PRO A C 1
ATOM 1200 O O . PRO A 1 148 ? 12.673 9.529 29.965 1.00 39.88 148 PRO A O 1
ATOM 1203 N N . THR A 1 149 ? 12.933 7.448 29.175 1.00 42.41 149 THR A N 1
ATOM 1204 C CA . THR A 1 149 ? 13.635 7.840 27.960 1.00 42.41 149 THR A CA 1
ATOM 1205 C C . THR A 1 149 ? 12.639 8.680 27.175 1.00 42.41 149 THR A C 1
ATOM 1207 O O . THR A 1 149 ? 11.523 8.240 26.893 1.00 42.41 149 THR A O 1
ATOM 1210 N N . THR A 1 150 ? 12.983 9.941 26.921 1.00 47.75 150 THR A N 1
ATOM 1211 C CA . THR A 1 150 ? 12.153 10.831 26.118 1.00 47.75 150 THR A CA 1
ATOM 1212 C C . THR A 1 150 ? 11.842 10.103 24.818 1.00 47.75 150 THR A C 1
ATOM 1214 O O . THR A 1 150 ? 12.755 9.801 24.046 1.00 47.75 150 THR A O 1
ATOM 1217 N N . LEU A 1 151 ? 10.570 9.738 24.608 1.00 57.38 151 LEU A N 1
ATOM 1218 C CA . LEU A 1 151 ? 10.167 9.084 23.369 1.00 57.38 151 LEU A CA 1
ATOM 1219 C C . LEU A 1 151 ? 10.702 9.928 22.204 1.00 57.38 151 LEU A C 1
ATOM 1221 O O . LEU A 1 151 ? 10.586 11.160 22.254 1.00 57.38 151 LEU A O 1
ATOM 1225 N N . PRO A 1 152 ? 11.329 9.308 21.188 1.00 65.88 152 PRO A N 1
ATOM 1226 C CA . PRO A 1 152 ? 11.808 10.052 20.036 1.00 65.88 152 PRO A CA 1
ATOM 1227 C C . PRO A 1 152 ? 10.648 10.868 19.462 1.00 65.88 152 PRO A C 1
ATOM 1229 O O . PRO A 1 152 ? 9.528 10.367 19.367 1.00 65.88 152 PRO A O 1
ATOM 1232 N N . SER A 1 153 ? 10.919 12.135 19.132 1.00 73.88 153 SER A N 1
ATOM 1233 C CA . SER A 1 153 ? 9.898 13.040 18.603 1.00 73.88 153 SER A CA 1
ATOM 1234 C C . SER A 1 153 ? 9.170 12.388 17.432 1.00 73.88 153 SER A C 1
ATOM 1236 O O . SER A 1 153 ? 9.785 11.878 16.497 1.00 73.88 153 SER A O 1
ATOM 1238 N N . THR A 1 154 ? 7.849 12.416 17.499 1.00 85.56 154 THR A N 1
ATOM 1239 C CA . THR A 1 154 ? 6.924 11.871 16.504 1.00 85.56 154 THR A CA 1
ATOM 1240 C C . THR A 1 154 ? 6.501 12.919 15.481 1.00 85.56 154 THR A C 1
ATOM 1242 O O . THR A 1 154 ? 5.639 12.658 14.649 1.00 85.56 154 THR A O 1
ATOM 1245 N N . LYS A 1 155 ? 7.095 14.116 15.529 1.00 94.75 155 LYS A N 1
ATOM 1246 C CA . LYS A 1 155 ? 6.757 15.230 14.644 1.00 94.75 155 LYS A CA 1
ATOM 1247 C C . LYS A 1 155 ? 7.527 15.180 13.336 1.00 94.75 155 LYS A C 1
ATOM 1249 O O . LYS A 1 155 ? 8.718 14.864 13.311 1.00 94.75 155 LYS A O 1
ATOM 1254 N N . LEU A 1 156 ? 6.868 15.597 12.257 1.00 96.12 156 LEU A N 1
ATOM 1255 C CA . LEU A 1 156 ? 7.457 15.630 10.921 1.00 96.12 156 LEU A CA 1
ATOM 1256 C C . LEU A 1 156 ? 8.766 16.433 10.865 1.00 96.12 156 LEU A C 1
ATOM 1258 O O . LEU A 1 156 ? 9.730 15.951 10.280 1.00 96.12 156 LEU A O 1
ATOM 1262 N N . LYS A 1 157 ? 8.869 17.590 11.532 1.00 95.62 157 LYS A N 1
ATOM 1263 C CA . LYS A 1 157 ? 10.119 18.384 11.587 1.00 95.62 157 LYS A CA 1
ATOM 1264 C C . LYS A 1 157 ? 11.335 17.651 12.151 1.00 95.62 157 LYS A C 1
ATOM 1266 O O . LYS A 1 157 ? 12.470 18.011 11.849 1.00 95.62 157 LYS A O 1
ATOM 1271 N N . ASP A 1 158 ? 11.112 16.637 12.982 1.00 95.12 158 ASP A N 1
ATOM 1272 C CA . ASP A 1 158 ? 12.175 15.881 13.634 1.00 95.12 158 ASP A CA 1
ATOM 1273 C C . ASP A 1 158 ? 12.476 14.556 12.918 1.00 95.12 158 ASP A C 1
ATOM 1275 O O . ASP A 1 158 ? 13.415 13.861 13.310 1.00 95.12 158 ASP A O 1
ATOM 1279 N N . ILE A 1 159 ? 11.748 14.217 11.843 1.00 95.31 159 ILE A N 1
ATOM 1280 C CA . ILE A 1 159 ? 11.851 12.905 11.190 1.00 95.31 159 ILE A CA 1
ATOM 1281 C C . ILE A 1 159 ? 13.265 12.592 10.706 1.00 95.31 159 ILE A C 1
ATOM 1283 O O . ILE A 1 159 ? 13.729 11.468 10.869 1.00 95.31 159 ILE A O 1
ATOM 1287 N N . ASP A 1 160 ? 13.990 13.583 10.187 1.00 94.94 160 ASP A N 1
ATOM 1288 C CA . ASP A 1 160 ? 15.362 13.376 9.729 1.00 94.94 160 ASP A CA 1
ATOM 1289 C C . ASP A 1 160 ? 16.302 13.099 10.906 1.00 94.94 160 ASP A C 1
ATOM 1291 O O . ASP A 1 160 ? 17.213 12.286 10.782 1.00 94.94 160 ASP A O 1
ATOM 1295 N N . LYS A 1 161 ? 16.070 13.688 12.087 1.00 92.19 161 LYS A N 1
ATOM 1296 C CA . LYS A 1 161 ? 16.841 13.354 13.299 1.00 92.19 161 LYS A CA 1
ATOM 1297 C C . LYS A 1 161 ? 16.573 11.912 13.732 1.00 92.19 161 LYS A C 1
ATOM 1299 O O . LYS A 1 161 ? 17.503 11.210 14.122 1.00 92.19 161 LYS A O 1
ATOM 1304 N N . VAL A 1 162 ? 15.318 11.466 13.632 1.00 89.94 162 VAL A N 1
ATOM 1305 C CA . VAL A 1 162 ? 14.904 10.094 13.965 1.00 89.94 162 VAL A CA 1
ATOM 1306 C C . VAL A 1 162 ? 15.455 9.082 12.956 1.00 89.94 162 VAL A C 1
ATOM 1308 O O . VAL A 1 162 ? 15.940 8.021 13.358 1.00 89.94 162 VAL A O 1
ATOM 1311 N N . LEU A 1 163 ? 15.428 9.406 11.660 1.00 90.81 163 LEU A N 1
ATOM 1312 C CA . LEU A 1 163 ? 15.799 8.544 10.538 1.00 90.81 163 LEU A CA 1
ATOM 1313 C C . LEU A 1 163 ? 17.031 9.080 9.796 1.00 90.81 163 LEU A C 1
ATOM 1315 O O . LEU A 1 163 ? 16.921 9.707 8.751 1.00 90.81 163 LEU A O 1
ATOM 1319 N N . GLN A 1 164 ? 18.220 8.779 10.321 1.00 89.25 164 GLN A N 1
ATOM 1320 C CA . GLN A 1 164 ? 19.492 9.092 9.662 1.00 89.25 164 GLN A CA 1
ATOM 1321 C C . GLN A 1 164 ? 19.955 7.969 8.707 1.00 89.25 164 GLN A C 1
ATOM 1323 O O . GLN A 1 164 ? 19.886 6.798 9.091 1.00 89.25 164 GLN A O 1
ATOM 1328 N N . PRO A 1 165 ? 20.500 8.282 7.513 1.00 88.19 165 PRO A N 1
ATOM 1329 C CA . PRO A 1 165 ? 20.717 9.629 6.972 1.00 88.19 165 PRO A CA 1
ATOM 1330 C C . PRO A 1 165 ? 19.391 10.320 6.606 1.00 88.19 165 PRO A C 1
ATOM 1332 O O . PRO A 1 165 ? 18.453 9.643 6.196 1.00 88.19 165 PRO A O 1
ATOM 1335 N N . GLY A 1 166 ? 19.323 11.645 6.789 1.00 89.88 166 GLY A N 1
ATOM 1336 C CA . GLY A 1 166 ? 18.122 12.451 6.516 1.00 89.88 166 GLY A CA 1
ATOM 1337 C C . GLY A 1 166 ? 17.719 12.518 5.033 1.00 89.88 166 GLY A C 1
ATOM 1338 O O . GLY A 1 166 ? 18.304 11.850 4.181 1.00 89.88 166 GLY A O 1
ATOM 1339 N N . GLY A 1 167 ? 16.721 13.352 4.723 1.00 94.25 167 GLY A N 1
ATOM 1340 C CA . GLY A 1 167 ? 16.093 13.463 3.397 1.00 94.25 167 GLY A CA 1
ATOM 1341 C C . GLY A 1 167 ? 14.642 12.968 3.367 1.00 94.25 167 GLY A C 1
ATOM 1342 O O . GLY A 1 167 ? 13.946 13.144 2.366 1.00 94.25 167 GLY A O 1
ATOM 1343 N N . TRP A 1 168 ? 14.155 12.405 4.475 1.00 96.12 168 TRP A N 1
ATOM 1344 C CA . TRP A 1 168 ? 12.771 11.966 4.643 1.00 96.12 168 TRP A CA 1
ATOM 1345 C C . TRP A 1 168 ? 11.809 13.144 4.691 1.00 96.12 168 TRP A C 1
ATOM 1347 O O . TRP A 1 168 ? 10.757 13.088 4.057 1.00 96.12 168 TRP A O 1
ATOM 1357 N N . LEU A 1 169 ? 12.180 14.221 5.394 1.00 97.12 169 LEU A N 1
ATOM 1358 C CA . LEU A 1 169 ? 11.344 15.417 5.502 1.00 97.12 169 LEU A CA 1
ATOM 1359 C C . LEU A 1 169 ? 11.009 15.986 4.120 1.00 97.12 169 LEU A C 1
ATOM 1361 O O . LEU A 1 169 ? 9.840 16.228 3.818 1.00 97.12 169 LEU A O 1
ATOM 1365 N N . GLN A 1 170 ? 12.028 16.161 3.274 1.00 96.81 170 GLN A N 1
ATOM 1366 C CA . GLN A 1 170 ? 11.844 16.700 1.928 1.00 96.81 170 GLN A CA 1
ATOM 1367 C C . GLN A 1 170 ? 11.031 15.747 1.049 1.00 96.81 170 GLN A C 1
ATOM 1369 O O . GLN A 1 170 ? 10.079 16.186 0.416 1.00 96.81 170 GLN A O 1
ATOM 1374 N N . LEU A 1 171 ? 11.344 14.445 1.061 1.00 97.44 171 LEU A N 1
ATOM 1375 C CA . LEU A 1 171 ? 10.607 13.452 0.276 1.00 97.44 171 LEU A CA 1
ATOM 1376 C C . LEU A 1 171 ? 9.111 13.436 0.625 1.00 97.44 171 LEU A C 1
ATOM 1378 O O . LEU A 1 171 ? 8.268 13.389 -0.268 1.00 97.44 171 LEU A O 1
ATOM 1382 N N . ILE A 1 172 ? 8.777 13.484 1.917 1.00 97.75 172 ILE A N 1
ATOM 1383 C CA . ILE A 1 172 ? 7.388 13.506 2.386 1.00 97.75 172 ILE A CA 1
ATOM 1384 C C . ILE A 1 172 ? 6.709 14.809 1.956 1.00 97.75 172 ILE A C 1
ATOM 1386 O O . ILE A 1 172 ? 5.635 14.752 1.361 1.00 97.75 172 ILE A O 1
ATOM 1390 N N . LYS A 1 173 ? 7.336 15.971 2.195 1.00 97.75 173 LYS A N 1
ATOM 1391 C CA . LYS A 1 173 ? 6.794 17.269 1.759 1.00 97.75 173 LYS A CA 1
ATOM 1392 C C . LYS A 1 173 ? 6.523 17.281 0.253 1.00 97.75 173 LYS A C 1
ATOM 1394 O O . LYS A 1 173 ? 5.440 17.680 -0.158 1.00 97.75 173 LYS A O 1
ATOM 1399 N N . ASP A 1 174 ? 7.451 16.767 -0.545 1.00 97.75 174 ASP A N 1
ATOM 1400 C CA . ASP A 1 174 ? 7.336 16.709 -2.000 1.00 97.75 174 ASP A CA 1
ATOM 1401 C C . ASP A 1 174 ? 6.188 15.805 -2.479 1.00 97.75 174 ASP A C 1
ATOM 1403 O O . ASP A 1 174 ? 5.424 16.199 -3.358 1.00 97.75 174 ASP A O 1
ATOM 1407 N N . ILE A 1 175 ? 6.020 14.614 -1.889 1.00 97.94 175 ILE A N 1
ATOM 1408 C CA . ILE A 1 175 ? 4.913 13.699 -2.227 1.00 97.94 175 ILE A CA 1
ATOM 1409 C C . ILE A 1 175 ? 3.559 14.359 -1.949 1.00 97.94 175 ILE A C 1
ATOM 1411 O O . ILE A 1 175 ? 2.652 14.293 -2.777 1.00 97.94 175 ILE A O 1
ATOM 1415 N N . PHE A 1 176 ? 3.404 14.989 -0.785 1.00 97.69 176 PHE A N 1
ATOM 1416 C CA . PHE A 1 176 ? 2.147 15.648 -0.434 1.00 97.69 176 PHE A CA 1
ATOM 1417 C C . PHE A 1 176 ? 1.918 16.904 -1.282 1.00 97.69 176 PHE A C 1
ATOM 1419 O O . PHE A 1 176 ? 0.798 17.126 -1.743 1.00 97.69 176 PHE A O 1
ATOM 1426 N N . GLN A 1 177 ? 2.974 17.657 -1.596 1.00 97.50 177 GLN A N 1
ATOM 1427 C CA . GLN A 1 177 ? 2.903 18.802 -2.499 1.00 97.50 177 GLN A CA 1
ATOM 1428 C C . GLN A 1 177 ? 2.456 18.402 -3.913 1.00 97.50 177 GLN A C 1
ATOM 1430 O O . GLN A 1 177 ? 1.629 19.102 -4.502 1.00 97.50 177 GLN A O 1
ATOM 1435 N N . ASP A 1 178 ? 2.936 17.271 -4.439 1.00 96.94 178 ASP A N 1
ATOM 1436 C CA . ASP A 1 178 ? 2.506 16.718 -5.733 1.00 96.94 178 ASP A CA 1
ATOM 1437 C C . ASP A 1 178 ? 1.020 16.316 -5.730 1.00 96.94 178 ASP A C 1
ATOM 1439 O O . ASP A 1 178 ? 0.353 16.368 -6.764 1.00 96.94 178 ASP A O 1
ATOM 1443 N N . ALA A 1 179 ? 0.471 15.971 -4.560 1.00 95.88 179 ALA A N 1
ATOM 1444 C CA . ALA A 1 179 ? -0.960 15.750 -4.350 1.00 95.88 179 ALA A CA 1
ATOM 1445 C C . ALA A 1 179 ? -1.753 17.043 -4.069 1.00 95.88 179 ALA A C 1
ATOM 1447 O O . ALA A 1 179 ? -2.955 16.974 -3.827 1.00 95.88 179 ALA A O 1
ATOM 1448 N N . SER A 1 180 ? -1.111 18.218 -4.121 1.00 95.88 180 SER A N 1
ATOM 1449 C CA . SER A 1 180 ? -1.684 19.520 -3.730 1.00 95.88 180 SER A CA 1
ATOM 1450 C C . SER A 1 180 ? -2.104 19.609 -2.256 1.00 95.88 180 SER A C 1
ATOM 1452 O O . SER A 1 180 ? -3.025 20.349 -1.907 1.00 95.88 180 SER A O 1
ATOM 1454 N N . VAL A 1 181 ? -1.412 18.876 -1.382 1.00 95.81 181 VAL A N 1
ATOM 1455 C CA . VAL A 1 181 ? -1.602 18.899 0.069 1.00 95.81 181 VAL A CA 1
ATOM 1456 C C . VAL A 1 181 ? -0.415 19.599 0.720 1.00 95.81 181 VAL A C 1
ATOM 1458 O O . VAL A 1 181 ? 0.717 19.126 0.652 1.00 95.81 181 VAL A O 1
ATOM 1461 N N . ASN A 1 182 ? -0.681 20.712 1.396 1.00 94.75 182 ASN A N 1
ATOM 1462 C CA . ASN A 1 182 ? 0.346 21.420 2.151 1.00 94.75 182 ASN A CA 1
ATOM 1463 C C . ASN A 1 182 ? 0.461 20.810 3.547 1.00 94.75 182 ASN A C 1
ATOM 1465 O O . ASN A 1 182 ? -0.506 20.819 4.310 1.00 94.75 182 ASN A O 1
ATOM 1469 N N . LEU A 1 183 ? 1.647 20.308 3.875 1.00 96.06 183 LEU A N 1
ATOM 1470 C CA . LEU A 1 183 ? 1.982 19.882 5.227 1.00 96.06 183 LEU A CA 1
ATOM 1471 C C . LEU A 1 183 ? 2.524 21.060 6.034 1.00 96.06 183 LEU A C 1
ATOM 1473 O O . LEU A 1 183 ? 3.186 21.955 5.502 1.00 96.06 183 LEU A O 1
ATOM 1477 N N . THR A 1 184 ? 2.264 21.034 7.331 1.00 91.88 184 THR A N 1
ATOM 1478 C CA . THR A 1 184 ? 2.985 21.821 8.324 1.00 91.88 184 THR A CA 1
ATOM 1479 C C . THR A 1 184 ? 4.269 21.084 8.729 1.00 91.88 184 THR A C 1
ATOM 1481 O O . THR A 1 184 ? 4.812 20.268 7.984 1.00 91.88 184 THR A O 1
ATOM 1484 N N . GLU A 1 185 ? 4.828 21.436 9.877 1.00 91.00 185 GLU A N 1
ATOM 1485 C CA . GLU A 1 185 ? 5.968 20.741 10.475 1.00 91.00 185 GLU A CA 1
ATOM 1486 C C . GLU A 1 185 ? 5.577 19.972 11.748 1.00 91.00 185 GLU A C 1
ATOM 1488 O O . GLU A 1 185 ? 6.416 19.323 12.379 1.00 91.00 185 GLU A O 1
ATOM 1493 N N . GLU A 1 186 ? 4.290 20.025 12.104 1.00 93.62 186 GLU A N 1
ATOM 1494 C CA . GLU A 1 186 ? 3.717 19.527 13.357 1.00 93.62 186 GLU A CA 1
ATOM 1495 C C . GLU A 1 186 ? 2.882 18.249 13.178 1.00 93.62 186 GLU A C 1
ATOM 1497 O O . GLU A 1 186 ? 2.284 17.759 14.143 1.00 93.62 186 GLU A O 1
ATOM 1502 N N . GLU A 1 187 ? 2.843 17.695 11.966 1.00 95.44 187 GLU A N 1
ATOM 1503 C CA . GLU A 1 187 ? 2.192 16.425 11.664 1.00 95.44 187 GLU A CA 1
ATOM 1504 C C . GLU A 1 187 ? 2.781 15.298 12.496 1.00 95.44 187 GLU A C 1
ATOM 1506 O O . GLU A 1 187 ? 3.998 15.194 12.664 1.00 95.44 187 GLU A O 1
ATOM 1511 N N . GLU A 1 188 ? 1.898 14.420 12.959 1.00 95.88 188 GLU A N 1
ATOM 1512 C CA . GLU A 1 188 ? 2.300 13.167 13.575 1.00 95.88 188 GLU A CA 1
ATOM 1513 C C . GLU A 1 188 ? 2.846 12.204 12.519 1.00 95.88 188 GLU A C 1
ATOM 1515 O O . GLU A 1 188 ? 2.293 12.068 11.420 1.00 95.88 188 GLU A O 1
ATOM 1520 N N . VAL A 1 189 ? 3.910 11.493 12.879 1.00 96.06 189 VAL A N 1
ATOM 1521 C CA . VAL A 1 189 ? 4.583 10.506 12.043 1.00 96.06 189 VAL A CA 1
ATOM 1522 C C . VAL A 1 189 ? 4.717 9.187 12.800 1.00 96.06 189 VAL A C 1
ATOM 1524 O O . VAL A 1 189 ? 5.315 9.114 13.871 1.00 96.06 189 VAL A O 1
ATOM 1527 N N . ASN A 1 190 ? 4.189 8.120 12.205 1.00 95.06 190 ASN A N 1
ATOM 1528 C CA . ASN A 1 190 ? 4.417 6.743 12.621 1.00 95.06 190 ASN A CA 1
ATOM 1529 C C . ASN A 1 190 ? 5.617 6.174 11.855 1.00 95.06 190 ASN A C 1
ATOM 1531 O O . ASN A 1 190 ? 5.636 6.179 10.620 1.00 95.06 190 ASN A O 1
ATOM 1535 N N . VAL A 1 191 ? 6.583 5.611 12.578 1.00 92.81 191 VAL A N 1
ATOM 1536 C CA . VAL A 1 191 ? 7.749 4.931 11.999 1.00 92.81 191 VAL A CA 1
ATOM 1537 C C . VAL A 1 191 ? 7.739 3.473 12.452 1.00 92.81 191 VAL A C 1
ATOM 1539 O O . VAL A 1 191 ? 8.016 3.190 13.613 1.00 92.81 191 VAL A O 1
ATOM 1542 N N . TRP A 1 192 ? 7.415 2.544 11.547 1.00 88.00 192 TRP A N 1
ATOM 1543 C CA . TRP A 1 192 ? 7.217 1.130 11.905 1.00 88.00 192 TRP A CA 1
ATOM 1544 C C . TRP A 1 192 ? 8.524 0.349 12.068 1.00 88.00 192 TRP A C 1
ATOM 1546 O O . TRP A 1 192 ? 8.711 -0.348 13.059 1.00 88.00 192 TRP A O 1
ATOM 1556 N N . GLN A 1 193 ? 9.442 0.461 11.102 1.00 89.31 193 GLN A N 1
ATOM 1557 C CA . GLN A 1 193 ? 10.737 -0.232 11.133 1.00 89.31 193 GLN A CA 1
ATOM 1558 C C . GLN A 1 193 ? 11.891 0.769 10.952 1.00 89.31 193 GLN A C 1
ATOM 1560 O O . GLN A 1 193 ? 12.470 0.854 9.864 1.00 89.31 193 GLN A O 1
ATOM 1565 N N . PRO A 1 194 ? 12.256 1.544 11.997 1.00 88.88 194 PRO A N 1
ATOM 1566 C CA . PRO A 1 194 ? 13.267 2.593 11.881 1.00 88.88 194 PRO A CA 1
ATOM 1567 C C . PRO A 1 194 ? 14.622 2.089 11.366 1.00 88.88 194 PRO A C 1
ATOM 1569 O O . PRO A 1 194 ? 15.257 2.761 10.559 1.00 88.88 194 PRO A O 1
ATOM 1572 N N . SER A 1 195 ? 15.071 0.906 11.798 1.00 87.75 195 SER A N 1
ATOM 1573 C CA . SER A 1 195 ? 16.344 0.306 11.368 1.00 87.75 195 SER A CA 1
ATOM 1574 C C . SER A 1 195 ? 16.375 0.024 9.863 1.00 87.75 195 SER A C 1
ATOM 1576 O O . SER A 1 195 ? 17.332 0.40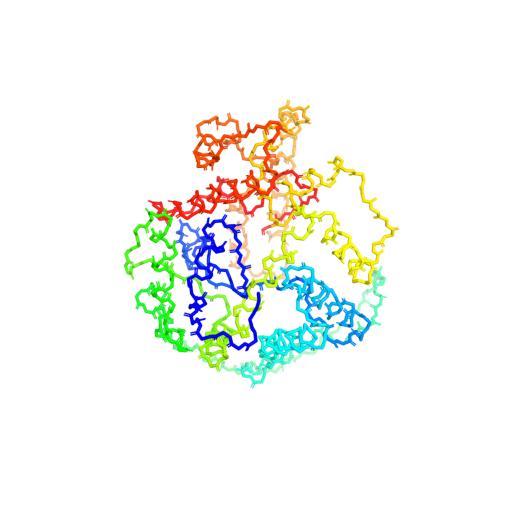3 9.184 1.00 87.75 195 SER A O 1
ATOM 1578 N N . PHE A 1 196 ? 15.303 -0.573 9.335 1.00 89.38 196 PHE A N 1
ATOM 1579 C CA . PHE A 1 196 ? 15.120 -0.817 7.907 1.00 89.38 196 PHE A CA 1
ATOM 1580 C C . PHE A 1 196 ? 15.105 0.497 7.124 1.00 89.38 196 PHE A C 1
ATOM 1582 O O . PHE A 1 196 ? 15.856 0.635 6.163 1.00 89.38 196 PHE A O 1
ATOM 1589 N N . LEU A 1 197 ? 14.317 1.484 7.564 1.00 91.50 197 LEU A N 1
ATOM 1590 C CA . LEU A 1 197 ? 14.191 2.775 6.880 1.00 91.50 197 LEU A CA 1
ATOM 1591 C C . LEU A 1 197 ? 15.540 3.517 6.812 1.00 91.50 197 LEU A C 1
ATOM 1593 O O . LEU A 1 197 ? 15.956 3.952 5.739 1.00 91.50 197 LEU A O 1
ATOM 1597 N N . LYS A 1 198 ? 16.294 3.568 7.917 1.00 91.12 198 LYS A N 1
ATOM 1598 C CA . LYS A 1 198 ? 17.664 4.122 7.939 1.00 91.12 198 LYS A CA 1
ATOM 1599 C C . LYS A 1 198 ? 18.589 3.412 6.946 1.00 91.12 198 LYS A C 1
ATOM 1601 O O . LYS A 1 198 ? 19.329 4.058 6.201 1.00 91.12 198 LYS A O 1
ATOM 1606 N N . HIS A 1 199 ? 18.539 2.079 6.924 1.00 90.88 199 HIS A N 1
ATOM 1607 C CA . HIS A 1 199 ? 19.350 1.258 6.025 1.00 90.88 199 HIS A CA 1
ATOM 1608 C C . HIS A 1 199 ? 19.025 1.516 4.555 1.00 90.88 199 HIS A C 1
ATOM 1610 O O . HIS A 1 199 ? 19.938 1.783 3.776 1.00 90.88 199 HIS A O 1
ATOM 1616 N N . VAL A 1 200 ? 17.746 1.489 4.170 1.00 92.44 200 VAL A N 1
ATOM 1617 C CA . VAL A 1 200 ? 17.361 1.662 2.762 1.00 92.44 200 VAL A CA 1
ATOM 1618 C C . VAL A 1 200 ? 17.635 3.071 2.256 1.00 92.44 200 VAL A C 1
ATOM 1620 O O . VAL A 1 200 ? 18.088 3.204 1.125 1.00 92.44 200 VAL A O 1
ATOM 1623 N N . MET A 1 201 ? 17.467 4.108 3.085 1.00 93.88 201 MET A N 1
ATOM 1624 C CA . MET A 1 201 ? 17.840 5.474 2.698 1.00 93.88 201 MET A CA 1
ATOM 1625 C C . MET A 1 201 ? 19.345 5.577 2.421 1.00 93.88 201 MET A C 1
ATOM 1627 O O . MET A 1 201 ? 19.762 6.107 1.391 1.00 93.88 201 MET A O 1
ATOM 1631 N N . LYS A 1 202 ? 20.183 5.000 3.294 1.00 92.56 202 LYS A N 1
ATOM 1632 C CA . LYS A 1 202 ? 21.630 4.920 3.049 1.00 92.56 202 LYS A CA 1
ATOM 1633 C C . LYS A 1 202 ? 21.933 4.152 1.761 1.00 92.56 202 LYS A C 1
ATOM 1635 O O . LYS A 1 202 ? 22.734 4.621 0.959 1.00 92.56 202 LYS A O 1
ATOM 1640 N N . LEU A 1 203 ? 21.301 2.995 1.566 1.00 92.69 203 LEU A N 1
ATOM 1641 C CA . LEU A 1 203 ? 21.531 2.126 0.415 1.00 92.69 203 LEU A CA 1
ATOM 1642 C C . LEU A 1 203 ? 21.157 2.812 -0.909 1.00 92.69 203 LEU A C 1
ATOM 1644 O O . LEU A 1 203 ? 21.934 2.748 -1.861 1.00 92.69 203 LEU A O 1
ATOM 1648 N N . LEU A 1 204 ? 20.016 3.504 -0.955 1.00 93.69 204 LEU A N 1
ATOM 1649 C CA . LEU A 1 204 ? 19.559 4.276 -2.116 1.00 93.69 204 LEU A CA 1
ATOM 1650 C C . LEU A 1 204 ? 20.533 5.401 -2.486 1.00 93.69 204 LEU A C 1
ATOM 1652 O O . LEU A 1 204 ? 20.733 5.659 -3.669 1.00 93.69 204 LEU A O 1
ATOM 1656 N N . ASN A 1 205 ? 21.176 6.026 -1.495 1.00 90.00 205 ASN A N 1
ATOM 1657 C CA . ASN A 1 205 ? 22.107 7.135 -1.717 1.00 90.00 205 ASN A CA 1
ATOM 1658 C C . ASN A 1 205 ? 23.523 6.694 -2.131 1.00 90.00 205 ASN A C 1
ATOM 1660 O O . ASN A 1 205 ? 24.224 7.464 -2.781 1.00 90.00 205 ASN A O 1
ATOM 1664 N N . ILE A 1 206 ? 23.967 5.488 -1.753 1.00 91.94 206 ILE A N 1
ATOM 1665 C CA . ILE A 1 206 ? 25.306 4.976 -2.116 1.00 91.94 206 ILE A CA 1
ATOM 1666 C C . ILE A 1 206 ? 25.306 4.109 -3.381 1.00 91.94 206 ILE A C 1
ATOM 1668 O O . ILE A 1 206 ? 26.359 3.901 -3.981 1.00 91.94 206 ILE A O 1
ATOM 1672 N N . THR A 1 207 ? 24.151 3.560 -3.764 1.00 93.19 207 THR A N 1
ATOM 1673 C CA . THR A 1 207 ? 24.023 2.721 -4.962 1.00 93.19 207 THR A CA 1
ATOM 1674 C C . THR A 1 207 ? 23.989 3.604 -6.207 1.00 93.19 207 THR A C 1
ATOM 1676 O O . THR A 1 207 ? 23.430 4.698 -6.184 1.00 93.19 207 THR A O 1
ATOM 1679 N N . SER A 1 208 ? 24.570 3.137 -7.316 1.00 92.62 208 SER A N 1
ATOM 1680 C CA . SER A 1 208 ? 24.558 3.895 -8.569 1.00 92.62 208 SER A CA 1
ATOM 1681 C C . SER A 1 208 ? 23.125 4.220 -9.010 1.00 92.62 208 SER A C 1
ATOM 1683 O O . SER A 1 208 ? 22.232 3.366 -8.967 1.00 92.62 208 SER A O 1
ATOM 1685 N N . SER A 1 209 ? 22.903 5.448 -9.491 1.00 91.38 209 SER A N 1
ATOM 1686 C CA . SER A 1 209 ? 21.582 5.878 -9.968 1.00 91.38 209 SER A CA 1
ATOM 1687 C C . SER A 1 209 ? 21.053 4.963 -11.072 1.00 91.38 209 SER A C 1
ATOM 1689 O O . SER A 1 209 ? 19.862 4.682 -11.114 1.00 91.38 209 SER A O 1
ATOM 1691 N N . ALA A 1 210 ? 21.932 4.426 -11.926 1.00 91.69 210 ALA A N 1
ATOM 1692 C CA . ALA A 1 210 ? 21.564 3.447 -12.945 1.00 91.69 210 ALA A CA 1
ATOM 1693 C C . ALA A 1 210 ? 20.898 2.198 -12.337 1.00 91.69 210 ALA A C 1
ATOM 1695 O O . ALA A 1 210 ? 19.805 1.823 -12.761 1.00 91.69 210 ALA A O 1
ATOM 1696 N N . THR A 1 211 ? 21.502 1.587 -11.312 1.00 93.62 211 THR A N 1
ATOM 1697 C CA . THR A 1 211 ? 20.948 0.396 -10.647 1.00 93.62 211 THR A CA 1
ATOM 1698 C C . THR A 1 211 ? 19.635 0.708 -9.937 1.00 93.62 211 THR A C 1
ATOM 1700 O O . THR A 1 211 ? 18.665 -0.030 -10.109 1.00 93.62 211 THR A O 1
ATOM 1703 N N . VAL A 1 212 ? 19.565 1.823 -9.204 1.00 94.00 212 VAL A N 1
ATOM 1704 C CA . VAL A 1 212 ? 18.339 2.235 -8.499 1.00 94.00 212 VAL A CA 1
ATOM 1705 C C . VAL A 1 212 ? 17.197 2.498 -9.488 1.00 94.00 212 VAL A C 1
ATOM 1707 O O . VAL A 1 212 ? 16.087 1.995 -9.310 1.00 94.00 212 VAL A O 1
ATOM 1710 N N . ASN A 1 213 ? 17.470 3.210 -10.582 1.00 93.00 213 ASN A N 1
ATOM 1711 C CA . ASN A 1 213 ? 16.472 3.524 -11.606 1.00 93.00 213 ASN A CA 1
ATOM 1712 C C . ASN A 1 213 ? 16.010 2.265 -12.353 1.00 93.00 213 ASN A C 1
ATOM 1714 O O . ASN A 1 213 ? 14.818 2.114 -12.624 1.00 93.00 213 ASN A O 1
ATOM 1718 N N . ASN A 1 214 ? 16.925 1.336 -12.650 1.00 93.25 214 ASN A N 1
ATOM 1719 C CA . ASN A 1 214 ? 16.579 0.045 -13.245 1.00 93.25 214 ASN A CA 1
ATOM 1720 C C . ASN A 1 214 ? 15.715 -0.798 -12.302 1.00 93.25 214 ASN A C 1
ATOM 1722 O O . ASN A 1 214 ? 14.746 -1.398 -12.760 1.00 93.25 214 ASN A O 1
ATOM 1726 N N . TYR A 1 215 ? 16.011 -0.797 -10.999 1.00 93.88 215 TYR A N 1
ATOM 1727 C CA . TYR A 1 215 ? 15.188 -1.469 -9.997 1.00 93.88 215 TYR A CA 1
ATOM 1728 C C . TYR A 1 215 ? 13.768 -0.886 -9.948 1.00 93.88 215 TYR A C 1
ATOM 1730 O O . TYR A 1 215 ? 12.802 -1.636 -10.073 1.00 93.88 215 TYR A O 1
ATOM 1738 N N . PHE A 1 216 ? 13.610 0.439 -9.845 1.00 93.56 216 PHE A N 1
ATOM 1739 C CA . PHE A 1 216 ? 12.280 1.063 -9.846 1.00 93.56 216 PHE A CA 1
ATOM 1740 C C . PHE A 1 216 ? 11.516 0.804 -11.150 1.00 93.56 216 PHE A C 1
ATOM 1742 O O . PHE A 1 216 ? 10.319 0.514 -11.118 1.00 93.56 216 PHE A O 1
ATOM 1749 N N . GLY A 1 217 ? 12.207 0.855 -12.293 1.00 92.06 217 GLY A N 1
ATOM 1750 C CA . GLY A 1 217 ? 11.631 0.505 -13.590 1.00 92.06 217 GLY A CA 1
ATOM 1751 C C . GLY A 1 217 ? 11.167 -0.951 -13.646 1.00 92.06 217 GLY A C 1
ATOM 1752 O O . GLY A 1 217 ? 10.061 -1.223 -14.108 1.00 92.06 217 GLY A O 1
ATOM 1753 N N . TRP A 1 218 ? 11.970 -1.881 -13.128 1.00 93.00 218 TRP A N 1
ATOM 1754 C CA . TRP A 1 218 ? 11.589 -3.284 -13.011 1.00 93.00 218 TRP A CA 1
ATOM 1755 C C . TRP A 1 218 ? 10.367 -3.478 -12.110 1.00 93.00 218 TRP A C 1
ATOM 1757 O O . TRP A 1 218 ? 9.410 -4.118 -12.533 1.00 93.00 218 TRP A O 1
ATOM 1767 N N . MET A 1 219 ? 10.352 -2.887 -10.912 1.00 92.94 219 MET A N 1
ATOM 1768 C CA . MET A 1 219 ? 9.223 -3.011 -9.982 1.00 92.94 219 MET A CA 1
ATOM 1769 C C . MET A 1 219 ? 7.918 -2.479 -10.586 1.00 92.94 219 MET A C 1
ATOM 1771 O O . MET A 1 219 ? 6.862 -3.091 -10.414 1.00 92.94 219 MET A O 1
ATOM 1775 N N . LEU A 1 220 ? 7.988 -1.386 -11.353 1.00 91.62 220 LEU A N 1
ATOM 1776 C CA . LEU A 1 220 ? 6.845 -0.859 -12.094 1.00 91.62 220 LEU A CA 1
ATOM 1777 C C . LEU A 1 220 ? 6.358 -1.842 -13.169 1.00 91.62 220 LEU A C 1
ATOM 1779 O O . LEU A 1 220 ? 5.164 -2.128 -13.240 1.00 91.62 220 LEU A O 1
ATOM 1783 N N . LEU A 1 221 ? 7.267 -2.384 -13.986 1.00 91.25 221 LEU A N 1
ATOM 1784 C CA . LEU A 1 221 ? 6.923 -3.361 -15.026 1.00 91.25 221 LEU A CA 1
ATOM 1785 C C . LEU A 1 221 ? 6.373 -4.660 -14.436 1.00 91.25 221 LEU A C 1
ATOM 1787 O O . LEU A 1 221 ? 5.421 -5.214 -14.976 1.00 91.25 221 LEU A O 1
ATOM 1791 N N . TYR A 1 222 ? 6.922 -5.113 -13.312 1.00 91.06 222 TYR A N 1
ATOM 1792 C CA . TYR A 1 222 ? 6.415 -6.260 -12.576 1.00 91.06 222 TYR A CA 1
ATOM 1793 C C . TYR A 1 222 ? 4.984 -6.005 -12.083 1.00 91.06 222 TYR A C 1
ATOM 1795 O O . TYR A 1 222 ? 4.090 -6.811 -12.338 1.00 91.06 222 TYR A O 1
ATOM 1803 N N . LYS A 1 223 ? 4.742 -4.852 -11.440 1.00 89.50 223 LYS A N 1
ATOM 1804 C CA . LYS A 1 223 ? 3.425 -4.471 -10.905 1.00 89.50 223 LYS A CA 1
ATOM 1805 C C . LYS A 1 223 ? 2.363 -4.323 -11.993 1.00 89.50 223 LYS A C 1
ATOM 1807 O O . LYS A 1 223 ? 1.204 -4.653 -11.760 1.00 89.50 223 LYS A O 1
ATOM 1812 N N . LEU A 1 224 ? 2.749 -3.821 -13.163 1.00 89.44 224 LEU A N 1
ATOM 1813 C CA . LEU A 1 224 ? 1.866 -3.652 -14.316 1.00 89.44 224 LEU A CA 1
ATOM 1814 C C . LEU A 1 224 ? 1.812 -4.893 -15.217 1.00 89.44 224 LEU A C 1
ATOM 1816 O O . LEU A 1 224 ? 1.022 -4.918 -16.157 1.00 89.44 224 LEU A O 1
ATOM 1820 N N . GLY A 1 225 ? 2.636 -5.910 -14.955 1.00 88.25 225 GLY A N 1
ATOM 1821 C CA . GLY A 1 225 ? 2.923 -6.987 -15.899 1.00 88.25 225 GLY A CA 1
ATOM 1822 C C . GLY A 1 225 ? 1.703 -7.808 -16.311 1.00 88.25 225 GLY A C 1
ATOM 1823 O O . GLY A 1 225 ? 1.641 -8.304 -17.430 1.00 88.25 225 GLY A O 1
ATOM 1824 N N . SER A 1 226 ? 0.698 -7.897 -15.445 1.00 84.50 226 SER A N 1
ATOM 1825 C CA . SER A 1 226 ? -0.564 -8.561 -15.756 1.00 84.50 226 SER A CA 1
ATOM 1826 C C . SER A 1 226 ? -1.400 -7.813 -16.802 1.00 84.50 226 SER A C 1
ATOM 1828 O O . SER A 1 226 ? -2.127 -8.461 -17.542 1.00 84.50 226 SER A O 1
ATOM 1830 N N . ILE A 1 227 ? -1.271 -6.487 -16.923 1.00 87.75 227 ILE A N 1
ATOM 1831 C CA . ILE A 1 227 ? -2.249 -5.626 -17.615 1.00 87.75 227 ILE A CA 1
ATOM 1832 C C . ILE A 1 227 ? -1.700 -4.812 -18.797 1.00 87.75 227 ILE A C 1
ATOM 1834 O O . ILE A 1 227 ? -2.399 -3.944 -19.323 1.00 87.75 227 ILE A O 1
ATOM 1838 N N . VAL A 1 228 ? -0.444 -5.034 -19.187 1.00 84.94 228 VAL A N 1
ATOM 1839 C CA . VAL A 1 228 ? 0.223 -4.273 -20.257 1.00 84.94 228 VAL A CA 1
ATOM 1840 C C . VAL A 1 228 ? 0.095 -4.965 -21.621 1.00 84.94 228 VAL A C 1
ATOM 1842 O O . VAL A 1 228 ? -0.988 -4.977 -22.201 1.00 84.94 228 VAL A O 1
ATOM 1845 N N . SER A 1 229 ? 1.179 -5.504 -22.182 1.00 87.50 229 SER A N 1
ATOM 1846 C CA . SER A 1 229 ? 1.162 -6.241 -23.446 1.00 87.50 229 SER A CA 1
ATOM 1847 C C . SER A 1 229 ? 1.016 -7.743 -23.213 1.00 87.50 229 SER A C 1
ATOM 1849 O O . SER A 1 229 ? 1.456 -8.268 -22.193 1.00 87.50 229 SER A O 1
ATOM 1851 N N . HIS A 1 230 ? 0.476 -8.443 -24.214 1.00 88.50 230 HIS A N 1
ATOM 1852 C CA . HIS A 1 230 ? 0.378 -9.905 -24.215 1.00 88.50 230 HIS A CA 1
ATOM 1853 C C . HIS A 1 230 ? 1.723 -10.585 -23.909 1.00 88.50 230 HIS A C 1
ATOM 1855 O O . HIS A 1 230 ? 1.779 -11.529 -23.126 1.00 88.50 230 HIS A O 1
ATOM 1861 N N . ASP A 1 231 ? 2.816 -10.080 -24.485 1.00 91.88 231 ASP A N 1
ATOM 1862 C CA . ASP A 1 231 ? 4.149 -10.647 -24.282 1.00 91.88 231 ASP A CA 1
ATOM 1863 C C . ASP A 1 231 ? 4.605 -10.547 -22.823 1.00 91.88 231 ASP A C 1
ATOM 1865 O O . ASP A 1 231 ? 5.153 -11.505 -22.282 1.00 91.88 231 ASP A O 1
ATOM 1869 N N . ILE A 1 232 ? 4.324 -9.428 -22.149 1.00 90.19 232 ILE A N 1
ATOM 1870 C CA . ILE A 1 232 ? 4.655 -9.270 -20.730 1.00 90.19 232 ILE A CA 1
ATOM 1871 C C . ILE A 1 232 ? 3.719 -10.085 -19.843 1.00 90.19 232 ILE A C 1
ATOM 1873 O O . ILE A 1 232 ? 4.206 -10.729 -18.915 1.00 90.19 232 ILE A O 1
ATOM 1877 N N . THR A 1 233 ? 2.417 -10.129 -20.139 1.00 90.12 233 THR A N 1
ATOM 1878 C CA . THR A 1 233 ? 1.476 -10.991 -19.408 1.00 90.12 233 THR A CA 1
ATOM 1879 C C . THR A 1 233 ? 1.915 -12.454 -19.488 1.00 90.12 233 THR A C 1
ATOM 1881 O O . THR A 1 233 ? 1.895 -13.153 -18.478 1.00 90.12 233 THR A O 1
ATOM 1884 N N . LYS A 1 234 ? 2.414 -12.902 -20.648 1.00 91.94 234 LYS A N 1
ATOM 1885 C CA . LYS A 1 234 ? 2.977 -14.245 -20.824 1.00 91.94 234 LYS A CA 1
ATOM 1886 C C . LYS A 1 234 ? 4.235 -14.465 -19.981 1.00 91.94 234 LYS A C 1
ATOM 1888 O O . LYS A 1 234 ? 4.327 -15.475 -19.290 1.00 91.94 234 LYS A O 1
ATOM 1893 N N . LEU A 1 235 ? 5.193 -13.536 -20.000 1.00 93.75 235 LEU A N 1
ATOM 1894 C CA . LEU A 1 235 ? 6.396 -13.637 -19.161 1.00 93.75 235 LEU A CA 1
ATOM 1895 C C . LEU A 1 235 ? 6.052 -13.655 -17.662 1.00 93.75 235 LEU A C 1
ATOM 1897 O O . LEU A 1 235 ? 6.605 -14.456 -16.907 1.00 93.75 235 LEU A O 1
ATOM 1901 N N . ASN A 1 236 ? 5.105 -12.812 -17.244 1.00 91.50 236 ASN A N 1
ATOM 1902 C CA . ASN A 1 236 ? 4.594 -12.776 -15.879 1.00 91.50 236 ASN A CA 1
ATOM 1903 C C . ASN A 1 236 ? 3.926 -14.106 -15.500 1.00 91.50 236 ASN A C 1
ATOM 1905 O O . ASN A 1 236 ? 4.174 -14.624 -14.410 1.00 91.50 236 ASN A O 1
ATOM 1909 N N . PHE A 1 237 ? 3.127 -14.684 -16.398 1.00 91.12 237 PHE A N 1
ATOM 1910 C CA . PHE A 1 237 ? 2.503 -15.986 -16.194 1.00 91.12 237 PHE A CA 1
ATOM 1911 C C . PHE A 1 237 ? 3.549 -17.092 -16.028 1.00 91.12 237 PHE A C 1
ATOM 1913 O O . PHE A 1 237 ? 3.508 -17.796 -15.024 1.00 91.12 237 PHE A O 1
ATOM 1920 N N . GLU A 1 238 ? 4.531 -17.202 -16.931 1.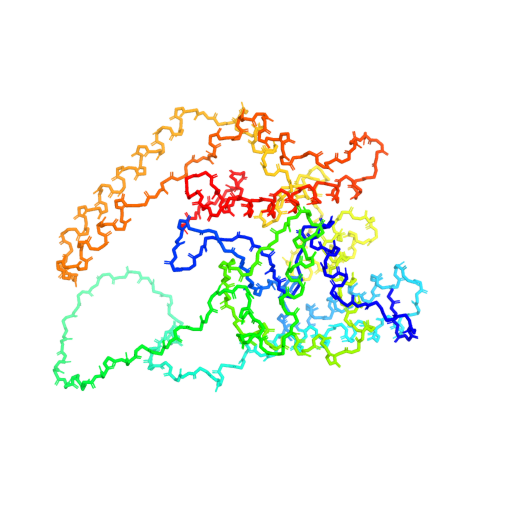00 93.06 238 GLU A N 1
ATOM 1921 C CA . GLU A 1 238 ? 5.590 -18.222 -16.842 1.00 93.06 238 GLU A CA 1
ATOM 1922 C C . GLU A 1 238 ? 6.380 -18.134 -15.530 1.00 93.06 238 GLU A C 1
ATOM 1924 O O . GLU A 1 238 ? 6.671 -19.159 -14.913 1.00 93.06 238 GLU A O 1
ATOM 1929 N N . PHE A 1 239 ? 6.669 -16.922 -15.050 1.00 92.62 239 PHE A N 1
ATOM 1930 C CA . PHE A 1 239 ? 7.269 -16.747 -13.730 1.00 92.62 239 PHE A CA 1
ATOM 1931 C C . PHE A 1 239 ? 6.349 -17.253 -12.605 1.00 92.62 239 PHE A C 1
ATOM 1933 O O . PHE A 1 239 ? 6.782 -18.019 -11.743 1.00 92.62 239 PHE A O 1
ATOM 1940 N N . ASN A 1 240 ? 5.066 -16.878 -12.621 1.00 90.00 240 ASN A N 1
ATOM 1941 C CA . ASN A 1 240 ? 4.109 -17.297 -11.595 1.00 90.00 240 ASN A CA 1
ATOM 1942 C C . ASN A 1 240 ? 3.778 -18.801 -11.641 1.00 90.00 240 ASN A C 1
ATOM 1944 O O . ASN A 1 240 ? 3.370 -19.354 -10.620 1.00 90.00 240 ASN A O 1
ATOM 1948 N N . ARG A 1 241 ? 3.990 -19.495 -12.767 1.00 91.50 241 ARG A N 1
ATOM 1949 C CA . ARG A 1 241 ? 3.928 -20.966 -12.818 1.00 91.50 241 ARG A CA 1
ATOM 1950 C C . ARG A 1 241 ? 4.981 -21.602 -11.919 1.00 91.50 241 ARG A C 1
ATOM 1952 O O . ARG A 1 241 ? 4.663 -22.545 -11.207 1.00 91.50 241 ARG A O 1
ATOM 1959 N N . VAL A 1 242 ? 6.203 -21.069 -11.925 1.00 91.69 242 VAL A N 1
ATOM 1960 C CA . VAL A 1 242 ? 7.291 -21.552 -11.062 1.00 91.69 242 VAL A CA 1
ATOM 1961 C C . VAL A 1 242 ? 7.077 -21.084 -9.626 1.00 91.69 242 VAL A C 1
ATOM 1963 O O . VAL A 1 242 ? 7.109 -21.888 -8.704 1.00 91.69 242 VAL A O 1
ATOM 1966 N N . TRP A 1 243 ? 6.805 -19.792 -9.435 1.00 89.00 243 TRP A N 1
ATOM 1967 C CA . TRP A 1 243 ? 6.755 -19.198 -8.100 1.00 89.00 243 TRP A CA 1
ATOM 1968 C C . TRP A 1 243 ? 5.501 -19.576 -7.296 1.00 89.00 243 TRP A C 1
ATOM 1970 O O . TRP A 1 243 ? 5.594 -19.842 -6.102 1.00 89.00 243 TRP A O 1
ATOM 1980 N N . ARG A 1 244 ? 4.323 -19.601 -7.934 1.00 87.62 244 ARG A N 1
ATOM 1981 C CA . ARG A 1 244 ? 3.027 -19.865 -7.277 1.00 87.62 244 ARG A CA 1
ATOM 1982 C C . ARG A 1 244 ? 2.392 -21.195 -7.682 1.00 87.62 244 ARG A C 1
ATOM 1984 O O . ARG A 1 244 ? 1.295 -21.498 -7.224 1.00 87.62 244 ARG A O 1
ATOM 1991 N N . GLY A 1 245 ? 3.021 -21.960 -8.575 1.00 89.69 245 GLY A N 1
ATOM 1992 C CA . GLY A 1 245 ? 2.452 -23.215 -9.068 1.00 89.69 245 GLY A CA 1
ATOM 1993 C C . GLY A 1 245 ? 1.219 -23.036 -9.960 1.00 89.69 245 GLY A C 1
ATOM 1994 O O . GLY A 1 245 ? 0.382 -23.940 -10.015 1.00 89.69 245 GLY A O 1
ATOM 1995 N N . LEU A 1 246 ? 1.063 -21.887 -10.637 1.00 89.50 246 LEU A N 1
ATOM 1996 C CA . LEU A 1 246 ? -0.089 -21.653 -11.518 1.00 89.50 246 LEU A CA 1
ATOM 1997 C C . LEU A 1 246 ? -0.179 -22.723 -12.619 1.00 89.50 246 LEU A C 1
ATOM 1999 O O . LEU A 1 246 ? 0.795 -23.004 -13.314 1.00 89.50 246 LEU A O 1
ATOM 2003 N N . GLN A 1 247 ? -1.371 -23.298 -12.792 1.00 87.12 247 GLN A N 1
ATOM 2004 C CA . GLN A 1 247 ? -1.610 -24.415 -13.718 1.00 87.12 247 GLN A CA 1
ATOM 2005 C C . GLN A 1 247 ? -2.194 -23.985 -15.072 1.00 87.12 247 GLN A C 1
ATOM 2007 O O . GLN A 1 247 ? -2.187 -24.764 -16.021 1.00 87.12 247 GLN A O 1
ATOM 2012 N N . GLY A 1 248 ? -2.696 -22.756 -15.189 1.00 85.62 248 GLY A N 1
ATOM 2013 C CA . GLY A 1 248 ? -3.340 -22.273 -16.406 1.00 85.62 248 GLY A CA 1
ATOM 2014 C C . GLY A 1 248 ? -3.727 -20.805 -16.312 1.00 85.62 248 GLY A C 1
ATOM 2015 O O . GLY A 1 248 ? -3.772 -20.232 -15.221 1.00 85.62 248 GLY A O 1
ATOM 2016 N N . GLU A 1 249 ? -3.991 -20.205 -17.467 1.00 82.19 249 GLU A N 1
ATOM 2017 C CA . GLU A 1 249 ? -4.488 -18.835 -17.553 1.00 82.19 249 GLU A CA 1
ATOM 2018 C C . GLU A 1 249 ? -5.940 -18.764 -17.069 1.00 82.19 249 GLU A C 1
ATOM 2020 O O . GLU A 1 249 ? -6.758 -19.653 -17.321 1.00 82.19 249 GLU A O 1
ATOM 2025 N N . GLU A 1 250 ? -6.276 -17.692 -16.359 1.00 85.56 250 GLU A N 1
ATOM 2026 C CA . GLU A 1 250 ? -7.654 -17.438 -15.962 1.00 85.56 250 GLU A CA 1
ATOM 2027 C C . GLU A 1 250 ? -8.479 -16.896 -17.147 1.00 85.56 250 GLU A C 1
ATOM 2029 O O . GLU A 1 250 ? -7.942 -16.204 -18.017 1.00 85.56 250 GLU A O 1
ATOM 2034 N N . PRO A 1 251 ? -9.802 -17.145 -17.195 1.00 91.50 251 PRO A N 1
ATOM 2035 C CA . PRO A 1 251 ? -10.659 -16.530 -18.201 1.00 91.50 251 PRO A CA 1
ATOM 2036 C C . PRO A 1 251 ? -10.530 -15.004 -18.188 1.00 91.50 251 PRO A C 1
ATOM 2038 O O . PRO A 1 251 ? -10.552 -14.384 -17.123 1.00 91.50 251 PRO A O 1
ATOM 2041 N N . ARG A 1 252 ? -10.485 -14.381 -19.373 1.00 88.94 252 ARG A N 1
ATOM 2042 C CA . ARG A 1 252 ? -10.228 -12.936 -19.523 1.00 88.94 252 ARG A CA 1
ATOM 2043 C C . ARG A 1 252 ? -11.129 -12.045 -18.663 1.00 88.94 252 ARG A C 1
ATOM 2045 O O . ARG A 1 252 ? -10.663 -11.044 -18.137 1.00 88.94 252 ARG A O 1
ATOM 2052 N N . TRP A 1 253 ? -12.404 -12.395 -18.498 1.00 92.00 253 TRP A N 1
ATOM 2053 C CA . TRP A 1 253 ? -13.314 -11.614 -17.654 1.00 92.00 253 TRP A CA 1
ATOM 2054 C C . TRP A 1 253 ? -12.855 -11.587 -16.188 1.00 92.00 253 TRP A C 1
ATOM 2056 O O . TRP A 1 253 ? -12.922 -10.540 -15.549 1.00 92.00 253 TRP A O 1
ATOM 2066 N N . ARG A 1 254 ? -12.346 -12.714 -15.670 1.00 90.06 254 ARG A N 1
ATOM 2067 C CA . ARG A 1 254 ? -11.869 -12.844 -14.290 1.00 90.06 254 ARG A CA 1
ATOM 2068 C C . ARG A 1 254 ? -10.584 -12.053 -14.104 1.00 90.06 254 ARG A C 1
ATOM 2070 O O . ARG A 1 254 ? -10.477 -11.306 -13.139 1.00 90.06 254 ARG A O 1
ATOM 2077 N N . HIS A 1 255 ? -9.694 -12.124 -15.090 1.00 88.56 255 HIS A N 1
ATOM 2078 C CA . HIS A 1 255 ? -8.496 -11.297 -15.147 1.00 88.56 255 HIS A CA 1
ATOM 2079 C C . HIS A 1 255 ? -8.810 -9.799 -15.065 1.00 88.56 255 HIS A C 1
ATOM 2081 O O . HIS A 1 255 ? -8.244 -9.082 -14.244 1.00 88.56 255 HIS A O 1
ATOM 2087 N N . CYS A 1 256 ? -9.758 -9.321 -15.879 1.00 89.44 256 CYS A N 1
ATOM 2088 C CA . CYS A 1 256 ? -10.159 -7.915 -15.879 1.00 89.44 256 CYS A CA 1
ATOM 2089 C C . CYS A 1 256 ? -10.758 -7.474 -14.536 1.00 89.44 256 CYS A C 1
ATOM 2091 O O . CYS A 1 256 ? -10.466 -6.372 -14.079 1.00 89.44 256 CYS A O 1
ATOM 2093 N N . VAL A 1 257 ? -11.573 -8.319 -13.895 1.00 89.50 257 VAL A N 1
ATOM 2094 C CA . VAL A 1 257 ? -12.130 -8.025 -12.564 1.00 89.50 257 VAL A CA 1
ATOM 2095 C C . VAL A 1 257 ? -11.021 -7.986 -11.512 1.00 89.50 257 VAL A C 1
ATOM 2097 O O . VAL A 1 257 ? -10.939 -7.018 -10.762 1.00 89.50 257 VAL A O 1
ATOM 2100 N N . ASN A 1 258 ? -10.127 -8.978 -11.498 1.00 87.19 258 ASN A N 1
ATOM 2101 C CA . ASN A 1 258 ? -9.011 -9.053 -10.552 1.00 87.19 258 ASN A CA 1
ATOM 2102 C C . ASN A 1 258 ? -8.038 -7.876 -10.701 1.00 87.19 258 ASN A C 1
ATOM 2104 O O . ASN A 1 258 ? -7.549 -7.360 -9.704 1.00 87.19 258 ASN A O 1
ATOM 2108 N N . ALA A 1 259 ? -7.799 -7.399 -11.925 1.00 88.44 259 ALA A N 1
ATOM 2109 C CA . ALA A 1 259 ? -6.967 -6.223 -12.167 1.00 88.44 259 ALA A CA 1
ATOM 2110 C C . ALA A 1 259 ? -7.528 -4.941 -11.522 1.00 88.44 259 ALA A C 1
ATOM 2112 O O . ALA A 1 259 ? -6.765 -4.041 -11.179 1.00 88.44 259 ALA A O 1
ATOM 2113 N N . LEU A 1 260 ? -8.852 -4.836 -11.371 1.00 88.88 260 LEU A N 1
ATOM 2114 C CA . LEU A 1 260 ? -9.524 -3.660 -10.805 1.00 88.88 260 LEU A CA 1
ATOM 2115 C C . LEU A 1 260 ? -9.867 -3.827 -9.317 1.00 88.88 260 LEU A C 1
ATOM 2117 O O . LEU A 1 260 ? -9.958 -2.829 -8.595 1.00 88.88 260 LEU A O 1
ATOM 2121 N N . ASN A 1 261 ? -10.035 -5.072 -8.871 1.00 86.56 261 ASN A N 1
ATOM 2122 C CA . ASN A 1 261 ? -10.452 -5.461 -7.526 1.00 86.56 261 ASN A CA 1
ATOM 2123 C C . ASN A 1 261 ? -9.444 -6.399 -6.854 1.00 86.56 261 ASN A C 1
ATOM 2125 O O . ASN A 1 261 ? -9.821 -7.410 -6.258 1.00 86.56 261 ASN A O 1
ATOM 2129 N N . ASP A 1 262 ? -8.153 -6.105 -7.007 1.00 84.25 262 ASP A N 1
ATOM 2130 C CA . ASP A 1 262 ? -7.103 -6.917 -6.403 1.00 84.25 262 ASP A CA 1
ATOM 2131 C C . ASP A 1 262 ? -7.308 -6.982 -4.875 1.00 84.25 262 ASP A C 1
ATOM 2133 O O . ASP A 1 262 ? -7.511 -5.950 -4.232 1.00 84.25 262 ASP A O 1
ATOM 2137 N N . PRO A 1 263 ? -7.264 -8.174 -4.258 1.00 74.56 263 PRO A N 1
ATOM 2138 C CA . PRO A 1 263 ? -7.565 -8.332 -2.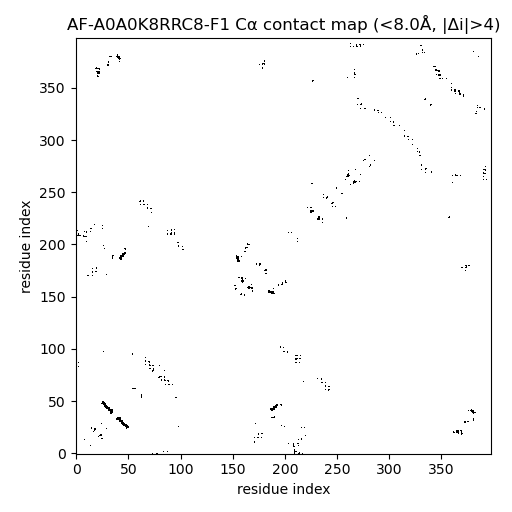840 1.00 74.56 263 PRO A CA 1
ATOM 2139 C C . PRO A 1 263 ? -6.545 -7.661 -1.916 1.00 74.56 263 PRO A C 1
ATOM 2141 O O . PRO A 1 263 ? -6.810 -7.554 -0.722 1.00 74.56 263 PRO A O 1
ATOM 2144 N N . TYR A 1 264 ? -5.403 -7.197 -2.408 1.00 77.88 264 TYR A N 1
ATOM 2145 C CA . TYR A 1 264 ? -4.404 -6.483 -1.615 1.00 77.88 264 TYR A CA 1
ATOM 2146 C C . TYR A 1 264 ? -4.311 -5.010 -2.004 1.00 77.88 264 TYR A C 1
ATOM 2148 O O . TYR A 1 264 ? -4.002 -4.175 -1.156 1.00 77.88 264 TYR A O 1
ATOM 2156 N N . ASP A 1 265 ? -4.610 -4.680 -3.257 1.00 82.25 265 ASP A N 1
ATOM 2157 C CA . ASP A 1 265 ? -4.421 -3.343 -3.804 1.00 82.25 265 ASP A CA 1
ATOM 2158 C C . ASP A 1 265 ? -5.519 -2.949 -4.816 1.00 82.25 265 ASP A C 1
ATOM 2160 O O . ASP A 1 265 ? -5.247 -2.763 -6.010 1.00 82.25 265 ASP A O 1
ATOM 2164 N N . PRO A 1 266 ? -6.777 -2.853 -4.350 1.00 86.56 266 PRO A N 1
ATOM 2165 C CA . PRO A 1 266 ? -7.923 -2.615 -5.209 1.00 86.56 266 PRO A CA 1
ATOM 2166 C C . PRO A 1 266 ? -8.014 -1.147 -5.633 1.00 86.56 266 PRO A C 1
ATOM 2168 O O . PRO A 1 266 ? -7.633 -0.218 -4.916 1.00 86.56 266 PRO A O 1
ATOM 2171 N N . ILE A 1 267 ? -8.558 -0.936 -6.828 1.00 89.12 267 ILE A N 1
ATOM 2172 C CA . ILE A 1 267 ? -8.602 0.375 -7.484 1.00 89.12 267 ILE A CA 1
ATOM 2173 C C . ILE A 1 267 ? -10.036 0.889 -7.569 1.00 89.12 267 ILE A C 1
ATOM 2175 O O . ILE A 1 267 ? -10.274 2.094 -7.469 1.00 89.12 267 ILE A O 1
ATOM 2179 N N . LEU A 1 268 ? -10.993 -0.029 -7.712 1.00 88.81 268 LEU A N 1
ATOM 2180 C CA . LEU A 1 268 ? -12.417 0.267 -7.828 1.00 88.81 268 LEU A CA 1
ATOM 2181 C C . LEU A 1 268 ? -13.247 -0.219 -6.636 1.00 88.81 268 LEU A C 1
ATOM 2183 O O . LEU A 1 268 ? -14.448 -0.403 -6.793 1.00 88.81 268 LEU A O 1
ATOM 2187 N N . SER A 1 269 ? -12.653 -0.379 -5.450 1.00 85.31 269 SER A N 1
ATOM 2188 C CA . SER A 1 269 ? -13.341 -0.867 -4.241 1.00 85.31 269 SER A CA 1
ATOM 2189 C C . SER A 1 269 ? -14.694 -0.217 -3.992 1.00 85.31 269 SER A C 1
ATOM 2191 O O . SER A 1 269 ? -15.697 -0.902 -3.827 1.00 85.31 269 SER A O 1
ATOM 2193 N N . TYR A 1 270 ? -14.737 1.119 -4.013 1.00 88.50 270 TYR A N 1
ATOM 2194 C CA . TYR A 1 270 ? -15.964 1.853 -3.740 1.00 88.50 270 TYR A CA 1
ATOM 2195 C C . TYR A 1 270 ? -17.016 1.649 -4.838 1.00 88.50 270 TYR A C 1
ATOM 2197 O O . TYR A 1 270 ? -18.163 1.324 -4.538 1.00 88.50 270 TYR A O 1
ATOM 2205 N N . GLY A 1 271 ? -16.622 1.759 -6.110 1.00 89.81 271 GLY A N 1
ATOM 2206 C CA . GLY A 1 271 ? -17.534 1.569 -7.242 1.00 89.81 271 GLY A CA 1
ATOM 2207 C C . GLY A 1 271 ? -18.039 0.129 -7.398 1.00 89.81 271 GLY A C 1
ATOM 2208 O O . GLY A 1 271 ? -19.241 -0.096 -7.522 1.00 89.81 271 GLY A O 1
ATOM 2209 N N . LEU A 1 272 ? -17.144 -0.863 -7.365 1.00 89.25 272 LEU A N 1
ATOM 2210 C CA . LEU A 1 272 ? -17.512 -2.284 -7.443 1.00 89.25 272 LEU A CA 1
ATOM 2211 C C . LEU A 1 272 ? -18.273 -2.734 -6.203 1.00 89.25 272 LEU A C 1
ATOM 2213 O O . LEU A 1 272 ? -19.234 -3.491 -6.312 1.00 89.25 272 LEU A O 1
ATOM 2217 N N . GLY A 1 273 ? -17.877 -2.227 -5.042 1.00 88.88 273 GLY A N 1
ATOM 2218 C CA . GLY A 1 273 ? -18.575 -2.439 -3.796 1.00 88.88 273 GLY A CA 1
ATOM 2219 C C . GLY A 1 273 ? -20.020 -1.960 -3.848 1.00 88.88 273 GLY A C 1
ATOM 2220 O O . GLY A 1 273 ? -20.902 -2.713 -3.456 1.00 88.88 273 GLY A O 1
ATOM 2221 N N . ARG A 1 274 ? -20.277 -0.754 -4.376 1.00 90.81 274 ARG A N 1
ATOM 2222 C CA . ARG A 1 274 ? -21.638 -0.223 -4.553 1.00 90.81 274 ARG A CA 1
ATOM 2223 C C . ARG A 1 274 ? -22.479 -1.162 -5.413 1.00 90.81 274 ARG A C 1
ATOM 2225 O O . ARG A 1 274 ? -23.549 -1.580 -4.990 1.00 90.81 274 ARG A O 1
ATOM 2232 N N . LEU A 1 275 ? -21.947 -1.578 -6.565 1.00 91.19 275 LEU A N 1
ATOM 2233 C CA . LEU A 1 275 ? -22.627 -2.523 -7.460 1.00 91.19 275 LEU A CA 1
ATOM 2234 C C . LEU A 1 275 ? -22.896 -3.884 -6.803 1.00 91.19 275 LEU A C 1
ATOM 2236 O O . LEU A 1 275 ? -23.926 -4.503 -7.067 1.00 91.19 275 LEU A O 1
ATOM 2240 N N . TYR A 1 276 ? -21.962 -4.372 -5.985 1.00 89.88 276 TYR A N 1
ATOM 2241 C CA . TYR A 1 276 ? -22.111 -5.638 -5.275 1.00 89.88 276 TYR A CA 1
ATOM 2242 C C . TYR A 1 276 ? -23.192 -5.545 -4.196 1.00 89.88 276 TYR A C 1
ATOM 2244 O O . TYR A 1 276 ? -24.071 -6.404 -4.142 1.00 89.88 276 TYR A O 1
ATOM 2252 N N . VAL A 1 277 ? -23.146 -4.490 -3.379 1.00 89.06 277 VAL A N 1
ATOM 2253 C CA . VAL A 1 277 ? -24.108 -4.238 -2.302 1.00 89.06 277 VAL A CA 1
ATOM 2254 C C . VAL A 1 277 ? -25.518 -4.107 -2.864 1.00 89.06 277 VAL A C 1
ATOM 2256 O O . VAL A 1 277 ? -26.397 -4.852 -2.442 1.00 89.06 277 VAL A O 1
ATOM 2259 N N . ASP A 1 278 ? -25.705 -3.271 -3.889 1.00 88.94 278 ASP A N 1
ATOM 2260 C CA . ASP A 1 278 ? -27.016 -3.019 -4.504 1.00 88.94 278 ASP A CA 1
ATOM 2261 C C . ASP A 1 278 ? -27.666 -4.281 -5.085 1.00 88.94 278 ASP A C 1
ATOM 2263 O O . ASP A 1 278 ? -28.889 -4.367 -5.192 1.00 88.94 278 ASP A O 1
ATOM 2267 N N . LYS A 1 279 ? -26.852 -5.257 -5.504 1.00 91.62 279 LYS A N 1
ATOM 2268 C CA . LYS A 1 279 ? -27.335 -6.463 -6.180 1.00 91.62 279 LYS A CA 1
ATOM 2269 C C . LYS A 1 279 ? -27.487 -7.668 -5.258 1.00 91.62 279 LYS A C 1
ATOM 2271 O O . LYS A 1 279 ? -28.368 -8.492 -5.504 1.00 91.62 279 LYS A O 1
ATOM 2276 N N . TYR A 1 280 ? -26.597 -7.825 -4.283 1.00 90.00 280 TYR A N 1
ATOM 2277 C CA . TYR A 1 280 ? -26.447 -9.083 -3.548 1.00 90.00 280 TYR A CA 1
ATOM 2278 C C . TYR A 1 280 ? -26.582 -8.952 -2.036 1.00 90.00 280 TYR A C 1
ATOM 2280 O O . TYR A 1 280 ? -26.717 -9.982 -1.384 1.00 90.00 280 TYR A O 1
ATOM 2288 N N . PHE A 1 281 ? -26.529 -7.746 -1.468 1.00 86.25 281 PHE A N 1
ATOM 2289 C CA . PHE A 1 281 ? -26.582 -7.584 -0.019 1.00 86.25 281 PHE A CA 1
ATOM 2290 C C . PHE A 1 281 ? -28.001 -7.245 0.436 1.00 86.25 281 PHE A C 1
ATOM 2292 O O . PHE A 1 281 ? -28.616 -6.306 -0.065 1.00 86.25 281 PHE A O 1
ATOM 2299 N N . ASN A 1 282 ? -28.522 -8.008 1.395 1.00 86.31 282 ASN A N 1
ATOM 2300 C CA . ASN A 1 282 ? -29.822 -7.758 2.005 1.00 86.31 282 ASN A CA 1
ATOM 2301 C C . ASN A 1 282 ? -29.638 -7.041 3.352 1.00 86.31 282 ASN A C 1
ATOM 2303 O O . ASN A 1 282 ? -28.895 -7.511 4.214 1.00 86.31 282 ASN A O 1
ATOM 2307 N N . GLU A 1 283 ? -30.337 -5.925 3.560 1.00 85.44 283 GLU A N 1
ATOM 2308 C CA . GLU A 1 283 ? -30.291 -5.170 4.821 1.00 85.44 283 GLU A CA 1
ATOM 2309 C C . GLU A 1 283 ? -30.672 -6.039 6.030 1.00 85.44 283 GLU A C 1
ATOM 2311 O O . GLU A 1 283 ? -30.009 -5.975 7.063 1.00 85.44 283 GLU A O 1
ATOM 2316 N N . THR A 1 284 ? -31.640 -6.951 5.882 1.00 89.75 284 THR A N 1
ATOM 2317 C CA . THR A 1 284 ? -32.025 -7.877 6.961 1.00 89.75 284 THR A CA 1
ATOM 2318 C C . THR A 1 284 ? -30.887 -8.829 7.347 1.00 89.75 284 THR A C 1
ATOM 2320 O O . THR A 1 284 ? -30.732 -9.180 8.515 1.00 89.75 284 THR A O 1
ATOM 2323 N N . GLU A 1 285 ? -30.053 -9.253 6.392 1.00 89.12 285 GLU A N 1
ATOM 2324 C CA . GLU A 1 285 ? -28.881 -10.087 6.694 1.00 89.12 285 GLU A CA 1
ATOM 2325 C C . GLU A 1 285 ? -27.823 -9.292 7.464 1.00 89.12 285 GLU A C 1
ATOM 2327 O O . GLU A 1 285 ? -27.216 -9.831 8.391 1.00 89.12 285 GLU A O 1
ATOM 2332 N N . LYS A 1 286 ? -27.655 -7.998 7.147 1.00 89.50 286 LYS A N 1
ATOM 2333 C CA . LYS A 1 286 ? -26.779 -7.088 7.897 1.00 89.50 286 LYS A CA 1
ATOM 2334 C C . LYS A 1 286 ? -27.187 -7.014 9.366 1.00 89.50 286 LYS A C 1
ATOM 2336 O O . LYS A 1 286 ? -26.364 -7.281 10.239 1.00 89.50 286 LYS A O 1
ATOM 2341 N N . GLU A 1 287 ? -28.457 -6.708 9.622 1.00 92.06 287 GLU A N 1
ATOM 2342 C CA . GLU A 1 287 ? -29.012 -6.547 10.972 1.00 92.06 287 GLU A CA 1
ATOM 2343 C C . GLU A 1 287 ? -28.883 -7.834 11.799 1.00 92.06 287 GLU A C 1
ATOM 2345 O O . GLU A 1 287 ? -28.541 -7.805 12.987 1.00 92.06 287 GLU A O 1
ATOM 2350 N N . ASN A 1 288 ? -29.094 -8.989 11.162 1.00 94.31 288 ASN A N 1
ATOM 2351 C CA . ASN A 1 288 ? -28.902 -10.287 11.801 1.00 94.31 288 ASN A CA 1
ATOM 2352 C C . ASN A 1 288 ? -27.441 -10.495 12.226 1.00 94.31 288 ASN A C 1
ATOM 2354 O O . ASN A 1 288 ? -27.182 -10.914 13.356 1.00 94.31 288 ASN A O 1
ATOM 2358 N N . VAL A 1 289 ? -26.475 -10.180 11.358 1.00 94.12 289 VAL A N 1
ATOM 2359 C CA . VAL A 1 289 ? -25.044 -10.328 11.675 1.00 94.12 289 VAL A CA 1
ATOM 2360 C C . VAL A 1 289 ? -24.591 -9.308 12.724 1.00 94.12 289 VAL A C 1
ATOM 2362 O O . VAL A 1 289 ? -23.813 -9.655 13.612 1.00 94.12 289 VAL A O 1
ATOM 2365 N N . GLU A 1 290 ? -25.110 -8.082 12.694 1.00 93.62 290 GLU A N 1
ATOM 2366 C CA . GLU A 1 290 ? -24.881 -7.084 13.747 1.00 93.62 290 GLU A CA 1
ATOM 2367 C C . GLU A 1 290 ? -25.416 -7.560 15.105 1.00 93.62 290 GLU A C 1
ATOM 2369 O O . GLU A 1 290 ? -24.737 -7.427 16.127 1.00 93.62 290 GLU A O 1
ATOM 2374 N N . THR A 1 291 ? -26.587 -8.201 15.114 1.00 95.50 291 THR A N 1
ATOM 2375 C CA . THR A 1 291 ? -27.157 -8.823 16.316 1.00 95.50 291 THR A CA 1
ATOM 2376 C C . THR A 1 291 ? -26.273 -9.959 16.830 1.00 95.50 291 THR A C 1
ATOM 2378 O O . THR A 1 291 ? -26.006 -10.036 18.029 1.00 95.50 291 THR A O 1
ATOM 2381 N N . ILE A 1 292 ? -25.755 -10.814 15.940 1.00 96.19 292 ILE A N 1
ATOM 2382 C CA . ILE A 1 292 ? -24.804 -11.872 16.314 1.00 96.19 292 ILE A CA 1
ATOM 2383 C C . ILE A 1 292 ? -23.541 -11.261 16.931 1.00 96.19 292 ILE A C 1
ATOM 2385 O O . ILE A 1 292 ? -23.124 -11.697 18.003 1.00 96.19 292 ILE A O 1
ATOM 2389 N N . ALA A 1 293 ? -22.954 -10.235 16.308 1.00 94.69 293 ALA A N 1
ATOM 2390 C CA . ALA A 1 293 ? -21.756 -9.570 16.818 1.00 94.69 293 ALA A CA 1
ATOM 2391 C C . ALA A 1 293 ? -21.981 -8.977 18.219 1.00 94.69 293 ALA A C 1
ATOM 2393 O O . ALA A 1 293 ? -21.143 -9.147 19.110 1.00 94.69 293 ALA A O 1
ATOM 2394 N N . LYS A 1 294 ? -23.142 -8.350 18.443 1.00 95.06 294 LYS A N 1
ATOM 2395 C CA . LYS A 1 294 ? -23.544 -7.842 19.757 1.00 95.06 294 LYS A CA 1
ATOM 2396 C C . LYS A 1 294 ? -23.666 -8.965 20.789 1.00 95.06 294 LYS A C 1
ATOM 2398 O O . LYS A 1 294 ? -23.070 -8.859 21.857 1.00 95.06 294 LYS A O 1
ATOM 2403 N N . ASN A 1 295 ? -24.363 -10.050 20.460 1.00 96.62 295 ASN A N 1
ATOM 2404 C CA . ASN A 1 295 ? -24.539 -11.184 21.370 1.00 96.62 295 ASN A CA 1
ATOM 2405 C C . ASN A 1 295 ? -23.194 -11.839 21.727 1.00 96.62 295 ASN A C 1
ATOM 2407 O O . ASN A 1 295 ? -22.945 -12.151 22.888 1.00 96.62 295 ASN A O 1
ATOM 2411 N N . VAL A 1 296 ? -22.294 -12.006 20.750 1.00 96.25 296 VAL A N 1
ATOM 2412 C CA . VAL A 1 296 ? -20.936 -12.526 20.984 1.00 96.25 296 VAL A CA 1
ATOM 2413 C C . VAL A 1 296 ? -20.146 -11.598 21.910 1.00 96.25 296 VAL A C 1
ATOM 2415 O O . VAL A 1 296 ? -19.481 -12.077 22.827 1.00 96.25 296 VAL A O 1
ATOM 2418 N N . SER A 1 297 ? -20.247 -10.279 21.715 1.00 95.88 297 SER A N 1
ATOM 2419 C CA . SER A 1 297 ? -19.626 -9.285 22.600 1.00 95.88 297 SER A CA 1
ATOM 2420 C C . SER A 1 297 ? -20.150 -9.391 24.037 1.00 95.88 297 SER A C 1
ATOM 2422 O O . SER A 1 297 ? -19.372 -9.430 24.988 1.00 95.88 297 SER A O 1
ATOM 2424 N N . GLU A 1 298 ? -21.465 -9.519 24.217 1.00 96.44 298 GLU A N 1
ATOM 2425 C CA . GLU A 1 298 ? -22.084 -9.673 25.539 1.00 96.44 298 GLU A CA 1
ATOM 2426 C C . GLU A 1 298 ? -21.631 -10.960 26.241 1.00 96.44 298 GLU A C 1
ATOM 2428 O O . GLU A 1 298 ? -21.239 -10.921 27.409 1.00 96.44 298 GLU A O 1
ATOM 2433 N N . VAL A 1 299 ? -21.588 -12.085 25.521 1.00 97.44 299 VAL A N 1
ATOM 2434 C CA . VAL A 1 299 ? -21.082 -13.357 26.061 1.00 97.44 299 VAL A CA 1
ATOM 2435 C C . VAL A 1 299 ? -19.606 -13.243 26.442 1.00 97.44 299 VAL A C 1
ATOM 2437 O O . VAL A 1 299 ? -19.220 -13.672 27.531 1.00 97.44 299 VAL A O 1
ATOM 2440 N N . LEU A 1 300 ? -18.776 -12.619 25.600 1.00 96.50 300 LEU A N 1
ATOM 2441 C CA . LEU A 1 300 ? -17.362 -12.402 25.909 1.00 96.50 300 LEU A CA 1
ATOM 2442 C C . LEU A 1 300 ? -17.186 -11.545 27.170 1.00 96.50 300 LEU A C 1
ATOM 2444 O O . LEU A 1 300 ? -16.311 -11.832 27.986 1.00 96.50 300 LEU A O 1
ATOM 2448 N N . LYS A 1 301 ? -18.043 -10.541 27.383 1.00 96.25 301 LYS A N 1
ATOM 2449 C CA . LYS A 1 301 ? -18.048 -9.738 28.613 1.00 96.25 301 LYS A CA 1
ATOM 2450 C C . LYS A 1 301 ? -18.320 -10.599 29.848 1.00 96.25 301 LYS A C 1
ATOM 2452 O O . LYS A 1 301 ? -17.602 -10.470 30.839 1.00 96.25 301 LYS A O 1
ATOM 2457 N N . THR A 1 302 ? -19.288 -11.514 29.783 1.00 96.69 302 THR A N 1
ATOM 2458 C CA . THR A 1 302 ? -19.556 -12.474 30.868 1.00 96.69 302 THR A CA 1
ATOM 2459 C C . THR A 1 302 ? -18.364 -13.403 31.115 1.00 96.69 302 THR A C 1
ATOM 2461 O O . THR A 1 302 ? -17.973 -13.607 32.265 1.00 96.69 302 THR A O 1
ATOM 2464 N N . VAL A 1 303 ? -17.736 -13.922 30.056 1.00 96.56 303 VAL A N 1
ATOM 2465 C CA . VAL A 1 303 ? -16.533 -14.767 30.166 1.00 96.56 303 VAL A CA 1
ATOM 2466 C C . VAL A 1 303 ? -15.377 -14.005 30.825 1.00 96.56 303 VAL A C 1
ATOM 2468 O O . VAL A 1 303 ? -14.718 -14.541 31.716 1.00 96.56 303 VAL A O 1
ATOM 2471 N N . LEU A 1 304 ? -15.153 -12.742 30.449 1.00 95.94 304 LEU A N 1
ATOM 2472 C CA . LEU A 1 304 ? -14.119 -11.891 31.050 1.00 95.94 304 LEU A CA 1
ATOM 2473 C C . LEU A 1 304 ? -14.355 -11.656 32.547 1.00 95.94 304 LEU A C 1
ATOM 2475 O O . LEU A 1 304 ? -13.407 -11.660 33.329 1.00 95.94 304 LEU A O 1
ATOM 2479 N N . GLN A 1 305 ? -15.606 -11.472 32.964 1.00 94.19 305 GLN A N 1
ATOM 2480 C CA . GLN A 1 305 ? -15.941 -11.273 34.375 1.00 94.19 305 GLN A CA 1
ATOM 2481 C C . GLN A 1 305 ? -15.713 -12.544 35.206 1.00 94.19 305 GLN A C 1
ATOM 2483 O O . GLN A 1 305 ? -15.185 -12.462 36.321 1.00 94.19 305 GLN A O 1
ATOM 2488 N N . ASN A 1 306 ? -16.041 -13.708 34.640 1.00 95.69 306 ASN A N 1
ATOM 2489 C CA . ASN A 1 306 ? -16.027 -14.991 35.343 1.00 95.69 306 ASN A CA 1
ATOM 2490 C C . ASN A 1 306 ? -14.683 -15.731 35.303 1.00 95.69 306 ASN A C 1
ATOM 2492 O O . ASN A 1 306 ? -14.513 -16.687 36.056 1.00 95.69 306 ASN A O 1
ATOM 2496 N N . ASN A 1 307 ? -13.733 -15.330 34.451 1.00 94.25 307 ASN A N 1
ATOM 2497 C CA . ASN A 1 307 ? -12.428 -15.994 34.414 1.00 94.25 307 ASN A CA 1
ATOM 2498 C C . ASN A 1 307 ? -11.692 -15.855 35.762 1.00 94.25 307 ASN A C 1
ATOM 2500 O O . ASN A 1 307 ? -11.879 -14.878 36.483 1.00 94.25 307 ASN A O 1
ATOM 2504 N N . THR A 1 308 ? -10.868 -16.831 36.127 1.00 96.12 308 THR A N 1
ATOM 2505 C CA . THR A 1 308 ? -10.179 -16.857 37.432 1.00 96.12 308 THR A CA 1
ATOM 2506 C C . THR A 1 308 ? -8.708 -16.467 37.353 1.00 96.12 308 THR A C 1
ATOM 2508 O O . THR A 1 308 ? -8.086 -16.244 38.385 1.00 96.12 308 THR A O 1
ATOM 2511 N N . TRP A 1 309 ? -8.155 -16.365 36.145 1.00 97.50 309 TRP A N 1
ATOM 2512 C CA . TRP A 1 309 ? -6.729 -16.128 35.933 1.00 97.50 309 TRP A CA 1
ATOM 2513 C C . TRP A 1 309 ? -6.361 -14.640 35.822 1.00 97.50 309 TRP A C 1
ATOM 2515 O O . TRP A 1 309 ? -5.201 -14.295 36.026 1.00 97.50 309 TRP A O 1
ATOM 2525 N N . MET A 1 310 ? -7.316 -13.749 35.511 1.00 97.38 310 MET A N 1
ATOM 2526 C CA . MET A 1 310 ? -7.078 -12.299 35.499 1.00 97.38 310 MET A CA 1
ATOM 2527 C C . MET A 1 310 ? -7.454 -11.657 36.837 1.00 97.38 310 MET A C 1
ATOM 2529 O O . MET A 1 310 ? -8.522 -11.924 37.395 1.00 97.38 310 MET A O 1
ATOM 2533 N N . ASP A 1 311 ? -6.640 -10.706 37.292 1.00 97.38 311 ASP A N 1
ATOM 2534 C CA . ASP A 1 311 ? -7.013 -9.808 38.383 1.00 97.38 311 ASP A CA 1
ATOM 2535 C C . ASP A 1 311 ? -8.148 -8.835 37.979 1.00 97.38 311 ASP A C 1
ATOM 2537 O O . ASP A 1 311 ? -8.463 -8.628 36.800 1.00 97.38 311 ASP A O 1
ATOM 2541 N N . ASN A 1 312 ? -8.768 -8.195 38.974 1.00 96.31 312 ASN A N 1
ATOM 2542 C CA . ASN A 1 312 ? -9.910 -7.301 38.758 1.00 96.31 312 ASN A CA 1
ATOM 2543 C C . ASN A 1 312 ? -9.579 -6.052 37.922 1.00 96.31 312 ASN A C 1
ATOM 2545 O O . ASN A 1 312 ? -10.436 -5.585 37.166 1.00 96.31 312 ASN A O 1
ATOM 2549 N N . ALA A 1 313 ? -8.370 -5.498 38.041 1.00 96.75 313 ALA A N 1
ATOM 2550 C CA . ALA A 1 313 ? -7.973 -4.317 37.279 1.00 96.75 313 ALA A CA 1
ATOM 2551 C C . ALA A 1 313 ? -7.794 -4.668 35.793 1.00 96.75 313 ALA A C 1
ATOM 2553 O O . ALA A 1 313 ? -8.291 -3.954 34.915 1.00 96.75 313 ALA A O 1
ATOM 2554 N N . THR A 1 314 ? -7.177 -5.813 35.506 1.00 97.00 314 THR A N 1
ATOM 2555 C CA . THR A 1 314 ? -7.023 -6.355 34.153 1.00 97.00 314 THR A CA 1
ATOM 2556 C C . THR A 1 314 ? -8.381 -6.671 33.521 1.00 97.00 314 THR A C 1
ATOM 2558 O O . THR A 1 314 ? -8.637 -6.248 32.389 1.00 97.00 314 THR A O 1
ATOM 2561 N N . LYS A 1 315 ? -9.313 -7.294 34.260 1.00 96.69 315 LYS A N 1
ATOM 2562 C CA . LYS A 1 315 ? -10.700 -7.516 33.795 1.00 96.69 315 LYS A CA 1
ATOM 2563 C C . LYS A 1 315 ? -11.424 -6.216 33.451 1.00 96.69 315 LYS A C 1
ATOM 2565 O O . LYS A 1 315 ? -12.111 -6.148 32.428 1.00 96.69 315 LYS A O 1
ATOM 2570 N N . ALA A 1 316 ? -11.269 -5.178 34.275 1.00 95.50 316 ALA A N 1
ATOM 2571 C CA . ALA A 1 316 ? -11.872 -3.872 34.019 1.00 95.50 316 ALA A CA 1
ATOM 2572 C C . ALA A 1 316 ? -11.321 -3.239 32.729 1.00 95.50 316 ALA A C 1
ATOM 2574 O O . ALA A 1 316 ? -12.092 -2.734 31.911 1.00 95.50 316 ALA A O 1
ATOM 2575 N N . ASN A 1 317 ? -10.009 -3.333 32.496 1.00 96.31 317 ASN A N 1
ATOM 2576 C CA . ASN A 1 317 ? -9.377 -2.839 31.270 1.00 96.31 317 ASN A CA 1
ATOM 2577 C C . ASN A 1 317 ? -9.791 -3.641 30.025 1.00 96.31 317 ASN A C 1
ATOM 2579 O O . ASN A 1 317 ? -10.099 -3.044 28.991 1.00 96.31 317 ASN A O 1
ATOM 2583 N N . ALA A 1 318 ? -9.861 -4.971 30.118 1.00 96.44 318 ALA A N 1
ATOM 2584 C CA . ALA A 1 318 ? -10.343 -5.829 29.034 1.00 96.44 318 ALA A CA 1
ATOM 2585 C C . ALA A 1 318 ? -11.811 -5.530 28.687 1.00 96.44 318 ALA A C 1
ATOM 2587 O O . ALA A 1 318 ? -12.156 -5.379 27.515 1.00 96.44 318 ALA A O 1
ATOM 2588 N N . THR A 1 319 ? -12.654 -5.345 29.706 1.00 95.62 319 THR A N 1
ATOM 2589 C CA . THR A 1 319 ? -14.058 -4.944 29.534 1.00 95.62 319 THR A CA 1
ATOM 2590 C C . THR A 1 319 ? -14.161 -3.576 28.867 1.00 95.62 319 THR A C 1
ATOM 2592 O O . THR A 1 319 ? -14.909 -3.412 27.910 1.00 95.62 319 THR A O 1
ATOM 2595 N N . LYS A 1 320 ? -13.350 -2.602 29.299 1.00 95.81 320 LYS A N 1
ATOM 2596 C CA . LYS A 1 320 ? -13.296 -1.279 28.669 1.00 95.81 320 LYS A CA 1
ATOM 2597 C C . LYS A 1 320 ? -12.879 -1.366 27.200 1.00 95.81 320 LYS A C 1
ATOM 2599 O O . LYS A 1 320 ? -13.432 -0.639 26.378 1.00 95.81 320 LYS A O 1
ATOM 2604 N N . LYS A 1 321 ? -11.919 -2.229 26.854 1.00 94.56 321 LYS A N 1
ATOM 2605 C CA . LYS A 1 321 ? -11.516 -2.466 25.460 1.00 94.56 321 LYS A CA 1
ATOM 2606 C C . LYS A 1 321 ? -12.686 -3.012 24.643 1.00 94.56 321 LYS A C 1
ATOM 2608 O O . LYS A 1 321 ? -12.963 -2.460 23.582 1.00 94.56 321 LYS A O 1
ATOM 2613 N N . LEU A 1 322 ? -13.378 -4.028 25.158 1.00 95.62 322 LEU A N 1
ATOM 2614 C CA . LEU A 1 322 ? -14.545 -4.642 24.522 1.00 95.62 322 LEU A CA 1
ATOM 2615 C C . LEU A 1 322 ? -15.686 -3.637 24.310 1.00 95.62 322 LEU A C 1
ATOM 2617 O O . LEU A 1 322 ? -16.187 -3.514 23.198 1.00 95.62 322 LEU A O 1
ATOM 2621 N N . ASP A 1 323 ? -16.012 -2.841 25.330 1.00 94.25 323 ASP A N 1
ATOM 2622 C CA . ASP A 1 323 ? -17.042 -1.793 25.258 1.00 94.25 323 ASP A CA 1
ATOM 2623 C C . ASP A 1 323 ? -16.697 -0.693 24.228 1.00 94.25 323 ASP A C 1
ATOM 2625 O O . ASP A 1 323 ? -17.578 0.012 23.743 1.00 94.25 323 ASP A O 1
ATOM 2629 N N . ASN A 1 324 ? -15.413 -0.539 23.878 1.00 92.12 324 ASN A N 1
ATOM 2630 C CA . ASN A 1 324 ? -14.930 0.420 22.881 1.00 92.12 324 ASN A CA 1
ATOM 2631 C C . ASN A 1 324 ? -14.648 -0.200 21.503 1.00 92.12 324 ASN A C 1
ATOM 2633 O O . ASN A 1 324 ? -14.164 0.525 20.620 1.00 92.12 324 ASN A O 1
ATOM 2637 N N . MET A 1 325 ? -14.903 -1.499 21.306 1.00 91.56 325 MET A N 1
ATOM 2638 C CA . MET A 1 325 ? -14.784 -2.140 19.996 1.00 91.56 325 MET A CA 1
ATOM 2639 C C . MET A 1 325 ? -15.868 -1.616 19.053 1.00 91.56 325 MET A C 1
ATOM 2641 O O . MET A 1 325 ? -17.026 -1.462 19.425 1.00 91.56 325 MET A O 1
ATOM 2645 N N . VAL A 1 326 ? -15.471 -1.331 17.814 1.00 89.69 326 VAL A N 1
ATOM 2646 C CA . VAL A 1 326 ? -16.378 -0.883 16.755 1.00 89.69 326 VAL A CA 1
ATOM 2647 C C . VAL A 1 326 ? -16.576 -2.043 15.796 1.00 89.69 326 VAL A C 1
ATOM 2649 O O . VAL A 1 326 ? -15.615 -2.503 15.183 1.00 89.69 326 VAL A O 1
ATOM 2652 N N . PHE A 1 327 ? -17.818 -2.496 15.652 1.00 89.50 327 PHE A N 1
ATOM 2653 C CA . PHE A 1 327 ? -18.173 -3.528 14.686 1.00 89.50 327 PHE A CA 1
ATOM 2654 C C . PHE A 1 327 ? -18.454 -2.891 13.326 1.00 89.50 327 PHE A C 1
ATOM 2656 O O . PHE A 1 327 ? -19.220 -1.937 13.211 1.00 89.50 327 PHE A O 1
ATOM 2663 N N . ARG A 1 328 ? -17.794 -3.416 12.297 1.00 89.06 328 ARG A N 1
ATOM 2664 C CA . ARG A 1 328 ? -17.908 -2.994 10.901 1.00 89.06 328 ARG A CA 1
ATOM 2665 C C . ARG A 1 328 ? -18.406 -4.183 10.099 1.00 89.06 328 ARG A C 1
ATOM 2667 O O . ARG A 1 328 ? -17.633 -5.091 9.813 1.00 89.06 328 ARG A O 1
ATOM 2674 N N . ILE A 1 329 ? -19.704 -4.206 9.812 1.00 90.00 329 ILE A N 1
ATOM 2675 C CA . ILE A 1 329 ? -20.386 -5.371 9.239 1.00 90.00 329 ILE A CA 1
ATOM 2676 C C . ILE A 1 329 ? -20.837 -5.065 7.811 1.00 90.00 329 ILE A C 1
ATOM 2678 O O . ILE A 1 329 ? -21.498 -4.059 7.558 1.00 90.00 329 ILE A O 1
ATOM 2682 N N . GLY A 1 330 ? -20.475 -5.940 6.872 1.00 88.50 330 GLY A N 1
ATOM 2683 C CA . GLY A 1 330 ? -20.841 -5.803 5.464 1.00 88.50 330 GLY A CA 1
ATOM 2684 C C . GLY A 1 330 ? -20.031 -4.718 4.764 1.00 88.50 330 GLY A C 1
ATOM 2685 O O . GLY A 1 330 ? -18.980 -5.014 4.215 1.00 88.50 330 GLY A O 1
ATOM 2686 N N . TYR A 1 331 ? -20.515 -3.476 4.786 1.00 88.50 331 TYR A N 1
ATOM 2687 C CA . TYR A 1 331 ? -19.978 -2.348 4.018 1.00 88.50 331 TYR A CA 1
ATOM 2688 C C . TYR A 1 331 ? -20.130 -1.015 4.779 1.00 88.50 331 TYR A C 1
ATOM 2690 O O . TYR A 1 331 ? -21.025 -0.893 5.625 1.00 88.50 331 TYR A O 1
ATOM 2698 N N . PRO A 1 332 ? -19.293 0.005 4.491 1.00 87.62 332 PRO A N 1
ATOM 2699 C CA . PRO A 1 332 ? -19.493 1.354 5.020 1.00 87.62 332 PRO A CA 1
ATOM 2700 C C . PRO A 1 332 ? -20.779 1.961 4.456 1.00 87.62 332 PRO A C 1
ATOM 2702 O O . PRO A 1 332 ? -21.004 1.904 3.250 1.00 87.62 332 PRO A O 1
ATOM 2705 N N . GLU A 1 333 ? -21.604 2.581 5.300 1.00 86.62 333 GLU A N 1
ATOM 2706 C CA . GLU A 1 333 ? -22.866 3.210 4.872 1.00 86.62 333 GLU A CA 1
ATOM 2707 C C . GLU A 1 333 ? -22.653 4.247 3.763 1.00 86.62 333 GLU A C 1
ATOM 2709 O O . GLU A 1 333 ? -23.474 4.387 2.862 1.00 86.62 333 GLU A O 1
ATOM 2714 N N . GLU A 1 334 ? -21.506 4.926 3.772 1.00 87.50 334 GLU A N 1
ATOM 2715 C CA . GLU A 1 334 ? -21.157 5.936 2.778 1.00 87.50 334 GLU A CA 1
ATOM 2716 C C . GLU A 1 334 ? -20.940 5.372 1.370 1.00 87.50 334 GLU A C 1
ATOM 2718 O O . GLU A 1 334 ? -20.813 6.141 0.421 1.00 87.50 334 GLU A O 1
ATOM 2723 N N . ILE A 1 335 ? -20.913 4.048 1.191 1.00 87.69 335 ILE A N 1
ATOM 2724 C CA . ILE A 1 335 ? -20.800 3.445 -0.139 1.00 87.69 335 ILE A CA 1
ATOM 2725 C C . ILE A 1 335 ? -21.949 3.845 -1.070 1.00 87.69 335 ILE A C 1
ATOM 2727 O O . ILE A 1 335 ? -21.785 3.854 -2.289 1.00 87.69 335 ILE A O 1
ATOM 2731 N N . THR A 1 336 ? -23.109 4.176 -0.499 1.00 85.94 336 THR A N 1
ATOM 2732 C CA . THR A 1 336 ? -24.291 4.598 -1.249 1.00 85.94 336 THR A CA 1
ATOM 2733 C C . THR A 1 336 ? -24.319 6.105 -1.513 1.00 85.94 336 THR A C 1
ATOM 2735 O O . THR A 1 336 ? -25.260 6.585 -2.141 1.00 85.94 336 THR A O 1
ATOM 2738 N N . ASP A 1 337 ? -23.333 6.862 -1.015 1.00 91.19 337 ASP A N 1
ATOM 2739 C CA . ASP A 1 337 ? -23.224 8.305 -1.220 1.00 91.19 337 ASP A CA 1
ATOM 2740 C C . ASP A 1 337 ? -22.500 8.618 -2.535 1.00 91.19 337 ASP A C 1
ATOM 2742 O O . ASP A 1 337 ? -21.271 8.553 -2.648 1.00 91.19 337 ASP A O 1
ATOM 2746 N N . ASP A 1 338 ? -23.276 9.036 -3.533 1.00 92.31 338 ASP A N 1
ATOM 2747 C CA . ASP A 1 338 ? -22.756 9.442 -4.836 1.00 92.31 338 ASP A CA 1
ATOM 2748 C C . ASP A 1 338 ? -21.746 10.596 -4.732 1.00 92.31 338 ASP A C 1
ATOM 2750 O O . ASP A 1 338 ? -20.847 10.704 -5.569 1.00 92.31 338 ASP A O 1
ATOM 2754 N N . LYS A 1 339 ? -21.846 11.475 -3.722 1.00 94.62 339 LYS A N 1
ATOM 2755 C CA . LYS A 1 339 ? -20.876 12.568 -3.546 1.00 94.62 339 LYS A CA 1
ATOM 2756 C C . LYS A 1 339 ? -19.502 12.024 -3.187 1.00 94.62 339 LYS A C 1
ATOM 2758 O O . LYS A 1 339 ? -18.517 12.484 -3.762 1.00 94.62 339 LYS A O 1
ATOM 2763 N N . LEU A 1 340 ? -19.445 11.030 -2.301 1.00 91.56 340 LEU A N 1
ATOM 2764 C CA . LEU A 1 340 ? -18.198 10.371 -1.930 1.00 91.56 340 LEU A CA 1
ATOM 2765 C C . LEU A 1 340 ? -17.574 9.660 -3.137 1.00 91.56 340 LEU A C 1
ATOM 2767 O O . LEU A 1 340 ? -16.387 9.838 -3.404 1.00 91.56 340 LEU A O 1
ATOM 2771 N N . LEU A 1 341 ? -18.367 8.902 -3.902 1.00 91.44 341 LEU A N 1
ATOM 2772 C CA . LEU A 1 341 ? -17.886 8.227 -5.114 1.00 91.44 341 LEU A CA 1
ATOM 2773 C C . LEU A 1 341 ? -17.319 9.221 -6.134 1.00 91.44 341 LEU A C 1
ATOM 2775 O O . LEU A 1 341 ? -16.219 9.024 -6.653 1.00 91.44 341 LEU A O 1
ATOM 2779 N N . ASN A 1 342 ? -18.041 10.316 -6.381 1.00 93.25 342 ASN A N 1
ATOM 2780 C CA . ASN A 1 342 ? -17.594 11.373 -7.286 1.00 93.25 342 ASN A CA 1
ATOM 2781 C C . ASN A 1 342 ? -16.319 12.068 -6.790 1.00 93.25 342 ASN A C 1
ATOM 2783 O O . ASN A 1 342 ? -15.493 12.470 -7.605 1.00 93.25 342 ASN A O 1
ATOM 2787 N N . GLU A 1 343 ? -16.129 12.204 -5.476 1.00 93.50 343 GLU A N 1
ATOM 2788 C CA . GLU A 1 343 ? -14.908 12.767 -4.899 1.00 93.50 343 GLU A CA 1
ATOM 2789 C C . GLU A 1 343 ? -13.704 11.831 -5.078 1.00 93.50 343 GLU A C 1
ATOM 2791 O O . GLU A 1 343 ? -12.654 12.274 -5.550 1.00 93.50 343 GLU A O 1
ATOM 2796 N N . ILE A 1 344 ? -13.863 10.537 -4.770 1.00 92.50 344 ILE A N 1
ATOM 2797 C CA . ILE A 1 344 ? -12.808 9.520 -4.923 1.00 92.50 344 ILE A CA 1
ATOM 2798 C C . ILE A 1 344 ? -12.332 9.454 -6.378 1.00 92.50 344 ILE A C 1
ATOM 2800 O O . ILE A 1 344 ? -11.128 9.397 -6.641 1.00 92.50 344 ILE A O 1
ATOM 2804 N N . TYR A 1 345 ? -13.266 9.504 -7.331 1.00 93.25 345 TYR A N 1
ATOM 2805 C CA . TYR A 1 345 ? -12.992 9.343 -8.761 1.00 93.25 345 TYR A CA 1
ATOM 2806 C C . TYR A 1 345 ? -12.911 10.662 -9.543 1.00 93.25 345 TYR A C 1
ATOM 2808 O O . TYR A 1 345 ? -12.873 10.652 -10.773 1.00 93.25 345 TYR A O 1
ATOM 2816 N N . LYS A 1 346 ? -12.819 11.806 -8.855 1.00 94.25 346 LYS A N 1
ATOM 2817 C CA . LYS A 1 346 ? -12.818 13.144 -9.470 1.00 94.25 346 LYS A CA 1
ATOM 2818 C C . LYS A 1 346 ? -11.730 13.348 -10.530 1.00 94.25 346 LYS A C 1
ATOM 2820 O O . LYS A 1 346 ? -11.940 14.099 -11.478 1.00 94.25 346 LYS A O 1
ATOM 2825 N N . ASN A 1 347 ? -10.563 12.724 -10.355 1.00 93.12 347 ASN A N 1
ATOM 2826 C CA . ASN A 1 347 ? -9.405 12.910 -11.236 1.00 93.12 347 ASN A CA 1
ATOM 2827 C C . ASN A 1 347 ? -9.278 11.814 -12.308 1.00 93.12 347 ASN A C 1
ATOM 282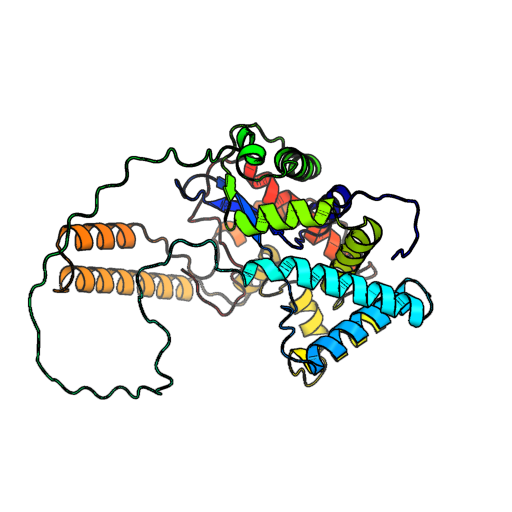9 O O . ASN A 1 347 ? -8.264 11.750 -13.006 1.00 93.12 347 ASN A O 1
ATOM 2833 N N . VAL A 1 348 ? -10.276 10.937 -12.430 1.00 95.44 348 VAL A N 1
ATOM 2834 C CA . VAL A 1 348 ? -10.294 9.881 -13.444 1.00 95.44 348 VAL A CA 1
ATOM 2835 C C . VAL A 1 348 ? -10.500 10.508 -14.823 1.00 95.44 348 VAL A C 1
ATOM 2837 O O . VAL A 1 348 ? -11.366 11.359 -15.022 1.00 95.44 348 VAL A O 1
ATOM 2840 N N . LEU A 1 349 ? -9.678 10.096 -15.789 1.00 92.69 349 LEU A N 1
ATOM 2841 C CA . LEU A 1 349 ? -9.780 10.569 -17.168 1.00 92.69 349 LEU A CA 1
ATOM 2842 C C . LEU A 1 349 ? -11.032 9.996 -17.842 1.00 92.69 349 LEU A C 1
ATOM 2844 O O . LEU A 1 349 ? -11.557 8.966 -17.427 1.00 92.69 349 LEU A O 1
ATOM 2848 N N . ASN A 1 350 ? -11.483 10.624 -18.931 1.00 92.44 350 ASN A N 1
ATOM 2849 C CA . ASN A 1 350 ? -12.630 10.118 -19.684 1.00 92.44 350 ASN A CA 1
ATOM 2850 C C . ASN A 1 350 ? -12.390 8.671 -20.157 1.00 92.44 350 ASN A C 1
ATOM 2852 O O . ASN A 1 350 ? -11.483 8.407 -20.952 1.00 92.44 350 ASN A O 1
ATOM 2856 N N . VAL A 1 351 ? -13.214 7.740 -19.674 1.00 92.31 351 VAL A N 1
ATOM 2857 C CA . VAL A 1 351 ? -13.119 6.315 -20.002 1.00 92.31 351 VAL A CA 1
ATOM 2858 C C . VAL A 1 351 ? -13.929 6.043 -21.264 1.00 92.31 351 VAL A C 1
ATOM 2860 O O . VAL A 1 351 ? -15.122 6.325 -2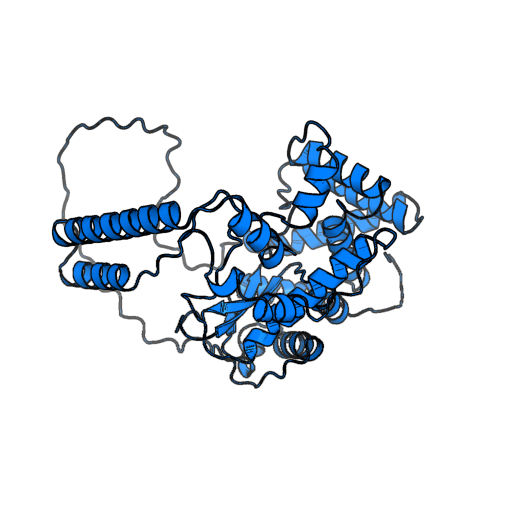1.327 1.00 92.31 351 VAL A O 1
ATOM 2863 N N . THR A 1 352 ? -13.286 5.475 -22.283 1.00 93.19 352 THR A N 1
ATOM 2864 C CA . THR A 1 352 ? -13.930 5.142 -23.562 1.00 93.19 352 THR A CA 1
ATOM 2865 C C . THR A 1 352 ? -13.721 3.670 -23.894 1.00 93.19 352 THR A C 1
ATOM 2867 O O . THR A 1 352 ? -12.698 3.092 -23.534 1.00 93.19 352 THR A O 1
ATOM 2870 N N . LEU A 1 353 ? -14.672 3.059 -24.609 1.00 89.81 353 LEU A N 1
ATOM 2871 C CA . LEU A 1 353 ? -14.620 1.629 -24.955 1.00 89.81 353 LEU A CA 1
ATOM 2872 C C . LEU A 1 353 ? -13.389 1.242 -25.792 1.00 89.81 353 LEU A C 1
ATOM 2874 O O . LEU A 1 353 ? -12.903 0.123 -25.677 1.00 89.81 353 LEU A O 1
ATOM 2878 N N . ASN A 1 354 ? -12.872 2.173 -26.597 1.00 91.31 354 ASN A N 1
ATOM 2879 C CA . ASN A 1 354 ? -11.689 1.970 -27.439 1.00 91.31 354 ASN A CA 1
ATOM 2880 C C . ASN A 1 354 ? -10.425 2.629 -26.849 1.00 91.31 354 ASN A C 1
ATOM 2882 O O . ASN A 1 354 ? -9.431 2.804 -27.553 1.00 91.31 354 ASN A O 1
ATOM 2886 N N . GLY A 1 355 ? -10.475 3.050 -25.581 1.00 90.62 355 GLY A N 1
ATOM 2887 C CA . GLY A 1 355 ? -9.364 3.692 -24.886 1.00 90.62 355 GLY A CA 1
ATOM 2888 C C . GLY A 1 355 ? -8.290 2.703 -24.427 1.00 90.62 355 GLY A C 1
ATOM 2889 O O . GLY A 1 355 ? -8.508 1.496 -24.341 1.00 90.62 355 GLY A O 1
ATOM 2890 N N . SER A 1 356 ? -7.108 3.227 -24.095 1.00 92.12 356 SER A N 1
ATOM 2891 C CA . SER A 1 356 ? -6.036 2.423 -23.500 1.00 92.12 356 SER A CA 1
ATOM 2892 C C . SER A 1 356 ? -6.412 1.986 -22.084 1.00 92.12 356 SER A C 1
ATOM 2894 O O . SER A 1 356 ? -6.569 2.829 -21.199 1.00 92.12 356 SER A O 1
ATOM 2896 N N . PHE A 1 357 ? -6.482 0.671 -21.850 1.00 91.12 357 PHE A N 1
ATOM 2897 C CA . PHE A 1 357 ? -6.744 0.121 -20.516 1.00 91.12 357 PHE A CA 1
ATOM 2898 C C . PHE A 1 357 ? -5.701 0.579 -19.492 1.00 91.12 357 PHE A C 1
ATOM 2900 O O . PHE A 1 357 ? -6.062 0.966 -18.385 1.00 91.12 357 PHE A O 1
ATOM 2907 N N . LEU A 1 358 ? -4.419 0.614 -19.875 1.00 91.81 358 LEU A N 1
ATOM 2908 C CA . LEU A 1 358 ? -3.343 1.081 -19.001 1.00 91.81 358 LEU A CA 1
ATOM 2909 C C . LEU A 1 358 ? -3.542 2.547 -18.589 1.00 91.81 358 LEU A C 1
ATOM 2911 O O . LEU A 1 358 ? -3.363 2.885 -17.422 1.00 91.8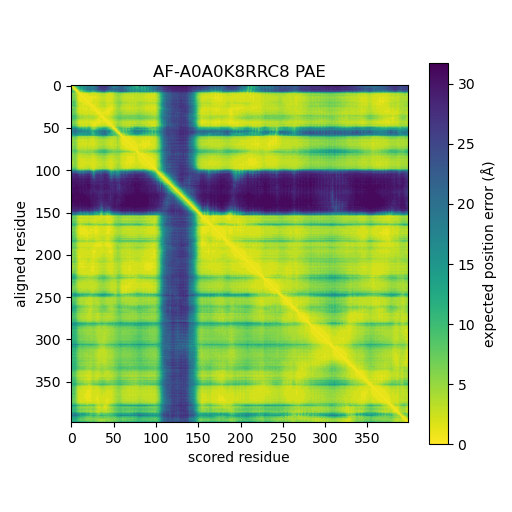1 358 LEU A O 1
ATOM 2915 N N . ALA A 1 359 ? -3.937 3.413 -19.527 1.00 93.06 359 ALA A N 1
ATOM 2916 C CA . ALA A 1 359 ? -4.198 4.819 -19.223 1.00 93.06 359 ALA A CA 1
ATOM 2917 C C . ALA A 1 359 ? -5.401 4.975 -18.280 1.00 93.06 359 ALA A C 1
ATOM 2919 O O . ALA A 1 359 ? -5.333 5.736 -17.316 1.00 93.06 359 ALA A O 1
ATOM 2920 N N . THR A 1 360 ? -6.474 4.212 -18.511 1.00 93.69 360 THR A N 1
ATOM 2921 C CA . THR A 1 360 ? -7.630 4.163 -17.607 1.00 93.69 360 THR A CA 1
ATOM 2922 C C . THR A 1 360 ? -7.215 3.698 -16.212 1.00 93.69 360 THR A C 1
ATOM 2924 O O . THR A 1 360 ? -7.487 4.392 -15.235 1.00 93.69 360 THR A O 1
ATOM 2927 N N . TYR A 1 361 ? -6.496 2.581 -16.116 1.00 93.88 361 TYR A N 1
ATOM 2928 C CA . TYR A 1 361 ? -5.998 2.026 -14.861 1.00 93.88 361 TYR A CA 1
ATOM 2929 C C . TYR A 1 361 ? -5.162 3.046 -14.076 1.00 93.88 361 TYR A C 1
ATOM 2931 O O . TYR A 1 361 ? -5.454 3.312 -12.911 1.00 93.88 361 TYR A O 1
ATOM 2939 N N . LEU A 1 362 ? -4.175 3.678 -14.721 1.00 94.56 362 LEU A N 1
ATOM 2940 C CA . LEU A 1 362 ? -3.333 4.695 -14.086 1.00 94.56 362 LEU A CA 1
ATOM 2941 C C . LEU A 1 362 ? -4.129 5.946 -13.686 1.00 94.56 362 LEU A C 1
ATOM 2943 O O . LEU A 1 362 ? -3.844 6.541 -12.653 1.00 94.56 362 LEU A O 1
ATOM 2947 N N . SER A 1 363 ? -5.173 6.322 -14.430 1.00 95.75 363 SER A N 1
ATOM 2948 C CA . SER A 1 363 ? -6.022 7.453 -14.033 1.00 95.75 363 SER A CA 1
ATOM 2949 C C . SER A 1 363 ? -6.815 7.185 -12.748 1.00 95.75 363 SER A C 1
ATOM 2951 O O . SER A 1 363 ? -6.914 8.065 -11.893 1.00 95.75 363 SER A O 1
ATOM 2953 N N . PHE A 1 364 ? -7.311 5.957 -12.557 1.00 95.50 364 PHE A N 1
ATOM 2954 C CA . PHE A 1 364 ? -7.949 5.566 -11.300 1.00 95.50 364 PHE A CA 1
ATOM 2955 C C . PHE A 1 364 ? -6.951 5.499 -10.148 1.00 95.50 364 PHE A C 1
ATOM 2957 O O . PHE A 1 364 ? -7.230 6.027 -9.073 1.00 95.50 364 PHE A O 1
ATOM 2964 N N . ARG A 1 365 ? -5.769 4.912 -10.380 1.00 95.12 365 ARG A N 1
ATOM 2965 C CA . ARG A 1 365 ? -4.663 4.924 -9.414 1.00 95.12 365 ARG A CA 1
ATOM 2966 C C . ARG A 1 365 ? -4.358 6.346 -8.949 1.00 95.12 365 ARG A C 1
ATOM 2968 O O . ARG A 1 365 ? -4.426 6.623 -7.756 1.00 95.12 365 ARG A O 1
ATOM 2975 N N . LYS A 1 366 ? -4.120 7.266 -9.885 1.00 96.06 366 LYS A N 1
ATOM 2976 C CA . LYS A 1 366 ? -3.849 8.673 -9.582 1.00 96.06 366 LYS A CA 1
ATOM 2977 C C . LYS A 1 366 ? -4.947 9.312 -8.737 1.00 96.06 366 LYS A C 1
ATOM 2979 O O . LYS A 1 366 ? -4.654 9.961 -7.733 1.00 96.06 366 LYS A O 1
ATOM 2984 N N . SER A 1 367 ? -6.210 9.115 -9.119 1.00 96.12 367 SER A N 1
ATOM 2985 C CA . SER A 1 367 ? -7.339 9.656 -8.358 1.00 96.12 367 SER A CA 1
ATOM 2986 C C . SER A 1 367 ? -7.360 9.121 -6.924 1.00 96.12 367 SER A C 1
ATOM 2988 O O . SER A 1 367 ? -7.499 9.906 -5.986 1.00 96.12 367 SER A O 1
ATOM 2990 N N . ASN A 1 368 ? -7.110 7.821 -6.741 1.00 94.56 368 ASN A N 1
ATOM 2991 C CA . ASN A 1 368 ? -7.030 7.192 -5.424 1.00 94.56 368 ASN A CA 1
ATOM 2992 C C . ASN A 1 368 ? -5.855 7.719 -4.589 1.00 94.56 368 ASN A C 1
ATOM 2994 O O . ASN A 1 368 ? -6.049 7.994 -3.406 1.00 94.56 368 ASN A O 1
ATOM 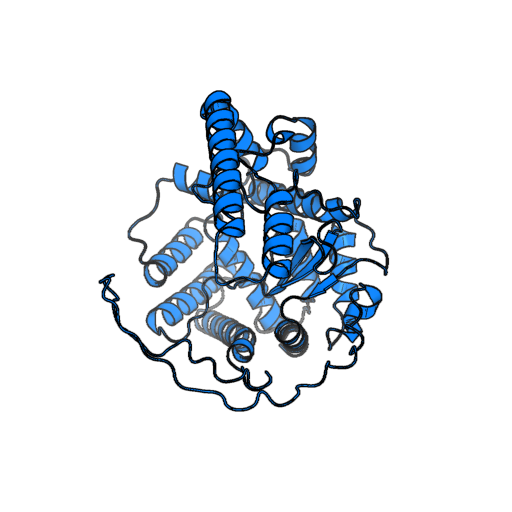2998 N N . ALA A 1 369 ? -4.664 7.892 -5.173 1.00 95.75 369 ALA A N 1
ATOM 2999 C CA . ALA A 1 369 ? -3.506 8.449 -4.470 1.00 95.75 369 ALA A CA 1
ATOM 3000 C C . ALA A 1 369 ? -3.811 9.847 -3.919 1.00 95.75 369 ALA A C 1
ATOM 3002 O O . ALA A 1 369 ? -3.627 10.101 -2.727 1.00 95.75 369 ALA A O 1
ATOM 3003 N N . ILE A 1 370 ? -4.343 10.728 -4.773 1.00 96.19 370 ILE A N 1
ATOM 3004 C CA . ILE A 1 370 ? -4.713 12.098 -4.401 1.00 96.19 370 ILE A CA 1
ATOM 3005 C C . ILE A 1 370 ? -5.799 12.080 -3.322 1.00 96.19 370 ILE A C 1
ATOM 3007 O O . ILE A 1 370 ? -5.652 12.740 -2.296 1.00 96.19 370 ILE A O 1
ATOM 3011 N N . TYR A 1 371 ? -6.859 11.285 -3.502 1.00 94.69 371 TYR A N 1
ATOM 3012 C CA . TYR A 1 371 ? -7.929 11.159 -2.511 1.00 94.69 371 TYR A CA 1
ATOM 3013 C C . TYR A 1 371 ? -7.400 10.679 -1.148 1.00 94.69 371 TYR A C 1
ATOM 3015 O O . TYR A 1 371 ? -7.708 11.275 -0.115 1.00 94.69 371 TYR A O 1
ATOM 3023 N N . LYS A 1 372 ? -6.553 9.639 -1.133 1.00 93.88 372 LYS A N 1
ATOM 3024 C CA . LYS A 1 372 ? -5.950 9.091 0.092 1.00 93.88 372 LYS A CA 1
ATOM 3025 C C . LYS A 1 372 ? -5.104 10.134 0.823 1.00 93.88 372 LYS A C 1
ATOM 3027 O O . LYS A 1 372 ? -5.209 10.213 2.043 1.00 93.88 372 LYS A O 1
ATOM 3032 N N . LEU A 1 373 ? -4.298 10.923 0.110 1.00 95.69 373 LEU A N 1
ATOM 3033 C CA . LEU A 1 373 ? -3.432 11.945 0.711 1.00 95.69 373 LEU A CA 1
ATOM 3034 C C . LEU A 1 373 ? -4.206 13.202 1.142 1.00 95.69 373 LEU A C 1
ATOM 3036 O O . LEU A 1 373 ? -3.895 13.770 2.186 1.00 95.69 373 LEU A O 1
ATOM 3040 N N . ASN A 1 374 ? -5.271 13.583 0.428 1.00 95.44 374 ASN A N 1
ATOM 3041 C CA . ASN A 1 374 ? -6.140 14.710 0.798 1.00 95.44 374 ASN A CA 1
ATOM 3042 C C . ASN A 1 374 ? -6.823 14.534 2.158 1.00 95.44 374 ASN A C 1
ATOM 3044 O O . ASN A 1 374 ? -7.150 15.525 2.813 1.00 95.44 374 ASN A O 1
ATOM 3048 N N . LYS A 1 375 ? -6.977 13.293 2.639 1.00 94.06 375 LYS A N 1
ATOM 3049 C CA . LYS A 1 375 ? -7.472 13.021 3.998 1.00 94.06 375 LYS A CA 1
ATOM 3050 C C . LYS A 1 375 ? -6.629 13.674 5.093 1.00 94.06 375 LYS A C 1
ATOM 3052 O O . LYS A 1 375 ? -7.120 13.834 6.206 1.00 94.06 375 LYS A O 1
ATOM 3057 N N . MET A 1 376 ? -5.398 14.077 4.787 1.00 94.44 376 MET A N 1
ATOM 3058 C CA . MET A 1 376 ? -4.554 14.854 5.688 1.00 94.44 376 MET A CA 1
ATOM 3059 C C . MET A 1 376 ? -5.146 16.220 6.056 1.00 94.44 376 MET A C 1
ATOM 3061 O O . MET A 1 376 ? -4.845 16.745 7.122 1.00 94.44 376 MET A O 1
ATOM 3065 N N . GLY A 1 377 ? -6.048 16.765 5.229 1.00 90.38 377 GLY A N 1
ATOM 3066 C CA . GLY A 1 377 ? -6.817 17.968 5.559 1.00 90.38 377 GLY A CA 1
ATOM 3067 C C . GLY A 1 377 ? -7.735 17.803 6.779 1.00 90.38 377 GLY A C 1
ATOM 3068 O O . GLY A 1 377 ? -8.208 18.799 7.320 1.00 90.38 377 GLY A O 1
ATOM 3069 N N . SER A 1 378 ? -7.968 16.567 7.238 1.00 89.31 378 SER A N 1
ATOM 3070 C CA . SER A 1 378 ? -8.625 16.272 8.509 1.00 89.31 378 SER A CA 1
ATOM 3071 C C . SER A 1 378 ? -7.640 15.583 9.464 1.00 89.31 378 SER A C 1
ATOM 3073 O O . SER A 1 378 ? -7.256 14.430 9.223 1.00 89.31 378 SER A O 1
ATOM 3075 N N . PRO A 1 379 ? -7.261 16.232 10.584 1.00 81.25 379 PRO A N 1
ATOM 3076 C CA . PRO A 1 379 ? -6.342 15.640 11.556 1.00 81.25 379 PRO A CA 1
ATOM 3077 C C . PRO A 1 379 ? -6.966 14.456 12.306 1.00 81.25 379 PRO A C 1
ATOM 3079 O O . PRO A 1 379 ? -6.258 13.708 12.980 1.00 81.25 379 PRO A O 1
ATOM 3082 N N . PHE A 1 380 ? -8.283 14.267 12.196 1.00 90.25 380 PHE A N 1
ATOM 3083 C CA . PHE A 1 380 ? -9.008 13.189 12.850 1.00 90.25 380 PHE A CA 1
ATOM 3084 C C . PHE A 1 380 ? -9.088 11.949 11.956 1.00 90.25 380 PHE A C 1
ATOM 3086 O O . PHE A 1 380 ? -9.382 12.027 10.757 1.00 90.25 380 PHE A O 1
ATOM 3093 N N . PHE A 1 381 ? -8.866 10.786 12.563 1.00 89.38 381 PHE A N 1
ATOM 3094 C CA . PHE A 1 381 ? -9.130 9.491 11.950 1.00 89.38 381 PHE A CA 1
ATOM 3095 C C . PHE A 1 381 ? -10.480 8.962 12.433 1.00 89.38 381 PHE A C 1
ATOM 3097 O O . PHE A 1 381 ? -10.694 8.773 13.633 1.00 89.38 381 PHE A O 1
ATOM 3104 N N . ASN A 1 382 ? -11.400 8.699 11.504 1.00 89.25 382 ASN A N 1
ATOM 3105 C CA . ASN A 1 382 ? -12.714 8.187 11.864 1.00 89.25 382 ASN A CA 1
ATOM 3106 C C . ASN A 1 382 ? -12.752 6.655 11.773 1.00 89.25 382 ASN A C 1
ATOM 3108 O O . ASN A 1 382 ? -13.040 6.073 10.727 1.00 89.25 382 ASN A O 1
ATOM 3112 N N . ARG A 1 383 ? -12.538 5.994 12.914 1.00 86.94 383 ARG A N 1
ATOM 3113 C CA . ARG A 1 383 ? -12.558 4.528 13.035 1.00 86.94 383 ARG A CA 1
ATOM 3114 C C . ARG A 1 383 ? -13.926 3.861 12.850 1.00 86.94 383 ARG A C 1
ATOM 3116 O O . ARG A 1 383 ? -13.987 2.640 12.919 1.00 86.94 383 ARG A O 1
ATOM 3123 N N . THR A 1 384 ? -15.016 4.599 12.634 1.00 85.12 384 THR A N 1
ATOM 3124 C CA . THR A 1 384 ? -16.293 3.998 12.204 1.00 85.12 384 THR A CA 1
ATOM 3125 C C . THR A 1 384 ? -16.410 4.034 10.682 1.00 85.12 384 THR A C 1
ATOM 3127 O O . THR A 1 384 ? -16.736 3.016 10.080 1.00 85.12 384 THR A O 1
ATOM 3130 N N . LYS A 1 385 ? -15.955 5.120 10.044 1.00 85.38 385 LYS A N 1
ATOM 3131 C CA . LYS A 1 385 ? -16.111 5.372 8.597 1.00 85.38 385 LYS A CA 1
ATOM 3132 C C . LYS A 1 385 ? -14.942 4.933 7.710 1.00 85.38 385 LYS A C 1
ATOM 3134 O O . LYS A 1 385 ? -15.128 4.574 6.556 1.00 85.38 385 LYS A O 1
ATOM 3139 N N . GLU A 1 386 ? -13.714 4.946 8.222 1.00 87.00 386 GLU A N 1
ATOM 3140 C CA . GLU A 1 386 ? -12.513 4.665 7.421 1.00 87.00 386 GLU A CA 1
ATOM 3141 C C . GLU A 1 386 ? -12.058 3.214 7.540 1.00 87.00 386 GLU A C 1
ATOM 3143 O O . GLU A 1 386 ? -11.333 2.842 8.470 1.00 87.00 386 GLU A O 1
ATOM 3148 N N . TRP A 1 387 ? -12.528 2.381 6.619 1.00 84.56 387 TRP A N 1
ATOM 3149 C CA . TRP A 1 387 ? -12.249 0.951 6.622 1.00 84.56 387 TRP A CA 1
ATOM 3150 C C . TRP A 1 387 ? -10.826 0.674 6.107 1.00 84.56 387 TRP A C 1
ATOM 3152 O O . TRP A 1 387 ? -10.418 1.263 5.106 1.00 84.56 387 TRP A O 1
ATOM 3162 N N . PRO A 1 388 ? -10.047 -0.196 6.780 1.00 70.69 388 PRO A N 1
ATOM 3163 C CA . PRO A 1 388 ? -8.676 -0.512 6.373 1.00 70.69 388 PRO A CA 1
ATOM 3164 C C . PRO A 1 388 ? -8.613 -1.410 5.129 1.00 70.69 388 PRO A C 1
ATOM 3166 O O . PRO A 1 388 ? -7.560 -1.525 4.503 1.00 70.69 388 PRO A O 1
ATOM 3169 N N . HIS A 1 389 ? -9.727 -2.053 4.773 1.00 69.19 389 HIS A N 1
ATOM 3170 C CA . HIS A 1 389 ? -9.818 -3.031 3.699 1.00 69.19 389 HIS A CA 1
ATOM 3171 C C . HIS A 1 389 ? -11.098 -2.836 2.884 1.00 69.19 389 HIS A C 1
ATOM 3173 O O . HIS A 1 389 ? -12.088 -2.295 3.373 1.00 69.19 389 HIS A O 1
ATOM 3179 N N . ASP A 1 390 ? -11.054 -3.311 1.642 1.00 70.38 390 ASP A N 1
ATOM 3180 C CA . ASP A 1 390 ? -12.217 -3.453 0.769 1.00 70.38 390 ASP A CA 1
ATOM 3181 C C . ASP A 1 390 ? -13.173 -4.528 1.310 1.00 70.38 390 ASP A C 1
ATOM 3183 O O . ASP A 1 390 ? -12.735 -5.554 1.835 1.00 70.38 390 ASP A O 1
ATOM 3187 N N . TRP A 1 391 ? -14.469 -4.278 1.180 1.00 76.19 391 TRP A N 1
ATOM 3188 C CA . TRP A 1 391 ? -15.581 -5.093 1.675 1.00 76.19 391 TRP A CA 1
ATOM 3189 C C . TRP A 1 391 ? -16.137 -6.062 0.622 1.00 76.19 391 TRP A C 1
ATOM 3191 O O . TRP A 1 391 ? -17.025 -6.854 0.916 1.00 76.19 391 TRP A O 1
ATOM 3201 N N . THR A 1 392 ? -15.600 -6.058 -0.599 1.00 77.75 392 THR A N 1
ATOM 3202 C CA . THR A 1 392 ? -15.871 -7.099 -1.610 1.00 77.75 392 THR A CA 1
ATOM 3203 C C . THR A 1 392 ? -15.023 -8.366 -1.412 1.00 77.75 392 THR A C 1
ATOM 3205 O O . THR A 1 392 ? -14.927 -9.212 -2.303 1.00 77.75 392 THR A O 1
ATOM 3208 N N . LYS A 1 393 ? -14.386 -8.512 -0.243 1.00 79.56 393 LYS A N 1
ATOM 3209 C CA . LYS A 1 393 ? -13.509 -9.636 0.096 1.00 79.56 393 LYS A CA 1
ATOM 3210 C C . LYS A 1 393 ? -14.238 -10.690 0.918 1.00 79.56 393 LYS A C 1
ATOM 3212 O O . LYS A 1 393 ? -15.003 -10.379 1.822 1.00 79.56 393 LYS A O 1
ATOM 3217 N N . VAL A 1 394 ? -13.888 -11.950 0.676 1.00 83.81 394 VAL A N 1
ATOM 3218 C CA . VAL A 1 394 ? -14.245 -13.065 1.560 1.00 83.81 394 VAL A CA 1
ATOM 3219 C C . VAL A 1 394 ? -13.166 -13.179 2.638 1.00 83.81 394 VAL A C 1
ATOM 3221 O O . VAL A 1 394 ? -12.234 -13.969 2.510 1.00 83.81 394 VAL A O 1
ATOM 3224 N N . ASN A 1 395 ? -13.226 -12.305 3.647 1.00 85.19 395 ASN A N 1
ATOM 3225 C CA . ASN A 1 395 ? -12.302 -12.302 4.785 1.00 85.19 395 ASN A CA 1
ATOM 3226 C C . ASN A 1 395 ? -12.898 -11.549 5.994 1.00 85.19 395 ASN A C 1
ATOM 3228 O O . ASN A 1 395 ? -13.913 -10.869 5.860 1.00 85.19 395 ASN A O 1
ATOM 3232 N N . ALA A 1 396 ? -12.249 -11.640 7.157 1.00 85.75 396 ALA A N 1
ATOM 3233 C CA . ALA A 1 396 ? -12.553 -10.854 8.352 1.00 85.75 396 ALA A CA 1
ATOM 3234 C C . ALA A 1 396 ? -11.258 -10.350 9.013 1.00 85.75 396 ALA A C 1
ATOM 3236 O O . ALA A 1 396 ? -10.200 -10.965 8.881 1.00 85.75 396 ALA A O 1
ATOM 3237 N N . HIS A 1 397 ? -11.341 -9.218 9.716 1.00 84.88 397 HIS A N 1
ATOM 3238 C CA . HIS A 1 397 ? -10.186 -8.524 10.294 1.00 84.88 397 HIS A CA 1
ATOM 3239 C C . HIS A 1 397 ? -10.519 -7.949 11.680 1.00 84.88 397 HIS A C 1
ATOM 3241 O O . HIS A 1 397 ? -11.693 -7.722 11.983 1.00 84.88 397 HIS A O 1
ATOM 3247 N N . TYR A 1 398 ? -9.486 -7.694 12.489 1.00 83.44 398 TYR A N 1
ATOM 3248 C CA . TYR A 1 398 ? -9.559 -7.022 13.791 1.00 83.44 398 TYR A CA 1
ATOM 3249 C C . TYR A 1 398 ? -8.645 -5.796 13.819 1.00 83.44 398 TYR A C 1
ATOM 3251 O O . TYR A 1 398 ? -7.483 -5.937 13.372 1.00 83.44 398 TYR A O 1
#

Radius of gyration: 25.13 Å; Cα contacts (8 Å, |Δi|>4): 390; chains: 1; bounding box: 58×57×72 Å

Mean predicted aligned error: 9.76 Å

Secondary structure (DSSP, 8-state):
--SS------HHHHHHHHHHHS---BSEEEEEEE-SS-TTBEEEEEEEPPPSS---TT-HHHHHHHHHHHHHHHHHHH---HHHHHHHHHHHHHHHHHHHTTTS--TTS-----------------------------------PPP---PPP-BGGGHHHHSSS--HHHHHHHHHHHTT----S--BEEES-HHHHHHHHHHHHHS-HHHHHHHHHHHHHHHHTTTS-HHHHHHHHHHHHHHH---SPPPHHHHHHHHHS-SSS-SSHHHHHHHHHHHH--HHHHHHHHHHHHHHHHHHHHHHHH-SSS-HHHHHHHHHHHHT-----SS-GGGG-HHHHHHHTTTPPPP-TTS-HHHHHHHHHHHHHHHHHHGGG--B--TTT--SS-SSSS----

Sequence (398 aa):
MMLNSTESVNWTDIYRKIRIEGDMSFIFSINLKPYFHNTSQRAISIEKYEMVPSPDFSNNDTLQAYKKFITQTIMLFSGIPEIVATEISQNILDFQANITKRLDDLSGLPELPDINIFETNETIEYNYADDEDSPSDQELDKTETPEPTTLPSTKLKDIDKVLQPGGWLQLIKDIFQDASVNLTEEEEVNVWQPSFLKHVMKLLNITSSATVNNYFGWMLLYKLGSIVSHDITKLNFEFNRVWRGLQGEEPRWRHCVNALNDPYDPILSYGLGRLYVDKYFNETEKENVETIAKNVSEVLKTVLQNNTWMDNATKANATKKLDNMVFRIGYPEEITDDKLLNEIYKNVLNVTLNGSFLATYLSFRKSNAIYKLNKMGSPFFNRTKEWPHDWTKVNAHY

Solvent-accessible surface area (backbone atoms only — not comparable to full-atom values): 23805 Å² total; per-residue (Å²): 124,51,90,82,67,87,74,78,65,57,64,68,60,53,50,39,46,37,31,43,47,48,51,46,67,70,72,39,36,83,45,76,39,60,23,88,93,43,58,57,30,42,12,47,28,41,35,75,34,87,60,80,77,63,84,62,74,84,43,63,67,48,47,51,40,48,45,50,41,46,21,52,52,43,28,71,79,61,73,48,58,68,74,60,24,45,51,54,31,49,50,35,50,54,50,55,48,62,66,48,58,65,76,76,56,64,88,80,56,78,85,67,77,89,72,84,86,80,85,74,98,62,90,78,75,93,73,92,72,89,82,90,85,86,84,80,94,74,84,83,72,87,76,73,80,75,73,84,69,77,72,76,70,44,31,41,71,39,38,29,78,74,35,52,59,59,63,56,49,58,53,52,52,50,45,35,47,76,53,74,36,86,76,81,54,75,46,42,44,40,71,73,46,59,70,59,53,21,50,47,49,46,49,64,71,73,45,55,53,46,50,53,50,36,37,54,51,45,54,51,49,62,74,43,19,80,66,67,51,72,70,44,29,49,47,48,46,60,35,38,30,66,66,70,59,53,88,71,85,72,60,67,70,59,48,57,50,43,74,36,52,30,94,88,69,51,64,38,46,62,64,55,35,36,58,47,42,79,72,72,59,54,70,68,58,51,54,52,50,52,50,48,54,51,53,52,50,54,51,49,49,54,50,54,68,68,49,84,86,61,55,73,69,58,38,51,53,53,45,52,50,58,77,65,59,78,89,85,69,78,63,61,80,64,54,77,36,64,67,55,54,49,58,44,49,62,61,41,63,93,82,52,98,89,51,60,64,57,61,52,52,36,24,40,24,22,13,45,29,34,45,60,57,50,51,65,84,42,61,60,35,52,81,87,72,62,69,97,64,70,63,84,53,98,75,87,86,136

Organism: Ixodes ricinus (NCBI:txid34613)

InterPro domains:
  IPR000718 Peptidase M13 [PS51885] (142-398)
  IPR000718 Peptidase M13 [PTHR11733] (38-398)
  IPR008753 Peptidase M13, N-terminal domain [PF05649] (6-332)
  IPR024079 Metallopeptidase, catalytic domain superfamily [G3DSA:3.40.390.10] (281-398)
  IPR042089 Peptidase M13, domain 2 [G3DSA:1.10.1380.10] (7-381)

pLDDT: mean 82.71, std 20.49, range [23.03, 97.94]